Protein AF-A0A1F3XXP1-F1 (afdb_monomer_lite)

Structure (mmCIF, N/CA/C/O backbone):
data_AF-A0A1F3XXP1-F1
#
_entry.id   AF-A0A1F3XXP1-F1
#
loop_
_atom_site.group_PDB
_atom_site.id
_atom_site.type_symbol
_atom_site.label_atom_id
_atom_site.label_alt_id
_atom_site.label_comp_id
_atom_site.label_asym_id
_atom_site.label_entity_id
_atom_site.label_seq_id
_atom_site.pdbx_PDB_ins_code
_atom_site.Cartn_x
_atom_site.Cartn_y
_atom_site.Cartn_z
_atom_site.occupancy
_atom_site.B_iso_or_equiv
_atom_site.auth_seq_id
_atom_site.auth_comp_id
_atom_site.auth_asym_id
_atom_site.auth_atom_id
_atom_site.pdbx_PDB_model_num
ATOM 1 N N . MET A 1 1 ? 18.385 -39.181 -67.232 1.00 35.09 1 MET A N 1
ATOM 2 C CA . MET A 1 1 ? 17.523 -40.097 -66.440 1.00 35.09 1 MET A CA 1
ATOM 3 C C . MET A 1 1 ? 16.363 -39.274 -65.878 1.00 35.09 1 MET A C 1
ATOM 5 O O . MET A 1 1 ? 16.613 -38.124 -65.565 1.00 35.09 1 MET A O 1
ATOM 9 N N . GLY A 1 2 ? 15.115 -39.733 -65.750 1.00 31.19 2 GLY A N 1
ATOM 10 C CA . GLY A 1 2 ? 14.494 -40.976 -66.221 1.00 31.19 2 GLY A CA 1
ATOM 11 C C . GLY A 1 2 ? 13.004 -41.051 -65.815 1.00 31.19 2 GLY A C 1
ATOM 12 O O . GLY A 1 2 ? 12.702 -40.872 -64.649 1.00 31.19 2 GLY A O 1
ATOM 13 N N . LYS A 1 3 ? 12.120 -41.300 -66.797 1.00 29.27 3 LYS A N 1
ATOM 14 C CA . LYS A 1 3 ? 10.749 -41.878 -66.746 1.00 29.27 3 LYS A CA 1
ATOM 15 C C . LYS A 1 3 ? 9.833 -41.679 -65.507 1.00 29.27 3 LYS A C 1
ATOM 17 O O . LYS A 1 3 ? 10.119 -42.232 -64.463 1.00 29.27 3 LYS A O 1
ATOM 22 N N . HIS A 1 4 ? 8.627 -41.144 -65.781 1.00 29.64 4 HIS A N 1
ATOM 23 C CA . HIS A 1 4 ? 7.275 -41.598 -65.341 1.00 29.64 4 HIS A CA 1
ATOM 24 C C . HIS A 1 4 ? 6.961 -41.806 -63.827 1.00 29.64 4 HIS A C 1
ATOM 26 O O . HIS A 1 4 ? 7.795 -42.205 -63.038 1.00 29.64 4 HIS A O 1
ATOM 32 N N . SER A 1 5 ? 5.726 -41.598 -63.348 1.00 26.11 5 SER A N 1
ATOM 33 C CA . SER A 1 5 ? 4.434 -41.893 -63.998 1.00 26.11 5 SER A CA 1
ATOM 34 C C . SER A 1 5 ? 3.277 -40.938 -63.624 1.00 26.11 5 SER A C 1
ATOM 36 O O . SER A 1 5 ? 3.468 -39.942 -62.933 1.00 26.11 5 SER A O 1
ATOM 38 N N . LYS A 1 6 ? 2.073 -41.220 -64.152 1.00 31.83 6 LYS A N 1
ATOM 39 C CA . LYS A 1 6 ? 0.798 -40.531 -63.877 1.00 31.83 6 LYS A CA 1
ATOM 40 C C . LYS A 1 6 ? -0.270 -41.561 -63.486 1.00 31.83 6 LYS A C 1
ATOM 42 O O . LYS A 1 6 ? -0.377 -42.554 -64.192 1.00 31.83 6 LYS A O 1
ATOM 47 N N . SER A 1 7 ? -1.104 -41.222 -62.500 1.00 26.34 7 SER A N 1
ATOM 48 C CA . SER A 1 7 ? -2.517 -41.624 -62.282 1.00 26.34 7 SER A CA 1
ATOM 49 C C . SER A 1 7 ? -3.061 -40.664 -61.207 1.00 26.34 7 SER A C 1
ATOM 51 O O . SER A 1 7 ? -2.373 -40.474 -60.214 1.00 26.34 7 SER A O 1
ATOM 53 N N . LYS A 1 8 ? -4.173 -39.915 -61.301 1.00 28.44 8 LYS A N 1
ATOM 54 C CA . LYS A 1 8 ? -5.410 -39.946 -62.115 1.00 28.44 8 LYS A CA 1
ATOM 55 C C . LYS A 1 8 ? -6.367 -41.123 -61.851 1.00 28.44 8 LYS A C 1
ATOM 57 O O . LYS A 1 8 ? -6.400 -42.056 -62.640 1.00 28.44 8 LYS A O 1
ATOM 62 N N . ALA A 1 9 ? -7.222 -40.975 -60.830 1.00 26.53 9 ALA A N 1
ATOM 63 C CA . ALA A 1 9 ? -8.674 -41.242 -60.871 1.00 26.53 9 ALA A CA 1
ATOM 64 C C . ALA A 1 9 ? -9.368 -40.701 -59.583 1.00 26.53 9 ALA A C 1
ATOM 66 O O . ALA A 1 9 ? -8.682 -40.534 -58.581 1.00 26.53 9 ALA A O 1
ATOM 67 N N . VAL A 1 10 ? -10.699 -40.525 -59.502 1.00 26.23 10 VAL A N 1
ATOM 68 C CA . VAL A 1 10 ? -11.586 -39.532 -60.174 1.00 26.23 10 VAL A CA 1
ATOM 69 C C . VAL A 1 10 ? -13.038 -39.730 -59.674 1.00 26.23 10 VAL A C 1
ATOM 71 O O . VAL A 1 10 ? -13.478 -40.872 -59.651 1.00 26.23 10 VAL A O 1
ATOM 74 N N . ILE A 1 11 ? -13.780 -38.638 -59.375 1.00 26.97 11 ILE A N 1
ATOM 75 C CA . ILE A 1 11 ? -15.208 -38.610 -58.919 1.00 26.97 11 ILE A CA 1
ATOM 76 C C . ILE A 1 11 ? -15.363 -39.237 -57.498 1.00 26.97 11 ILE A C 1
ATOM 78 O O . ILE A 1 11 ? -14.665 -40.180 -57.156 1.00 26.97 11 ILE A O 1
ATOM 82 N N . SER A 1 12 ? -16.098 -38.699 -56.511 1.00 25.81 12 SER A N 1
ATOM 83 C CA . SER A 1 12 ? -17.451 -38.089 -56.422 1.00 25.81 12 SER A CA 1
ATOM 84 C C . SER A 1 12 ? -17.512 -37.144 -55.175 1.00 25.81 12 SER A C 1
ATOM 86 O O . SER A 1 12 ? -16.564 -37.174 -54.398 1.00 25.81 12 SER A O 1
ATOM 88 N N . THR A 1 13 ? -18.536 -36.341 -54.817 1.00 27.98 13 THR A N 1
ATOM 89 C CA . THR A 1 13 ? -19.777 -35.835 -55.463 1.00 27.98 13 THR A CA 1
ATOM 90 C C . THR A 1 13 ? -20.399 -34.691 -54.606 1.00 27.98 13 THR A C 1
ATOM 92 O O . THR A 1 13 ? -20.208 -34.698 -53.399 1.00 27.98 13 THR A O 1
ATOM 95 N N . LEU A 1 14 ? -21.102 -33.733 -55.246 1.00 26.69 14 LEU A N 1
ATOM 96 C CA . LEU A 1 14 ? -22.182 -32.795 -54.796 1.00 26.69 14 LEU A CA 1
ATOM 97 C C . LEU A 1 14 ? -22.269 -32.313 -53.305 1.00 26.69 14 LEU A C 1
ATOM 99 O O . LEU A 1 14 ? -22.370 -33.133 -52.406 1.00 26.69 14 LEU A O 1
ATOM 103 N N . PHE A 1 15 ? -22.226 -31.001 -52.967 1.00 26.86 15 PHE A N 1
ATOM 104 C CA . PHE A 1 15 ? -23.256 -29.906 -53.072 1.00 26.86 15 PHE A CA 1
ATOM 105 C C . PHE A 1 15 ? -23.861 -29.544 -51.679 1.00 26.86 15 PHE A C 1
ATOM 107 O O . PHE A 1 15 ? -23.853 -30.402 -50.808 1.00 26.86 15 PHE A O 1
ATOM 114 N N . VAL A 1 16 ? -24.421 -28.356 -51.359 1.00 26.47 16 VAL A N 1
ATOM 115 C CA . VAL A 1 16 ? -24.519 -27.004 -51.990 1.00 26.47 16 VAL A CA 1
ATOM 116 C C . VAL A 1 16 ? -24.895 -25.958 -50.900 1.00 26.47 16 VAL A C 1
ATOM 118 O O . VAL A 1 16 ? -25.624 -26.324 -49.992 1.00 26.47 16 VAL A O 1
ATOM 121 N N . PHE A 1 17 ? -24.404 -24.706 -51.026 1.00 26.38 17 PHE A N 1
ATOM 122 C CA . PHE A 1 17 ? -24.871 -23.369 -50.535 1.00 26.38 17 PHE A CA 1
ATOM 123 C C . PHE A 1 17 ? -25.554 -23.236 -49.137 1.00 26.38 17 PHE A C 1
ATOM 125 O O . PHE A 1 17 ? -26.415 -24.020 -48.777 1.00 26.38 17 PHE A O 1
ATOM 132 N N . SER A 1 18 ? -25.233 -22.284 -48.241 1.00 26.70 18 SER A N 1
ATOM 133 C CA . SER A 1 18 ? -25.024 -20.811 -48.326 1.00 26.70 18 SER A CA 1
ATOM 134 C C . SER A 1 18 ? -26.309 -19.948 -48.323 1.00 26.70 18 SER A C 1
ATOM 136 O O . SER A 1 18 ? -27.295 -20.333 -48.932 1.00 26.70 18 SER A O 1
ATOM 138 N N . ILE A 1 19 ? -26.190 -18.726 -47.752 1.00 27.00 19 ILE A N 1
ATOM 139 C CA . ILE A 1 19 ? -27.038 -17.501 -47.896 1.00 27.00 19 ILE A CA 1
ATOM 140 C C . ILE A 1 19 ? -27.980 -17.095 -46.719 1.00 27.00 19 ILE A C 1
ATOM 142 O O . ILE A 1 19 ? -29.074 -17.611 -46.559 1.00 27.00 19 ILE A O 1
ATOM 146 N N . LEU A 1 20 ? -27.506 -16.068 -45.983 1.00 26.89 20 LEU A N 1
ATOM 147 C CA . LEU A 1 20 ? -28.140 -14.820 -45.476 1.00 26.89 20 LEU A CA 1
ATOM 148 C C . LEU A 1 20 ? -29.459 -14.734 -44.651 1.00 26.89 20 LEU A C 1
ATOM 150 O O . LEU A 1 20 ? -30.473 -15.347 -44.944 1.00 26.89 20 LEU A O 1
ATOM 154 N N . ALA A 1 21 ? -29.421 -13.694 -43.793 1.00 25.70 21 ALA A N 1
ATOM 155 C CA . ALA A 1 21 ? -30.456 -12.681 -43.488 1.00 25.70 21 ALA A CA 1
ATOM 156 C C . ALA A 1 21 ? -31.378 -12.811 -42.248 1.00 25.70 21 ALA A C 1
ATOM 158 O O . ALA A 1 21 ? -32.320 -13.586 -42.201 1.00 25.70 21 ALA A O 1
ATOM 159 N N . VAL A 1 22 ? -31.132 -11.885 -41.307 1.00 28.05 22 VAL A N 1
ATOM 160 C CA . VAL A 1 22 ? -32.082 -10.913 -40.715 1.00 28.05 22 VAL A CA 1
ATOM 161 C C . VAL A 1 22 ? -33.530 -11.361 -40.449 1.00 28.05 22 VAL A C 1
ATOM 163 O O . VAL A 1 22 ? -34.368 -11.363 -41.346 1.00 28.05 22 VAL A O 1
ATOM 166 N N . ALA A 1 23 ? -33.861 -11.468 -39.161 1.00 25.75 23 ALA A N 1
ATOM 167 C CA . ALA A 1 23 ? -35.128 -10.997 -38.598 1.00 25.75 23 ALA A CA 1
ATOM 168 C C . ALA A 1 23 ? -34.890 -10.507 -37.156 1.00 25.75 23 ALA A C 1
ATOM 170 O O . ALA A 1 23 ? -33.914 -10.907 -36.519 1.00 25.75 23 ALA A O 1
ATOM 171 N N . ALA A 1 24 ? -35.764 -9.632 -36.661 1.00 28.55 24 ALA A N 1
ATOM 172 C CA . ALA A 1 24 ? -35.775 -9.158 -35.279 1.00 28.55 24 ALA A CA 1
ATOM 173 C C . ALA A 1 24 ? -37.082 -9.576 -34.575 1.00 28.55 24 ALA A C 1
ATOM 175 O O . ALA A 1 24 ? -37.932 -10.231 -35.171 1.00 28.55 24 ALA A O 1
ATOM 176 N N . ASP A 1 25 ? -37.215 -9.118 -33.331 1.00 26.17 25 ASP A N 1
ATOM 177 C CA . ASP A 1 25 ? -38.428 -9.046 -32.513 1.00 26.17 25 ASP A CA 1
ATOM 178 C C . ASP A 1 25 ? -39.003 -10.303 -31.829 1.00 26.17 25 ASP A C 1
ATOM 180 O O . ASP A 1 25 ? -39.251 -11.364 -32.391 1.00 26.17 25 ASP A O 1
ATOM 184 N N . THR A 1 26 ? -39.294 -10.070 -30.544 1.00 29.27 26 THR A N 1
ATOM 185 C CA . THR A 1 26 ? -40.303 -10.719 -29.695 1.00 29.27 26 THR A CA 1
ATOM 186 C C . THR A 1 26 ? -40.344 -12.249 -29.622 1.00 29.27 26 THR A C 1
ATOM 188 O O . THR A 1 26 ? -41.100 -12.902 -30.333 1.00 29.27 26 THR A O 1
ATOM 191 N N . PHE A 1 27 ? -39.761 -12.785 -28.546 1.00 26.98 27 PHE A N 1
ATOM 192 C CA . PHE A 1 27 ? -40.494 -13.748 -27.719 1.00 26.98 27 PHE A CA 1
ATOM 193 C C . PHE A 1 27 ? -40.409 -13.366 -26.241 1.00 26.98 27 PHE A C 1
ATOM 195 O O . PHE A 1 27 ? -39.331 -13.317 -25.653 1.00 26.98 27 PHE A O 1
ATOM 202 N N . SER A 1 28 ? -41.568 -13.091 -25.642 1.00 28.17 28 SER A N 1
ATOM 203 C CA . SER A 1 28 ? -41.711 -12.968 -24.193 1.00 28.17 28 SER A CA 1
ATOM 204 C C . SER A 1 28 ? -42.057 -14.338 -23.625 1.00 28.17 28 SER A C 1
ATOM 206 O O . SER A 1 28 ? -43.033 -14.946 -24.058 1.00 28.17 28 SER A O 1
ATOM 208 N N . PHE A 1 29 ? -41.288 -14.807 -22.644 1.00 28.97 29 PHE A N 1
ATOM 209 C CA . PHE A 1 29 ? -41.690 -15.926 -21.797 1.00 28.97 29 PHE A CA 1
ATOM 210 C C . PHE A 1 29 ? -41.404 -15.598 -20.336 1.00 28.97 29 PHE A C 1
ATOM 212 O O . PHE A 1 29 ? -40.269 -15.655 -19.867 1.00 28.97 29 PHE A O 1
ATOM 219 N N . ALA A 1 30 ? -42.468 -15.265 -19.608 1.00 31.55 30 ALA A N 1
ATOM 220 C CA . ALA A 1 30 ? -42.437 -15.238 -18.159 1.00 31.55 30 ALA A CA 1
ATOM 221 C C . ALA A 1 30 ? -42.501 -16.681 -17.637 1.00 31.55 30 ALA A C 1
ATOM 223 O O . ALA A 1 30 ? -43.529 -17.346 -17.746 1.00 31.55 30 ALA A O 1
ATOM 224 N N . ALA A 1 31 ? -41.405 -17.148 -17.048 1.00 30.00 31 ALA A N 1
ATOM 225 C CA . ALA A 1 31 ? -41.366 -18.338 -16.209 1.00 30.00 31 ALA A CA 1
ATOM 226 C C . ALA A 1 31 ? -40.565 -17.993 -14.942 1.00 30.00 31 ALA A C 1
ATOM 228 O O . ALA A 1 31 ? -39.546 -17.303 -15.046 1.00 30.00 31 ALA A O 1
ATOM 229 N N . PRO A 1 32 ? -41.005 -18.410 -13.742 1.00 30.67 32 PRO A N 1
ATOM 230 C CA . PRO A 1 32 ? -40.307 -18.066 -12.514 1.00 30.67 32 PRO A CA 1
ATOM 231 C C . PRO A 1 32 ? -38.971 -18.811 -12.448 1.00 30.67 32 PRO A C 1
ATOM 233 O O . PRO A 1 32 ? -38.935 -20.036 -12.333 1.00 30.67 32 PRO A O 1
ATOM 236 N N . LEU A 1 33 ? -37.865 -18.064 -12.468 1.00 31.64 33 LEU A N 1
ATOM 237 C CA . LEU A 1 33 ? -36.577 -18.598 -12.039 1.00 31.64 33 LEU A CA 1
ATOM 238 C C . LEU A 1 33 ? -36.684 -18.939 -10.549 1.00 31.64 33 LEU A C 1
ATOM 240 O O . LEU A 1 33 ? -36.723 -18.051 -9.697 1.00 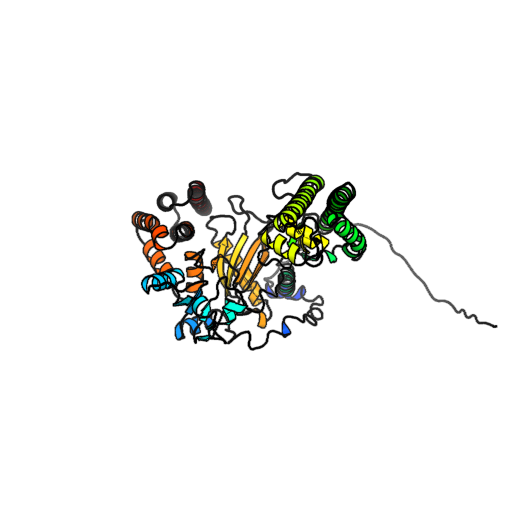31.64 33 LEU A O 1
ATOM 244 N N . GLY A 1 34 ? -36.749 -20.237 -10.247 1.00 36.09 34 GLY A N 1
ATOM 245 C CA . GLY A 1 34 ? -36.565 -20.737 -8.889 1.00 36.09 34 GLY A CA 1
ATOM 246 C C . GLY A 1 34 ? -35.176 -20.365 -8.345 1.00 36.09 34 GLY A C 1
ATOM 247 O O . GLY A 1 34 ? -34.310 -19.926 -9.106 1.00 36.09 34 GLY A O 1
ATOM 248 N N . PRO A 1 35 ? -34.936 -20.527 -7.033 1.00 31.45 35 PRO A N 1
ATOM 249 C CA . PRO A 1 35 ? -33.688 -20.116 -6.395 1.00 31.45 35 PRO A CA 1
ATOM 250 C C . PRO A 1 35 ? -32.510 -21.025 -6.791 1.00 31.45 35 PRO A C 1
ATOM 252 O O . PRO A 1 35 ? -32.083 -21.887 -6.024 1.00 31.45 35 PRO A O 1
ATOM 255 N N . CYS A 1 36 ? -31.955 -20.811 -7.987 1.00 30.67 36 CYS A N 1
ATOM 256 C CA . CYS A 1 36 ? -30.683 -21.390 -8.407 1.00 30.67 36 CYS A CA 1
ATOM 257 C C . CYS A 1 36 ? -29.597 -20.984 -7.407 1.00 30.67 36 CYS A C 1
ATOM 259 O O . CYS A 1 36 ? -29.325 -19.794 -7.224 1.00 30.67 36 CYS A O 1
ATOM 261 N N . SER A 1 37 ? -28.968 -21.962 -6.755 1.00 31.11 37 SER A N 1
ATOM 262 C CA . SER A 1 37 ? -27.914 -21.657 -5.789 1.00 31.11 37 SER A CA 1
ATOM 263 C C . SER A 1 37 ? -26.702 -21.024 -6.501 1.00 31.11 37 SER A C 1
ATOM 265 O O . SER A 1 37 ? -26.349 -21.457 -7.606 1.00 31.11 37 SER A O 1
ATOM 267 N N . PRO A 1 38 ? -26.002 -20.047 -5.887 1.00 36.94 38 PRO A N 1
ATOM 268 C CA . PRO A 1 38 ? -24.822 -19.426 -6.499 1.00 36.94 38 PRO A CA 1
ATOM 269 C C . PRO A 1 38 ? -23.718 -20.419 -6.906 1.00 36.94 38 PRO A C 1
ATOM 271 O O . PRO A 1 38 ? -22.919 -20.124 -7.791 1.00 36.94 38 PRO A O 1
ATOM 274 N N . GLY A 1 39 ? -23.685 -21.610 -6.293 1.00 32.59 39 GLY A N 1
ATOM 275 C CA . GLY A 1 39 ? -22.697 -22.652 -6.573 1.00 32.59 39 GLY A CA 1
ATOM 276 C C . GLY A 1 39 ? -22.891 -23.419 -7.887 1.00 32.59 39 GLY A C 1
ATOM 277 O O . GLY A 1 39 ? -21.960 -24.103 -8.308 1.00 32.59 39 GLY A O 1
ATOM 278 N N . GLU A 1 40 ? -24.050 -23.335 -8.550 1.00 33.62 40 GLU A N 1
ATOM 279 C CA . GLU A 1 40 ? -24.298 -24.088 -9.795 1.00 33.62 40 GLU A CA 1
ATOM 280 C C . GLU A 1 40 ? -23.998 -23.275 -11.055 1.00 33.62 40 GLU A C 1
ATOM 282 O O . GLU A 1 40 ? -23.356 -23.790 -11.971 1.00 33.62 40 GLU A O 1
ATOM 287 N N . VAL A 1 41 ? -24.322 -21.976 -11.061 1.00 36.78 41 VAL A N 1
ATOM 288 C CA . VAL A 1 41 ? -23.890 -21.044 -12.123 1.00 36.78 41 VAL A CA 1
ATOM 289 C C . VAL A 1 41 ? -22.358 -20.975 -12.199 1.00 36.78 41 VAL A C 1
ATOM 291 O O . VAL A 1 41 ? -21.784 -20.891 -13.281 1.00 36.78 41 VAL A O 1
ATOM 294 N N . PHE A 1 42 ? -21.672 -21.091 -11.058 1.00 38.47 42 PHE A N 1
ATOM 295 C CA . PHE A 1 42 ? -20.207 -21.108 -11.004 1.00 38.47 42 PHE A CA 1
ATOM 296 C C . PHE A 1 42 ? -19.587 -22.384 -11.611 1.00 38.47 42 PHE A C 1
ATOM 298 O O . PHE A 1 42 ? -18.472 -22.348 -12.127 1.00 38.47 42 PHE A O 1
ATOM 305 N N . LYS A 1 43 ? -20.304 -23.518 -11.583 1.00 37.12 43 LYS A N 1
ATOM 306 C CA . LYS A 1 43 ? -19.821 -24.810 -12.108 1.00 37.12 43 LYS A CA 1
ATOM 307 C C . LYS A 1 43 ? -19.964 -24.957 -13.623 1.00 37.12 43 LYS A C 1
ATOM 309 O O . LYS A 1 43 ? -19.233 -25.754 -14.206 1.00 37.12 43 LYS A O 1
ATOM 314 N N . SER A 1 44 ? -20.878 -24.231 -14.269 1.00 34.91 44 SER A N 1
ATOM 315 C CA . SER A 1 44 ? -21.055 -24.312 -15.728 1.00 34.91 44 SER A CA 1
ATOM 316 C C . SER A 1 44 ? -19.960 -23.565 -16.497 1.00 34.91 44 SER A C 1
ATOM 318 O O . SER A 1 44 ? -19.513 -24.047 -17.535 1.00 34.91 44 SER A O 1
ATOM 320 N N . LEU A 1 45 ? -19.475 -22.439 -15.962 1.00 33.34 45 LEU A N 1
ATOM 321 C CA . LEU A 1 45 ? -18.430 -21.610 -16.581 1.00 33.34 45 LEU A CA 1
ATOM 322 C C . LEU A 1 45 ? -17.017 -22.219 -16.496 1.00 33.34 45 LEU A C 1
ATOM 324 O O . LEU A 1 45 ? -16.171 -21.918 -17.330 1.00 33.34 45 LEU A O 1
ATOM 328 N N . LEU A 1 46 ? -16.762 -23.106 -15.529 1.00 36.00 46 LEU A N 1
ATOM 329 C CA . LEU A 1 46 ? -15.443 -23.713 -15.282 1.00 36.00 46 LEU A CA 1
ATOM 330 C C . LEU A 1 46 ? -15.098 -24.920 -16.180 1.00 36.00 46 LEU A C 1
ATOM 332 O O . LEU A 1 46 ? -14.097 -25.592 -15.946 1.00 36.00 46 LEU A O 1
ATOM 336 N N . LYS A 1 47 ? -15.902 -25.216 -17.211 1.00 29.84 47 LYS A N 1
ATOM 337 C CA . LYS A 1 47 ? -15.704 -26.376 -18.105 1.00 29.84 47 LYS A CA 1
ATOM 338 C C . LYS A 1 47 ? -14.768 -26.146 -19.303 1.00 29.84 47 LYS A C 1
ATOM 340 O O . LYS A 1 47 ? -14.687 -27.017 -20.165 1.00 29.84 47 LYS A O 1
ATOM 345 N N . ILE A 1 48 ? -14.046 -25.026 -19.355 1.00 31.91 48 ILE A N 1
ATOM 346 C CA . ILE A 1 48 ? -13.060 -24.736 -20.409 1.00 31.91 48 ILE A CA 1
ATOM 347 C C . ILE A 1 48 ? -11.637 -24.972 -19.873 1.00 31.91 48 ILE A C 1
ATOM 349 O O . ILE A 1 48 ? -11.061 -24.112 -19.219 1.00 31.91 48 ILE A O 1
ATOM 353 N N . GLU A 1 49 ? -11.110 -26.169 -20.145 1.00 33.56 49 GLU A N 1
ATOM 354 C CA . GLU A 1 49 ? -9.682 -26.491 -20.378 1.00 33.56 49 GLU A CA 1
ATOM 355 C C . GLU A 1 49 ? -8.611 -26.010 -19.365 1.00 33.56 49 GLU A C 1
ATOM 357 O O . GLU A 1 49 ? -7.425 -25.941 -19.681 1.00 33.56 49 GLU A O 1
ATOM 362 N N . THR A 1 50 ? -8.962 -25.785 -18.096 1.00 35.59 50 THR A N 1
ATOM 363 C CA . THR A 1 50 ? -8.000 -25.375 -17.048 1.00 35.59 50 THR A CA 1
ATOM 364 C C . THR A 1 50 ? -6.992 -26.453 -16.612 1.00 35.59 50 THR A C 1
ATOM 366 O O . THR A 1 50 ? -6.067 -26.144 -15.862 1.00 35.59 50 THR A O 1
ATOM 369 N N . GLN A 1 51 ? -7.123 -27.713 -17.051 1.00 28.78 51 GLN A N 1
ATOM 370 C CA . GLN A 1 51 ? -6.296 -28.816 -16.534 1.00 28.78 51 GLN A CA 1
ATOM 371 C C . GLN A 1 51 ? -4.857 -28.867 -17.074 1.00 28.78 51 GLN A C 1
ATOM 373 O O . GLN A 1 51 ? -3.970 -29.277 -16.325 1.00 28.78 51 GLN A O 1
ATOM 378 N N . GLU A 1 52 ? -4.577 -28.429 -18.307 1.00 29.62 52 GLU A N 1
ATOM 379 C CA . GLU A 1 52 ? -3.197 -28.469 -18.834 1.00 29.62 52 GLU A CA 1
ATOM 380 C C . GLU A 1 52 ? -2.320 -27.325 -18.296 1.00 29.62 52 GLU A C 1
ATOM 382 O O . GLU A 1 52 ? -1.123 -27.510 -18.062 1.00 29.62 52 GLU A O 1
ATOM 387 N N . PHE A 1 53 ? -2.908 -26.159 -18.001 1.00 31.03 53 PHE A N 1
ATOM 388 C CA . PHE A 1 53 ? -2.159 -24.965 -17.581 1.00 31.03 53 PHE A CA 1
ATOM 389 C C . PHE A 1 53 ? -1.495 -25.097 -16.194 1.00 31.03 53 PHE A C 1
ATOM 391 O O . PHE A 1 53 ? -0.537 -24.394 -15.882 1.00 31.03 53 PHE A O 1
ATOM 398 N N . ILE A 1 54 ? -1.949 -26.043 -15.365 1.00 37.12 54 ILE A N 1
ATOM 399 C CA . ILE A 1 54 ? -1.416 -26.312 -14.015 1.00 37.12 54 ILE A CA 1
ATOM 400 C C . ILE A 1 54 ? -0.075 -27.093 -14.068 1.00 37.12 54 ILE A C 1
ATOM 402 O O . ILE A 1 54 ? 0.660 -27.180 -13.075 1.00 37.12 54 ILE A O 1
ATOM 406 N N . GLY A 1 55 ? 0.286 -27.664 -15.224 1.00 29.97 55 GLY A N 1
ATOM 407 C CA . GLY A 1 55 ? 1.380 -28.634 -15.347 1.00 29.97 55 GLY A CA 1
ATOM 408 C C . GLY A 1 55 ? 2.779 -28.105 -14.995 1.00 29.97 55 GLY A C 1
ATOM 409 O O . GLY A 1 55 ? 3.499 -28.726 -14.203 1.00 29.97 55 GLY A O 1
ATOM 410 N N . THR A 1 56 ? 3.179 -26.963 -15.561 1.00 37.84 56 THR A N 1
ATOM 411 C CA . THR A 1 56 ? 4.601 -26.646 -15.827 1.00 37.84 56 THR A CA 1
ATOM 412 C C . THR A 1 56 ? 5.215 -25.492 -15.023 1.00 37.84 56 THR A C 1
ATOM 414 O O . THR A 1 56 ? 6.409 -25.231 -15.171 1.00 37.84 56 THR A O 1
ATOM 417 N N . PHE A 1 57 ? 4.474 -24.830 -14.126 1.00 41.69 57 PHE A N 1
ATOM 418 C CA . PHE A 1 57 ? 4.997 -23.711 -13.320 1.00 41.69 57 PHE A CA 1
ATOM 419 C C . PHE A 1 57 ? 6.064 -24.160 -12.296 1.00 41.69 57 PHE A C 1
ATOM 421 O O . PHE A 1 57 ? 5.773 -24.608 -11.184 1.00 41.69 57 PHE A O 1
ATOM 428 N N . ALA A 1 58 ? 7.331 -24.057 -12.708 1.00 47.44 58 ALA A N 1
ATOM 429 C CA . ALA A 1 58 ? 8.486 -24.683 -12.063 1.00 47.44 58 ALA A CA 1
ATOM 430 C C . ALA A 1 58 ? 9.103 -23.994 -10.815 1.00 47.44 58 ALA A C 1
ATOM 432 O O . ALA A 1 58 ? 9.698 -24.722 -10.018 1.00 47.44 58 ALA A O 1
ATOM 433 N N . PRO A 1 59 ? 8.997 -22.667 -10.563 1.00 45.84 59 PRO A N 1
ATOM 434 C CA . PRO A 1 59 ? 9.682 -22.053 -9.414 1.00 45.84 59 PRO A CA 1
ATOM 435 C C . PRO A 1 59 ? 9.132 -22.471 -8.040 1.00 45.84 59 PRO A C 1
ATOM 437 O O . PRO A 1 59 ? 9.888 -22.594 -7.076 1.00 45.84 59 PRO A O 1
ATOM 440 N N . TRP A 1 60 ? 7.817 -22.683 -7.927 1.00 40.22 60 TRP A N 1
ATOM 441 C CA . TRP A 1 60 ? 7.130 -22.775 -6.629 1.00 40.22 60 TRP A CA 1
ATOM 442 C C . TRP A 1 60 ? 7.199 -24.164 -5.990 1.00 40.22 60 TRP A C 1
ATOM 444 O O . TRP A 1 60 ? 7.318 -24.279 -4.771 1.00 40.22 60 TRP A O 1
ATOM 454 N N . LYS A 1 61 ? 7.232 -25.228 -6.804 1.00 39.16 61 LYS A N 1
ATOM 455 C CA . LYS A 1 61 ? 7.347 -26.626 -6.338 1.00 39.16 61 LYS A CA 1
ATOM 456 C C . LYS A 1 61 ? 8.693 -26.916 -5.636 1.00 39.16 61 LYS A C 1
ATOM 458 O O . LYS A 1 61 ? 8.821 -27.932 -4.954 1.00 39.16 61 LYS A O 1
ATOM 463 N N . LEU A 1 62 ? 9.665 -26.002 -5.750 1.00 41.91 62 LEU A N 1
ATOM 464 C CA . LEU A 1 62 ? 10.969 -26.029 -5.074 1.00 41.91 62 LEU A CA 1
ATOM 465 C C . LEU A 1 62 ? 10.941 -25.460 -3.636 1.00 41.91 62 LEU A C 1
ATOM 467 O O . LEU A 1 62 ? 11.936 -25.563 -2.922 1.00 41.91 62 LEU A O 1
ATOM 471 N N . LEU A 1 63 ? 9.826 -24.874 -3.178 1.00 42.84 63 LEU A N 1
ATOM 472 C CA . LEU A 1 63 ? 9.696 -24.227 -1.858 1.00 42.84 63 LEU A CA 1
ATOM 473 C C . LEU A 1 63 ? 9.380 -25.221 -0.722 1.00 42.84 63 LEU A C 1
ATOM 475 O O . LEU A 1 63 ? 8.397 -25.079 0.013 1.00 42.84 63 LEU A O 1
ATOM 479 N N . LYS A 1 64 ? 10.225 -26.246 -0.587 1.00 43.34 64 LYS A N 1
ATOM 480 C CA . LYS A 1 64 ? 10.217 -27.179 0.551 1.00 43.34 64 LYS A CA 1
ATOM 481 C C . LYS A 1 64 ? 11.179 -26.705 1.655 1.00 43.34 64 LYS A C 1
ATOM 483 O O . LYS A 1 64 ? 11.739 -25.612 1.587 1.00 43.34 64 LYS A O 1
ATOM 488 N N . GLU A 1 65 ? 11.298 -27.484 2.726 1.00 40.34 65 GLU A N 1
ATOM 489 C CA . GLU A 1 65 ? 12.180 -27.192 3.866 1.00 40.34 65 GLU A CA 1
ATOM 490 C C . GLU A 1 65 ? 13.657 -27.007 3.451 1.00 40.34 65 GLU A C 1
ATOM 492 O O . GLU A 1 65 ? 14.062 -27.564 2.429 1.00 40.34 65 GLU A O 1
ATOM 497 N N . PRO A 1 66 ? 14.477 -26.228 4.197 1.00 42.25 66 PRO A N 1
ATOM 498 C CA . PRO A 1 66 ? 14.290 -25.719 5.571 1.00 42.25 66 PRO A CA 1
ATOM 499 C C . PRO A 1 66 ? 13.725 -24.283 5.674 1.00 42.25 66 PRO A C 1
ATOM 501 O O . PRO A 1 66 ? 13.965 -23.573 6.659 1.00 42.25 66 PRO A O 1
ATOM 504 N N . PHE A 1 67 ? 13.006 -23.814 4.652 1.00 46.53 67 PHE A N 1
ATOM 505 C CA . PHE A 1 67 ? 12.666 -22.394 4.506 1.00 46.53 67 PHE A CA 1
ATOM 506 C C . PHE A 1 67 ? 11.355 -21.924 5.162 1.00 46.53 67 PHE A C 1
ATOM 508 O O . PHE A 1 67 ? 11.163 -20.717 5.253 1.00 46.53 67 PHE A O 1
ATOM 515 N N . THR A 1 68 ? 10.462 -22.812 5.623 1.00 47.28 68 THR A N 1
ATOM 516 C CA . THR A 1 68 ? 9.091 -22.416 6.034 1.00 47.28 68 THR A CA 1
ATOM 517 C C . THR A 1 68 ? 8.776 -22.486 7.530 1.00 47.28 68 THR A C 1
ATOM 519 O O . THR A 1 68 ? 7.780 -21.907 7.948 1.00 47.28 68 THR A O 1
ATOM 522 N N . GLY A 1 69 ? 9.577 -23.187 8.341 1.00 49.03 69 GLY A N 1
ATOM 523 C CA . GLY A 1 69 ? 9.190 -23.507 9.725 1.00 49.03 69 GLY A CA 1
ATOM 524 C C . GLY A 1 69 ? 7.922 -24.371 9.789 1.00 49.03 69 GLY A C 1
ATOM 525 O O . GLY A 1 69 ? 7.539 -24.987 8.789 1.00 49.03 69 GLY A O 1
ATOM 526 N N . ILE A 1 70 ? 7.255 -24.400 10.950 1.00 53.53 70 ILE A N 1
ATOM 527 C CA . ILE A 1 70 ? 5.932 -25.029 11.061 1.00 53.53 70 ILE A CA 1
ATOM 528 C C . ILE A 1 70 ? 4.937 -24.125 10.332 1.00 53.53 70 ILE A C 1
ATOM 530 O O . ILE A 1 70 ? 4.667 -23.011 10.782 1.00 53.53 70 ILE A O 1
ATOM 534 N N . ARG A 1 71 ? 4.379 -24.606 9.214 1.00 59.53 71 ARG A N 1
ATOM 535 C CA . ARG A 1 71 ? 3.262 -23.928 8.542 1.00 59.53 71 ARG A CA 1
ATOM 536 C C . ARG A 1 71 ? 2.053 -23.938 9.490 1.00 59.53 71 ARG A C 1
ATOM 538 O O . ARG A 1 71 ? 1.612 -25.034 9.854 1.00 59.53 71 ARG A O 1
ATOM 545 N N . PRO A 1 72 ? 1.522 -22.779 9.917 1.00 59.59 72 PRO A N 1
ATOM 546 C CA . PRO A 1 72 ? 0.294 -22.750 10.693 1.00 59.59 72 PRO A CA 1
ATOM 547 C C . PRO A 1 72 ? -0.886 -23.140 9.796 1.00 59.59 72 PRO A C 1
ATOM 549 O O . PRO A 1 72 ? -0.758 -23.306 8.584 1.00 59.59 72 PRO A O 1
ATOM 552 N N . ARG A 1 73 ? -2.055 -23.331 10.408 1.00 67.56 73 ARG A N 1
ATOM 553 C CA . ARG A 1 73 ? -3.313 -23.561 9.690 1.00 67.56 73 ARG A CA 1
ATOM 554 C C . ARG A 1 73 ? -4.266 -22.404 9.962 1.00 67.56 73 ARG A C 1
ATOM 556 O O . ARG A 1 73 ? -5.287 -22.589 10.621 1.00 67.56 73 ARG A O 1
ATOM 563 N N . GLY A 1 74 ? -3.887 -21.215 9.499 1.00 78.25 74 GLY A N 1
ATOM 564 C CA . GLY A 1 74 ? -4.655 -19.992 9.710 1.00 78.25 74 GLY A CA 1
ATOM 565 C C . GLY A 1 74 ? -4.322 -19.276 11.018 1.00 78.25 74 GLY A C 1
ATOM 566 O O . GLY A 1 74 ? -3.638 -19.787 11.917 1.00 78.25 74 GLY A O 1
ATOM 567 N N . LEU A 1 75 ? -4.880 -18.080 11.149 1.00 86.94 75 LEU A N 1
ATOM 568 C CA . LEU A 1 75 ? -4.669 -17.128 12.235 1.00 86.94 75 LEU A CA 1
ATOM 569 C C . LEU A 1 75 ? -5.088 -17.693 13.601 1.00 86.94 75 LEU A C 1
ATOM 571 O O . LEU A 1 75 ? -4.535 -17.302 14.627 1.00 86.94 75 LEU A O 1
ATOM 575 N N . ALA A 1 76 ? -6.013 -18.657 13.637 1.00 88.88 76 ALA A N 1
ATOM 576 C CA . ALA A 1 76 ? -6.363 -19.405 14.848 1.00 88.88 76 ALA A CA 1
ATOM 577 C C . ALA A 1 76 ? -5.178 -20.210 15.423 1.00 88.88 76 ALA A C 1
ATOM 579 O O . ALA A 1 76 ? -4.951 -20.180 16.635 1.00 88.88 76 ALA A O 1
ATOM 580 N N . ALA A 1 77 ? -4.389 -20.874 14.570 1.00 86.06 77 ALA A N 1
ATOM 581 C CA . ALA A 1 77 ? -3.205 -21.626 14.991 1.00 86.06 77 ALA A CA 1
ATOM 582 C C . ALA A 1 77 ? -2.075 -20.689 15.449 1.00 86.06 77 ALA A C 1
ATOM 584 O O . ALA A 1 77 ? -1.418 -20.950 16.458 1.00 86.06 77 ALA A O 1
ATOM 585 N N . ILE A 1 78 ? -1.898 -19.555 14.760 1.00 88.50 78 ILE A N 1
ATOM 586 C CA . ILE A 1 78 ? -0.918 -18.529 15.147 1.00 88.50 78 ILE A CA 1
ATOM 587 C C . ILE A 1 78 ? -1.289 -17.917 16.504 1.00 88.50 78 ILE A C 1
ATOM 589 O O . ILE A 1 78 ? -0.427 -17.817 17.373 1.00 88.50 78 ILE A O 1
ATOM 593 N N . ARG A 1 79 ? -2.571 -17.590 16.734 1.00 91.94 79 ARG A N 1
ATOM 594 C CA . ARG A 1 79 ? -3.089 -17.113 18.033 1.00 91.94 79 ARG A CA 1
ATOM 595 C C . ARG A 1 79 ? -2.816 -18.087 19.171 1.00 91.94 79 ARG A C 1
ATOM 597 O O . ARG A 1 79 ? -2.570 -17.649 20.290 1.00 91.94 79 ARG A O 1
ATOM 604 N N . GLU A 1 80 ? -2.912 -19.390 18.922 1.00 90.94 80 GLU A N 1
ATOM 605 C CA . GLU A 1 80 ? -2.625 -20.416 19.930 1.00 90.94 80 GLU A CA 1
ATOM 606 C C . GLU A 1 80 ? -1.135 -20.438 20.283 1.00 90.94 80 GLU A C 1
ATOM 608 O O . GLU A 1 80 ? -0.770 -20.266 21.444 1.00 90.94 80 GLU A O 1
ATOM 613 N N . HIS A 1 81 ? -0.265 -20.514 19.276 1.00 90.12 81 HIS A N 1
ATOM 614 C CA . HIS A 1 81 ? 1.187 -20.479 19.459 1.00 90.12 81 HIS A CA 1
ATOM 615 C C . HIS A 1 81 ? 1.663 -19.172 20.129 1.00 90.12 81 HIS A C 1
ATOM 617 O O . HIS A 1 81 ? 2.467 -19.203 21.060 1.00 90.12 81 HIS A O 1
ATOM 623 N N . ALA A 1 82 ? 1.094 -18.028 19.735 1.00 91.88 82 ALA A N 1
ATOM 624 C CA . ALA A 1 82 ? 1.337 -16.718 20.342 1.00 91.88 82 ALA A CA 1
ATOM 625 C C . ALA A 1 82 ? 0.919 -16.652 21.820 1.00 91.88 82 ALA A C 1
ATOM 627 O O . ALA A 1 82 ? 1.597 -16.013 22.624 1.00 91.88 82 ALA A O 1
ATOM 628 N N . ARG A 1 83 ? -0.181 -17.315 22.204 1.00 91.88 83 ARG A N 1
ATOM 629 C CA . ARG A 1 83 ? -0.625 -17.397 23.607 1.00 91.88 83 ARG A CA 1
ATOM 630 C C . ARG A 1 83 ? 0.233 -18.350 24.440 1.00 91.88 83 ARG A C 1
ATOM 632 O O . ARG A 1 83 ? 0.442 -18.074 25.616 1.00 91.88 83 ARG A O 1
ATOM 639 N N . GLN A 1 84 ? 0.753 -19.424 23.848 1.00 91.88 84 GLN A N 1
ATOM 640 C CA . GLN A 1 84 ? 1.599 -20.403 24.540 1.00 91.88 84 GLN A CA 1
ATOM 641 C C . GLN A 1 84 ? 3.061 -19.958 24.691 1.00 91.88 84 GLN A C 1
ATOM 643 O O . GLN A 1 84 ? 3.720 -20.336 25.662 1.00 91.88 84 GLN A O 1
ATOM 648 N N . HIS A 1 85 ? 3.600 -19.211 23.722 1.00 93.56 85 HIS A N 1
ATOM 649 C CA . HIS A 1 85 ? 5.043 -18.951 23.603 1.00 93.56 85 HIS A CA 1
ATOM 650 C C . HIS A 1 85 ? 5.408 -17.479 23.331 1.00 93.56 85 HIS A C 1
ATOM 652 O O . HIS A 1 85 ? 6.591 -17.156 23.242 1.00 93.56 85 HIS A O 1
ATOM 658 N N . GLY A 1 86 ? 4.420 -16.585 23.235 1.00 92.94 86 GLY A N 1
ATOM 659 C CA . GLY A 1 86 ? 4.619 -15.155 22.999 1.00 92.94 86 GLY A CA 1
ATOM 660 C C . GLY A 1 86 ? 4.774 -14.765 21.525 1.00 92.94 86 GLY A C 1
ATOM 661 O O . GLY A 1 86 ? 4.782 -15.604 20.619 1.00 92.94 86 GLY A O 1
ATOM 662 N N . ILE A 1 87 ? 4.893 -13.452 21.312 1.00 94.06 87 ILE A N 1
ATOM 663 C CA . ILE A 1 87 ? 5.276 -12.843 20.035 1.00 94.06 87 ILE A CA 1
ATOM 664 C C . ILE A 1 87 ? 6.484 -11.935 20.272 1.00 94.06 87 ILE A C 1
ATOM 666 O O . ILE A 1 87 ? 6.473 -11.134 21.212 1.00 94.06 87 ILE A O 1
ATOM 670 N N . THR A 1 88 ? 7.468 -12.027 19.382 1.00 94.56 88 THR A N 1
ATOM 671 C CA . THR A 1 88 ? 8.612 -11.114 19.288 1.00 94.56 88 THR A CA 1
ATOM 672 C C . THR A 1 88 ? 8.605 -10.436 17.922 1.00 94.56 88 THR A C 1
ATOM 674 O O . THR A 1 88 ? 8.347 -11.088 16.913 1.00 94.56 88 THR A O 1
ATOM 677 N N . THR A 1 89 ? 8.929 -9.148 17.867 1.00 92.75 89 THR A N 1
ATOM 678 C CA . THR A 1 89 ? 9.198 -8.442 16.607 1.00 92.75 89 THR A CA 1
ATOM 679 C C . THR A 1 89 ? 10.694 -8.184 16.475 1.00 92.75 89 THR A C 1
ATOM 681 O O . THR A 1 89 ? 11.331 -7.724 17.425 1.00 92.75 89 THR A O 1
ATOM 684 N N . VAL A 1 90 ? 11.261 -8.490 15.309 1.00 90.12 90 VAL A N 1
ATOM 685 C CA . VAL A 1 90 ? 12.621 -8.069 14.953 1.00 90.12 90 VAL A CA 1
ATOM 686 C C . VAL A 1 90 ? 12.567 -6.628 14.452 1.00 90.12 90 VAL A C 1
ATOM 688 O O . VAL A 1 90 ? 11.684 -6.283 13.668 1.00 90.12 90 VAL A O 1
ATOM 691 N N . VAL A 1 91 ? 13.480 -5.793 14.947 1.00 89.81 91 VAL A N 1
ATOM 692 C CA . VAL A 1 91 ? 13.545 -4.354 14.665 1.00 89.81 91 VAL A CA 1
ATOM 693 C C . VAL A 1 91 ? 14.926 -4.003 14.112 1.00 89.81 91 VAL A C 1
ATOM 695 O O . VAL A 1 91 ? 15.948 -4.361 14.705 1.00 89.81 91 VAL A O 1
ATOM 698 N N . PHE A 1 92 ? 14.958 -3.277 12.998 1.00 84.81 92 PHE A N 1
ATOM 699 C CA . PHE A 1 92 ? 16.196 -2.877 12.342 1.00 84.81 92 PHE A CA 1
ATOM 700 C C . PHE A 1 92 ? 17.033 -1.911 13.198 1.00 84.81 92 PHE A C 1
ATOM 702 O O . PHE A 1 92 ? 16.504 -1.052 13.906 1.00 84.81 92 PHE A O 1
ATOM 709 N N . GLY A 1 93 ? 18.359 -2.009 13.073 1.00 87.88 93 GLY A N 1
ATOM 710 C CA . GLY A 1 93 ? 19.312 -1.117 13.733 1.00 87.88 93 GLY A CA 1
ATOM 711 C C . GLY A 1 93 ? 19.713 -1.540 15.148 1.00 87.88 93 GLY A C 1
ATOM 712 O O . GLY A 1 93 ? 19.536 -2.690 15.556 1.00 87.88 93 GLY A O 1
ATOM 713 N N . ALA A 1 94 ? 20.337 -0.601 15.864 1.00 91.56 94 ALA A N 1
ATOM 714 C CA . ALA A 1 94 ? 21.031 -0.832 17.128 1.00 91.56 94 ALA A CA 1
ATOM 715 C C . ALA A 1 94 ? 20.086 -1.004 18.323 1.00 91.56 94 ALA A C 1
ATOM 717 O O . ALA A 1 94 ? 19.133 -0.243 18.491 1.00 91.56 94 ALA A O 1
ATOM 718 N N . ARG A 1 95 ? 20.426 -1.936 19.224 1.00 95.06 95 ARG A N 1
ATOM 719 C CA . ARG A 1 95 ? 19.803 -2.028 20.548 1.00 95.06 95 ARG A CA 1
ATOM 720 C C . ARG A 1 95 ? 20.016 -0.712 21.326 1.00 95.06 95 ARG A C 1
ATOM 722 O O . ARG A 1 95 ? 21.165 -0.279 21.454 1.00 95.06 95 ARG A O 1
ATOM 729 N N . PRO A 1 96 ? 18.954 -0.094 21.880 1.00 95.44 96 PRO A N 1
ATOM 730 C CA . PRO A 1 96 ? 19.069 1.070 22.755 1.00 95.44 96 PRO A CA 1
ATOM 731 C C . PRO A 1 96 ? 19.932 0.819 23.999 1.00 95.44 96 PRO A C 1
ATOM 733 O O . PRO A 1 96 ? 20.137 -0.320 24.422 1.00 95.44 96 PRO A O 1
ATOM 736 N N . LYS A 1 97 ? 20.438 1.895 24.611 1.00 95.56 97 LYS A N 1
ATOM 737 C CA . LYS A 1 97 ? 21.424 1.802 25.704 1.00 95.56 97 LYS A CA 1
ATOM 738 C C . LYS A 1 97 ? 20.794 1.489 27.061 1.00 95.56 97 LYS A C 1
ATOM 740 O O . LYS A 1 97 ? 21.497 1.038 27.964 1.00 95.56 97 LYS A O 1
ATOM 745 N N . THR A 1 98 ? 19.498 1.735 27.222 1.00 96.31 98 THR A N 1
ATOM 746 C CA . THR A 1 98 ? 18.769 1.603 28.486 1.00 96.31 98 THR A CA 1
ATOM 747 C C . THR A 1 98 ? 17.562 0.674 28.357 1.00 96.31 98 THR A C 1
ATOM 749 O O . THR A 1 98 ? 16.919 0.576 27.312 1.00 96.31 98 THR A O 1
ATOM 752 N N . ALA A 1 99 ? 17.193 0.029 29.467 1.00 94.81 99 ALA A N 1
ATOM 753 C CA . ALA A 1 99 ? 15.981 -0.788 29.534 1.00 94.81 99 ALA A CA 1
ATOM 754 C C . ALA A 1 99 ? 14.690 0.035 29.329 1.00 94.81 99 ALA A C 1
ATOM 756 O O . ALA A 1 99 ? 13.696 -0.508 28.857 1.00 94.81 99 ALA A O 1
ATOM 757 N N . ALA A 1 100 ? 14.707 1.336 29.644 1.00 93.12 100 ALA A N 1
ATOM 758 C CA . ALA A 1 100 ? 13.568 2.231 29.442 1.00 93.12 100 ALA A CA 1
ATOM 759 C C . ALA A 1 100 ? 13.293 2.487 27.950 1.00 93.12 100 ALA A C 1
ATOM 761 O O . ALA A 1 100 ? 12.143 2.424 27.521 1.00 93.12 100 ALA A O 1
ATOM 762 N N . GLU A 1 101 ? 14.340 2.704 27.147 1.00 92.62 101 GLU A N 1
ATOM 763 C CA . GLU A 1 101 ? 14.208 2.806 25.689 1.00 92.62 101 GLU A CA 1
ATOM 764 C C . GLU A 1 101 ? 13.716 1.479 25.088 1.00 92.62 101 GLU A C 1
ATOM 766 O O . GLU A 1 101 ? 12.791 1.486 24.281 1.00 92.62 101 GLU A O 1
ATOM 771 N N . VAL A 1 102 ? 14.260 0.329 25.515 1.00 94.56 102 VAL A N 1
ATOM 772 C CA . VAL A 1 102 ? 13.785 -0.988 25.043 1.00 94.56 102 VAL A CA 1
ATOM 773 C C . VAL A 1 102 ? 12.304 -1.196 25.382 1.00 94.56 102 VAL A C 1
ATOM 775 O O . VAL A 1 102 ? 11.537 -1.580 24.504 1.00 94.56 102 VAL A O 1
ATOM 778 N N . ALA A 1 103 ? 11.866 -0.863 26.600 1.00 93.31 103 ALA A N 1
ATOM 779 C CA . ALA A 1 103 ? 10.455 -0.936 26.984 1.00 93.31 103 ALA A CA 1
ATOM 780 C C . ALA A 1 103 ? 9.556 0.019 26.169 1.00 93.31 103 ALA A C 1
ATOM 782 O O . ALA A 1 103 ? 8.401 -0.308 25.893 1.00 93.31 103 ALA A O 1
ATOM 783 N N . ALA A 1 104 ? 10.073 1.174 25.732 1.00 90.38 104 ALA A N 1
ATOM 784 C CA . ALA A 1 104 ? 9.362 2.067 24.816 1.00 90.38 104 ALA A CA 1
ATOM 785 C C . ALA A 1 104 ? 9.211 1.452 23.411 1.00 90.38 104 ALA A C 1
ATOM 787 O O . ALA A 1 104 ? 8.137 1.563 22.817 1.00 90.38 104 ALA A O 1
ATOM 788 N N . PHE A 1 105 ? 10.224 0.734 22.907 1.00 92.06 105 PHE A N 1
ATOM 789 C CA . PHE A 1 105 ? 10.091 -0.081 21.692 1.00 92.06 105 PHE A CA 1
ATOM 790 C C . PHE A 1 105 ? 9.069 -1.216 21.879 1.00 92.06 105 PHE A C 1
ATOM 792 O O . PHE A 1 105 ? 8.192 -1.373 21.033 1.00 92.06 105 PHE A O 1
ATOM 799 N N . GLU A 1 106 ? 9.103 -1.962 22.988 1.00 94.88 106 GLU A N 1
ATOM 800 C CA . GLU A 1 106 ? 8.119 -3.028 23.259 1.00 94.88 106 GLU A CA 1
ATOM 801 C C . GLU A 1 106 ? 6.682 -2.493 23.344 1.00 94.88 106 GLU A C 1
ATOM 803 O O . GLU A 1 106 ? 5.754 -3.106 22.813 1.00 94.88 106 GLU A O 1
ATOM 808 N N . PHE A 1 107 ? 6.483 -1.301 23.919 1.00 92.25 107 PHE A N 1
ATOM 809 C CA . PHE A 1 107 ? 5.186 -0.625 23.877 1.00 92.25 107 PHE A CA 1
ATOM 810 C C . PHE A 1 107 ? 4.808 -0.208 22.446 1.00 92.25 107 PHE A C 1
ATOM 812 O O . PHE A 1 107 ? 3.683 -0.469 22.016 1.00 92.25 107 PHE A O 1
ATOM 819 N N . ARG A 1 108 ? 5.726 0.426 21.698 1.00 90.62 108 ARG A N 1
ATOM 820 C CA . ARG A 1 108 ? 5.479 0.928 20.332 1.00 90.62 108 ARG A CA 1
ATOM 821 C C . ARG A 1 108 ? 5.152 -0.194 19.348 1.00 90.62 108 ARG A C 1
ATOM 823 O O . ARG A 1 108 ? 4.290 0.002 18.500 1.00 90.62 108 ARG A O 1
ATOM 830 N N . TYR A 1 109 ? 5.778 -1.362 19.477 1.00 91.81 109 TYR A N 1
ATOM 831 C CA . TYR A 1 109 ? 5.516 -2.539 18.637 1.00 91.81 109 TYR A CA 1
ATOM 832 C C . TYR A 1 109 ? 4.414 -3.461 19.193 1.00 91.81 109 TYR A C 1
ATOM 834 O O . TYR A 1 109 ? 3.858 -4.270 18.452 1.00 91.81 109 TYR A O 1
ATOM 842 N N . GLY A 1 110 ? 4.064 -3.344 20.477 1.00 93.69 110 GLY A N 1
ATOM 843 C CA . GLY A 1 110 ? 3.032 -4.160 21.127 1.00 93.69 110 GLY A CA 1
ATOM 844 C C . GLY A 1 110 ? 3.447 -5.611 21.412 1.00 93.69 110 GLY A C 1
ATOM 845 O O . GLY A 1 110 ? 2.598 -6.436 21.759 1.00 93.69 110 GLY A O 1
ATOM 846 N N . THR A 1 111 ? 4.734 -5.925 21.267 1.00 95.62 111 THR A N 1
ATOM 847 C CA . THR A 1 111 ? 5.350 -7.251 21.428 1.00 95.62 111 THR A CA 1
ATOM 848 C C . THR A 1 111 ? 6.656 -7.127 22.210 1.00 95.62 111 THR A C 1
ATOM 850 O O . THR A 1 111 ? 7.179 -6.027 22.373 1.00 95.62 111 THR A O 1
ATOM 853 N N . LYS A 1 112 ? 7.262 -8.259 22.585 1.00 96.06 112 LYS A N 1
ATOM 854 C CA . LYS A 1 112 ? 8.705 -8.279 22.861 1.00 96.06 112 LYS A CA 1
ATOM 855 C C . LYS A 1 112 ? 9.471 -7.791 21.620 1.00 96.06 112 LYS A C 1
ATOM 857 O O . LYS A 1 112 ? 9.002 -8.026 20.501 1.00 96.06 112 LYS A O 1
ATOM 862 N N . VAL A 1 113 ? 10.636 -7.164 21.780 1.00 94.88 113 VAL A N 1
ATOM 863 C CA . VAL A 1 113 ? 11.509 -6.800 20.643 1.00 94.88 113 VAL A CA 1
ATOM 864 C C . VAL A 1 113 ? 12.888 -7.452 20.722 1.00 94.88 113 VAL A C 1
ATOM 866 O O . VAL A 1 113 ? 13.403 -7.738 21.804 1.00 94.88 113 VAL A O 1
ATOM 869 N N . VAL A 1 114 ? 13.502 -7.669 19.560 1.00 94.25 114 VAL A N 1
ATOM 870 C CA . VAL A 1 114 ? 14.940 -7.944 19.418 1.00 94.25 114 VAL A CA 1
ATOM 871 C C . VAL A 1 114 ? 15.505 -7.090 18.287 1.00 94.25 114 VAL A C 1
ATOM 873 O O . VAL A 1 114 ? 14.808 -6.824 17.309 1.00 94.25 114 VAL A O 1
ATOM 876 N N . PHE A 1 115 ? 16.756 -6.652 18.412 1.00 92.88 115 PHE A N 1
ATOM 877 C CA . PHE A 1 115 ? 17.352 -5.699 17.479 1.00 92.88 115 PHE A CA 1
ATOM 878 C C . PHE A 1 115 ? 18.267 -6.427 16.499 1.00 92.88 115 PHE A C 1
ATOM 880 O O . PHE A 1 115 ? 19.078 -7.258 16.908 1.00 92.88 115 PHE A O 1
ATOM 887 N N . MET A 1 116 ? 18.152 -6.136 15.202 1.00 86.88 116 MET A N 1
ATOM 888 C CA . MET A 1 116 ? 18.901 -6.843 14.153 1.00 86.88 116 MET A CA 1
ATOM 889 C C . MET A 1 116 ? 20.425 -6.748 14.361 1.00 86.88 116 MET A C 1
ATOM 891 O O . MET A 1 116 ? 21.168 -7.695 14.092 1.00 86.88 116 MET A O 1
ATOM 895 N N . ASP A 1 117 ? 20.891 -5.634 14.929 1.00 90.25 117 ASP A N 1
ATOM 896 C CA . ASP A 1 117 ? 22.295 -5.414 15.284 1.00 90.25 117 ASP A CA 1
ATOM 897 C C . ASP A 1 117 ? 22.849 -6.367 16.350 1.00 90.25 117 ASP A C 1
ATOM 899 O O . ASP A 1 117 ? 24.069 -6.529 16.417 1.00 90.25 117 ASP A O 1
ATOM 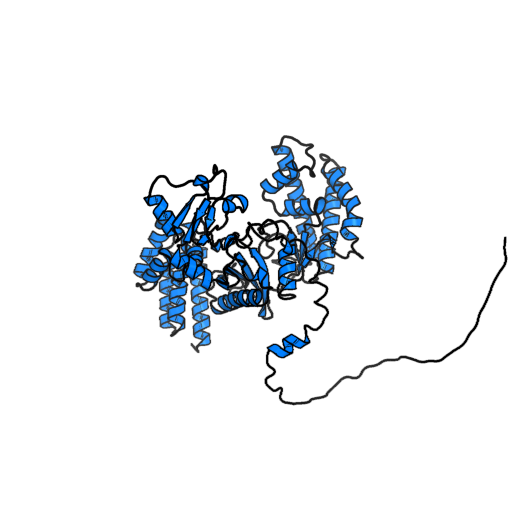903 N N . ASP A 1 118 ? 22.000 -7.024 17.145 1.00 90.81 118 ASP A N 1
ATOM 904 C CA . ASP A 1 118 ? 22.433 -8.063 18.088 1.00 90.81 118 ASP A CA 1
ATOM 905 C C . ASP A 1 118 ? 22.939 -9.325 17.349 1.00 90.81 118 ASP A C 1
ATOM 907 O O . ASP A 1 118 ? 23.667 -10.135 17.924 1.00 90.81 118 ASP A O 1
ATOM 911 N N . PHE A 1 119 ? 22.572 -9.498 16.069 1.00 87.06 119 PHE A N 1
ATOM 912 C CA . PHE A 1 119 ? 22.774 -10.733 15.299 1.00 87.06 119 PHE A CA 1
ATOM 913 C C . PHE A 1 119 ? 23.682 -10.590 14.071 1.00 87.06 119 PHE A C 1
ATOM 915 O O . PHE A 1 119 ? 24.004 -11.595 13.442 1.00 87.06 119 PHE A O 1
ATOM 922 N N . LYS A 1 120 ? 24.157 -9.387 13.722 1.00 82.31 120 LYS A N 1
ATOM 923 C CA . LYS A 1 120 ? 24.956 -9.165 12.494 1.00 82.31 120 LYS A CA 1
ATOM 924 C C . LYS A 1 120 ? 26.326 -9.866 12.445 1.00 82.31 120 LYS A C 1
ATOM 926 O O . LYS A 1 120 ? 26.913 -9.960 11.374 1.00 82.31 120 LYS A O 1
ATOM 931 N N . ASN A 1 121 ? 26.790 -10.418 13.571 1.00 83.06 121 ASN A N 1
ATOM 932 C CA . ASN A 1 121 ? 27.975 -11.286 13.663 1.00 83.06 121 ASN A CA 1
ATOM 933 C C . ASN A 1 121 ? 27.628 -12.770 13.942 1.00 83.06 121 ASN A C 1
ATOM 935 O O . ASN A 1 121 ? 28.517 -13.564 14.250 1.00 83.06 121 ASN A O 1
ATOM 939 N N . ALA A 1 122 ? 26.350 -13.164 13.895 1.00 80.50 122 ALA A N 1
ATOM 940 C CA . ALA A 1 122 ? 25.924 -14.526 14.204 1.00 80.50 122 ALA A CA 1
ATOM 941 C C . ALA A 1 122 ? 26.253 -15.492 13.054 1.00 80.50 122 ALA A C 1
ATOM 943 O O . ALA A 1 122 ? 25.713 -15.389 11.956 1.00 80.50 122 ALA A O 1
ATOM 944 N N . ALA A 1 123 ? 27.084 -16.498 13.331 1.00 77.25 123 ALA A N 1
ATOM 945 C CA . ALA A 1 123 ? 27.478 -17.529 12.365 1.00 77.25 123 ALA A CA 1
ATOM 946 C C . ALA A 1 123 ? 26.372 -18.570 12.049 1.00 77.25 123 ALA A C 1
ATOM 948 O O . ALA A 1 123 ? 26.653 -19.622 11.476 1.00 77.25 123 ALA A O 1
ATOM 949 N N . GLY A 1 124 ? 25.121 -18.326 12.450 1.00 81.50 124 GLY A N 1
ATOM 950 C CA . GLY A 1 124 ? 24.020 -19.276 12.312 1.00 81.50 124 GLY A CA 1
ATOM 951 C C . GLY A 1 124 ? 22.678 -18.736 12.811 1.00 81.50 124 GLY A C 1
ATOM 952 O O . GLY A 1 124 ? 22.580 -17.626 13.327 1.00 81.50 124 GLY A O 1
ATOM 953 N N . ILE A 1 125 ? 21.630 -19.547 12.646 1.00 83.56 125 ILE A N 1
ATOM 954 C CA . ILE A 1 125 ? 20.239 -19.153 12.907 1.00 83.56 125 ILE A CA 1
ATOM 955 C C . ILE A 1 125 ? 19.910 -19.271 14.402 1.00 83.56 125 ILE A C 1
ATOM 957 O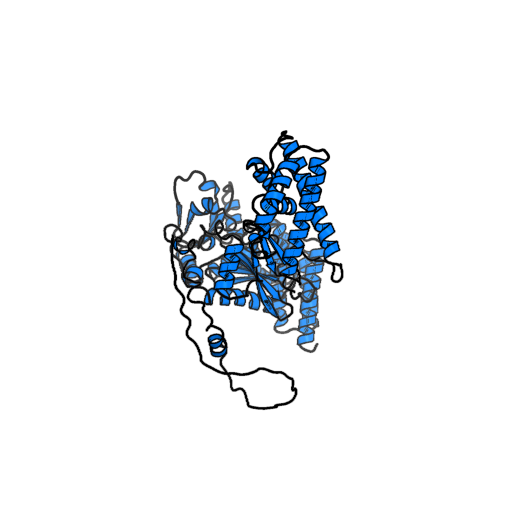 O . ILE A 1 125 ? 19.847 -20.378 14.943 1.00 83.56 125 ILE A O 1
ATOM 961 N N . THR A 1 126 ? 19.613 -18.146 15.050 1.00 87.25 126 THR A N 1
ATOM 962 C CA . THR A 1 126 ? 18.997 -18.114 16.385 1.00 87.25 126 THR A CA 1
ATOM 963 C C . THR A 1 126 ? 17.524 -18.510 16.297 1.00 87.25 126 THR A C 1
ATOM 965 O O . THR A 1 126 ? 16.824 -18.125 15.359 1.00 87.25 126 THR A O 1
ATOM 968 N N . ARG A 1 127 ? 17.041 -19.293 17.269 1.00 87.88 127 ARG A N 1
ATOM 969 C CA . ARG A 1 127 ? 15.660 -19.794 17.297 1.00 87.88 127 ARG A CA 1
ATOM 970 C C . ARG A 1 127 ? 14.945 -19.458 18.599 1.00 87.88 127 ARG A C 1
ATOM 972 O O . ARG A 1 127 ? 15.464 -19.723 19.680 1.00 87.88 127 ARG A O 1
ATOM 979 N N . GLU A 1 128 ? 13.724 -18.960 18.478 1.00 88.56 128 GLU A N 1
ATOM 980 C CA . GLU A 1 128 ? 12.774 -18.746 19.567 1.00 88.56 128 GLU A CA 1
ATOM 981 C C . GLU A 1 128 ? 11.557 -19.673 19.410 1.00 88.56 128 GLU A C 1
ATOM 983 O O . GLU A 1 128 ? 11.231 -20.118 18.310 1.00 88.56 128 GLU A O 1
ATOM 988 N N . LYS A 1 129 ? 10.881 -19.999 20.519 1.00 87.06 129 LYS A N 1
ATOM 989 C CA . LYS A 1 129 ? 9.732 -20.921 20.518 1.00 87.06 129 LYS A CA 1
ATOM 990 C C . LYS A 1 129 ? 8.412 -20.294 20.055 1.00 87.06 129 LYS A C 1
ATOM 992 O O . LYS A 1 129 ? 7.482 -21.048 19.816 1.00 87.06 129 LYS A O 1
ATOM 997 N N . GLY A 1 130 ? 8.312 -18.965 19.992 1.00 91.06 130 GLY A N 1
ATOM 998 C CA . GLY A 1 130 ? 7.067 -18.241 19.717 1.00 91.06 130 GLY A CA 1
ATOM 999 C C . GLY A 1 130 ? 6.864 -17.837 18.260 1.00 91.06 130 GLY A C 1
ATOM 1000 O O . GLY A 1 130 ? 7.537 -18.328 17.351 1.00 91.06 130 GLY A O 1
ATOM 1001 N N . VAL A 1 131 ? 5.924 -16.915 18.051 1.00 90.38 131 VAL A N 1
ATOM 1002 C CA . VAL A 1 131 ? 5.719 -16.245 16.760 1.00 90.38 131 VAL A CA 1
ATOM 1003 C C . VAL A 1 131 ? 6.746 -15.120 16.626 1.00 90.38 131 VAL A C 1
ATOM 1005 O O . VAL A 1 131 ? 6.847 -14.285 17.523 1.00 90.38 131 VAL A O 1
ATOM 1008 N N . VAL A 1 132 ? 7.475 -15.059 15.512 1.00 89.56 132 VAL A N 1
ATOM 1009 C CA . VAL A 1 132 ? 8.382 -13.936 15.220 1.00 89.56 132 VAL A CA 1
ATOM 1010 C C . VAL A 1 132 ? 7.881 -13.135 14.018 1.00 89.56 132 VAL A C 1
ATOM 1012 O O . VAL A 1 132 ? 7.548 -13.691 12.969 1.00 89.56 132 VAL A O 1
ATOM 1015 N N . LEU A 1 133 ? 7.805 -11.817 14.193 1.00 88.75 133 LEU A N 1
ATOM 1016 C CA . LEU A 1 133 ? 7.392 -10.849 13.182 1.00 88.75 133 LEU A CA 1
ATOM 1017 C C . LEU A 1 133 ? 8.617 -10.121 12.614 1.00 88.75 133 LEU A C 1
ATOM 1019 O O . LEU A 1 133 ? 9.520 -9.736 13.353 1.00 88.75 133 LEU A O 1
ATOM 1023 N N . HIS A 1 134 ? 8.610 -9.904 11.300 1.00 84.38 134 HIS A N 1
ATOM 1024 C CA . HIS A 1 134 ? 9.689 -9.262 10.541 1.00 84.38 134 HIS A CA 1
ATOM 1025 C C . HIS A 1 134 ? 9.113 -8.171 9.614 1.00 84.38 134 HIS A C 1
ATOM 1027 O O . HIS A 1 134 ? 8.986 -8.398 8.411 1.00 84.38 134 HIS A O 1
ATOM 1033 N N . PRO A 1 135 ? 8.578 -7.056 10.140 1.00 81.44 135 PRO A N 1
ATOM 1034 C CA . PRO A 1 135 ? 7.985 -6.000 9.317 1.00 81.44 135 PRO A CA 1
ATOM 1035 C C . PRO A 1 135 ? 9.085 -5.174 8.626 1.00 81.44 135 PRO A C 1
ATOM 1037 O O . PRO A 1 135 ? 9.978 -4.670 9.297 1.00 81.44 135 PRO A O 1
ATOM 1040 N N . GLY A 1 136 ? 9.038 -5.046 7.296 1.00 73.75 136 GLY A N 1
ATOM 1041 C CA . GLY A 1 136 ? 10.040 -4.312 6.501 1.00 73.75 136 GLY A CA 1
ATOM 1042 C C . GLY A 1 136 ? 11.474 -4.876 6.492 1.00 73.75 136 GLY A C 1
ATOM 1043 O O . GLY A 1 136 ? 12.376 -4.223 5.975 1.00 73.75 136 GLY A O 1
ATOM 1044 N N . GLU A 1 137 ? 11.720 -6.060 7.064 1.00 69.12 137 GLU A N 1
ATOM 1045 C CA . GLU A 1 137 ? 13.075 -6.615 7.208 1.00 69.12 137 GLU A CA 1
ATOM 1046 C C . GLU A 1 137 ? 13.557 -7.373 5.954 1.00 69.12 137 GLU A C 1
ATOM 1048 O O . GLU A 1 137 ? 12.875 -8.298 5.498 1.00 69.12 137 GLU A O 1
ATOM 1053 N N . PRO A 1 138 ? 14.772 -7.097 5.435 1.00 64.00 138 PRO A N 1
ATOM 1054 C CA . PRO A 1 138 ? 15.341 -7.843 4.320 1.00 64.00 138 PRO A CA 1
ATOM 1055 C C . PRO A 1 138 ? 15.468 -9.340 4.614 1.00 64.00 138 PRO A C 1
ATOM 1057 O O . PRO A 1 138 ? 16.075 -9.757 5.603 1.00 64.00 138 PRO A O 1
ATOM 1060 N N . VAL A 1 139 ? 14.976 -10.160 3.684 1.00 61.28 139 VAL A N 1
ATOM 1061 C CA . VAL A 1 139 ? 14.912 -11.628 3.788 1.00 61.28 139 VAL A CA 1
ATOM 1062 C C . VAL A 1 139 ? 16.193 -12.285 4.336 1.00 61.28 139 VAL A C 1
ATOM 1064 O O . VAL A 1 139 ? 16.063 -13.133 5.221 1.00 61.28 139 VAL A O 1
ATOM 1067 N N . PRO A 1 140 ? 17.427 -11.956 3.892 1.00 63.34 140 PRO A N 1
ATOM 1068 C CA . PRO A 1 140 ? 18.632 -12.606 4.417 1.00 63.34 140 PRO A CA 1
ATOM 1069 C C . PRO A 1 140 ? 18.893 -12.305 5.899 1.00 63.34 140 PRO A C 1
ATOM 1071 O O . PRO A 1 140 ? 19.382 -13.179 6.608 1.00 63.34 140 PRO A O 1
ATOM 1074 N N . LEU A 1 141 ? 18.534 -11.103 6.364 1.00 63.47 141 LEU A N 1
ATOM 1075 C CA . LEU A 1 141 ? 18.702 -10.657 7.749 1.00 63.47 141 LEU A CA 1
ATOM 1076 C C . LEU A 1 141 ? 17.601 -11.242 8.641 1.00 63.47 141 LEU A C 1
ATOM 1078 O O . LEU A 1 141 ? 17.893 -11.872 9.656 1.00 63.47 141 LEU A O 1
ATOM 1082 N N . ALA A 1 142 ? 16.343 -11.157 8.194 1.00 64.69 142 ALA A N 1
ATOM 1083 C CA . ALA A 1 142 ? 15.202 -11.802 8.843 1.00 64.69 142 ALA A CA 1
ATOM 1084 C C . ALA A 1 142 ? 15.448 -13.305 9.089 1.00 64.69 142 ALA A C 1
ATOM 1086 O O . ALA A 1 142 ? 15.118 -13.839 10.143 1.00 64.69 142 ALA A O 1
ATOM 1087 N N . ASN A 1 143 ? 16.126 -13.989 8.161 1.00 69.12 143 ASN A N 1
ATOM 1088 C CA . ASN A 1 143 ? 16.446 -15.410 8.285 1.00 69.12 143 ASN A CA 1
ATOM 1089 C C . ASN A 1 143 ? 17.372 -15.787 9.461 1.00 69.12 143 ASN A C 1
ATOM 1091 O O . ASN A 1 143 ? 17.411 -16.978 9.793 1.00 69.12 143 ASN A O 1
ATOM 1095 N N . VAL A 1 144 ? 18.093 -14.833 10.069 1.00 79.31 144 VAL A N 1
ATOM 1096 C CA . VAL A 1 144 ? 19.057 -15.065 11.165 1.00 79.31 144 VAL A CA 1
ATOM 1097 C C . VAL A 1 144 ? 18.365 -15.287 12.517 1.00 79.31 144 VAL A C 1
ATOM 1099 O O . VAL A 1 144 ? 18.887 -16.032 13.347 1.00 79.31 144 VAL A O 1
ATOM 1102 N N . TYR A 1 145 ? 17.175 -14.721 12.735 1.00 85.12 145 TYR A N 1
ATOM 1103 C CA . TYR A 1 145 ? 16.390 -14.894 13.963 1.00 85.12 145 TYR A CA 1
ATOM 1104 C C . TYR A 1 145 ? 15.013 -15.467 13.624 1.00 85.12 145 TYR A C 1
ATOM 1106 O O . TYR A 1 145 ? 14.268 -14.840 12.887 1.00 85.12 145 TYR A O 1
ATOM 1114 N N . ARG A 1 146 ? 14.657 -16.658 14.120 1.00 84.25 146 ARG A N 1
ATOM 1115 C CA . ARG A 1 146 ? 13.411 -17.340 13.716 1.00 84.25 146 ARG A CA 1
ATOM 1116 C C . ARG A 1 146 ? 12.570 -17.832 14.886 1.00 84.25 146 ARG A C 1
ATOM 1118 O O . ARG A 1 146 ? 13.080 -18.514 15.769 1.00 84.25 146 ARG A O 1
ATOM 1125 N N . GLY A 1 147 ? 11.266 -17.601 14.825 1.00 84.94 147 GLY A N 1
ATOM 1126 C CA . GLY A 1 147 ? 10.269 -18.251 15.674 1.00 84.94 147 GLY A CA 1
ATOM 1127 C C . GLY A 1 147 ? 9.974 -19.695 15.260 1.00 84.94 147 GLY A C 1
ATOM 1128 O O . GLY A 1 147 ? 10.465 -20.181 14.232 1.00 84.94 147 GLY A O 1
ATOM 1129 N N . GLY A 1 148 ? 9.096 -20.359 16.014 1.00 83.19 148 GLY A N 1
ATOM 1130 C CA . GLY A 1 148 ? 8.433 -21.593 15.578 1.00 83.19 148 GLY A CA 1
ATOM 1131 C C . GLY A 1 148 ? 7.480 -21.330 14.406 1.00 83.19 148 GLY A C 1
ATOM 1132 O O . GLY A 1 148 ? 7.433 -22.111 13.452 1.00 83.19 148 GLY A O 1
ATOM 1133 N N . ILE A 1 149 ? 6.819 -20.168 14.442 1.00 83.25 149 ILE A N 1
ATOM 1134 C CA . ILE A 1 149 ? 6.025 -19.570 13.362 1.00 83.25 149 ILE A CA 1
ATOM 1135 C C . ILE A 1 149 ? 6.630 -18.205 13.008 1.00 83.25 149 ILE A C 1
ATOM 1137 O O . ILE A 1 149 ? 7.054 -17.462 13.892 1.00 83.25 149 ILE A O 1
ATOM 1141 N N . ASN A 1 150 ? 6.658 -17.858 11.720 1.00 81.31 150 ASN A N 1
ATOM 1142 C CA . ASN A 1 150 ? 7.225 -16.598 11.228 1.00 81.31 150 ASN A CA 1
ATOM 1143 C C . ASN A 1 150 ? 6.317 -16.030 10.119 1.00 81.31 150 ASN A C 1
ATOM 1145 O O . ASN A 1 150 ? 6.625 -16.261 8.955 1.00 81.31 150 ASN A O 1
ATOM 1149 N N . PRO A 1 151 ? 5.192 -15.347 10.404 1.00 79.69 151 PRO A N 1
ATOM 1150 C CA . PRO A 1 151 ? 4.150 -15.090 9.401 1.00 79.69 151 PRO A CA 1
ATOM 1151 C C . PRO A 1 151 ? 4.650 -14.305 8.180 1.00 79.69 151 PRO A C 1
ATOM 1153 O O . PRO A 1 151 ? 4.336 -14.663 7.050 1.00 79.69 151 PRO A O 1
ATOM 1156 N N . HIS A 1 152 ? 5.518 -13.308 8.389 1.00 76.00 152 HIS A N 1
ATOM 1157 C CA . HIS A 1 152 ? 6.093 -12.496 7.303 1.00 76.00 152 HIS A CA 1
ATOM 1158 C C . HIS A 1 152 ? 7.225 -13.228 6.547 1.00 76.00 152 HIS A C 1
ATOM 1160 O O . HIS A 1 152 ? 7.595 -12.824 5.450 1.00 76.00 152 HIS A O 1
ATOM 1166 N N . MET A 1 153 ? 7.772 -14.314 7.119 1.00 60.41 153 MET A N 1
ATOM 1167 C CA . MET A 1 153 ? 8.698 -15.237 6.442 1.00 60.41 153 MET A CA 1
ATOM 1168 C C . MET A 1 153 ? 8.031 -16.550 5.997 1.00 60.41 153 MET A C 1
ATOM 1170 O O . MET A 1 153 ? 8.694 -17.415 5.415 1.00 60.41 153 MET A O 1
ATOM 1174 N N . GLY A 1 154 ? 6.725 -16.710 6.220 1.00 51.44 154 GLY A N 1
ATOM 1175 C CA . GLY A 1 154 ? 5.902 -17.669 5.504 1.00 51.44 154 GLY A CA 1
ATOM 1176 C C . GLY A 1 154 ? 5.884 -17.204 4.059 1.00 51.44 154 GLY A C 1
ATOM 1177 O O . GLY A 1 154 ? 5.197 -16.242 3.742 1.00 51.44 154 GLY A O 1
ATOM 1178 N N . TYR A 1 155 ? 6.722 -17.829 3.222 1.00 46.47 155 TYR A N 1
ATOM 1179 C CA . TYR A 1 155 ? 7.177 -17.265 1.942 1.00 46.47 155 TYR A CA 1
ATOM 1180 C C . TYR A 1 155 ? 8.168 -16.081 2.100 1.00 46.47 155 TYR A C 1
ATOM 1182 O O . TYR A 1 155 ? 8.078 -15.056 1.434 1.00 46.47 155 TYR A O 1
ATOM 1190 N N . GLY A 1 156 ? 9.201 -16.249 2.937 1.00 39.69 156 GLY A N 1
ATOM 1191 C CA . GLY A 1 156 ? 10.315 -15.295 3.050 1.00 39.69 156 GLY A CA 1
ATOM 1192 C C . GLY A 1 156 ? 11.268 -15.330 1.849 1.00 39.69 156 GLY A C 1
ATOM 1193 O O . GLY A 1 156 ? 11.655 -14.293 1.336 1.00 39.69 156 GLY A O 1
ATOM 1194 N N . VAL A 1 157 ? 11.576 -16.516 1.304 1.00 47.25 157 VAL A N 1
ATOM 1195 C CA . VAL A 1 157 ? 12.473 -16.762 0.134 1.00 47.25 157 VAL A CA 1
ATOM 1196 C C . VAL A 1 157 ? 11.988 -16.114 -1.185 1.00 47.25 157 VAL A C 1
ATOM 1198 O O . VAL A 1 157 ? 12.525 -16.367 -2.263 1.00 47.25 157 VAL A O 1
ATOM 1201 N N . LEU A 1 158 ? 10.907 -15.345 -1.113 1.00 51.53 158 LEU A N 1
ATOM 1202 C CA . LEU A 1 158 ? 9.831 -15.383 -2.089 1.00 51.53 158 LEU A CA 1
ATOM 1203 C C . LEU A 1 158 ? 9.334 -13.954 -2.416 1.00 51.53 158 LEU A C 1
ATOM 1205 O O . LEU A 1 158 ? 8.963 -13.742 -3.564 1.00 51.53 158 LEU A O 1
ATOM 1209 N N . HIS A 1 159 ? 9.550 -12.933 -1.559 1.00 47.91 159 HIS A N 1
ATOM 1210 C CA . HIS A 1 159 ? 9.573 -11.514 -1.999 1.00 47.91 159 HIS A CA 1
ATOM 1211 C C . HIS A 1 159 ? 10.609 -11.318 -3.126 1.00 47.91 159 HIS A C 1
ATOM 1213 O O . HIS A 1 159 ? 10.253 -10.915 -4.227 1.00 47.91 159 HIS A O 1
ATOM 1219 N N . GLY A 1 160 ? 11.857 -11.763 -2.936 1.00 50.72 160 GLY A N 1
ATOM 1220 C CA . GLY A 1 160 ? 12.896 -11.756 -3.982 1.00 50.72 160 GLY A CA 1
ATOM 1221 C C . GLY A 1 160 ? 12.670 -12.726 -5.159 1.00 50.72 160 GLY A C 1
ATOM 1222 O O . GLY A 1 160 ? 13.629 -13.069 -5.851 1.00 50.72 160 GLY A O 1
ATOM 1223 N N . LYS A 1 161 ? 11.443 -13.234 -5.355 1.00 53.00 161 LYS A N 1
ATOM 1224 C CA . LYS A 1 161 ? 11.046 -14.121 -6.465 1.00 53.00 161 LYS A CA 1
ATOM 1225 C C . LYS A 1 161 ? 9.665 -13.795 -7.044 1.00 53.00 161 LYS A C 1
ATOM 1227 O O . LYS A 1 161 ? 9.451 -14.093 -8.220 1.00 53.00 161 LYS A O 1
ATOM 1232 N N . LEU A 1 162 ? 8.747 -13.173 -6.298 1.00 62.28 162 LEU A N 1
ATOM 1233 C CA . LEU A 1 162 ? 7.576 -12.514 -6.881 1.00 62.28 162 LEU A CA 1
ATOM 1234 C C . LEU A 1 162 ? 7.993 -11.201 -7.517 1.00 62.28 162 LEU A C 1
ATOM 1236 O O . LEU A 1 162 ? 7.986 -10.135 -6.916 1.00 62.28 162 LEU A O 1
ATOM 1240 N N . SER A 1 163 ? 8.302 -11.316 -8.798 1.00 75.62 163 SER A N 1
ATOM 1241 C CA . SER A 1 163 ? 8.117 -10.209 -9.709 1.00 75.62 163 SER A CA 1
ATOM 1242 C C . SER A 1 163 ? 6.618 -9.879 -9.817 1.00 75.62 163 SER A C 1
ATOM 1244 O O . SER A 1 163 ? 5.768 -10.761 -9.650 1.00 75.62 163 SER A O 1
ATOM 1246 N N . LYS A 1 164 ? 6.264 -8.641 -10.176 1.00 80.19 164 LYS A N 1
ATOM 1247 C CA . LYS A 1 164 ? 4.858 -8.236 -10.380 1.00 80.19 164 LYS A CA 1
ATOM 1248 C C . LYS A 1 164 ? 4.153 -9.023 -11.494 1.00 80.19 164 LYS A C 1
ATOM 1250 O O . LYS A 1 164 ? 2.927 -9.079 -11.525 1.00 80.19 164 LYS A O 1
ATOM 1255 N N . TRP A 1 165 ? 4.915 -9.677 -12.374 1.00 85.00 165 TRP A N 1
ATOM 1256 C CA . TRP A 1 165 ? 4.374 -10.642 -13.332 1.00 85.00 165 TRP A CA 1
ATOM 1257 C C . TRP A 1 165 ? 3.908 -11.936 -12.654 1.00 85.00 165 TRP A C 1
ATOM 1259 O O . TRP A 1 165 ? 2.821 -12.423 -12.944 1.00 85.00 165 TRP A O 1
ATOM 1269 N N . HIS A 1 166 ? 4.698 -12.475 -11.722 1.00 81.94 166 HIS A N 1
ATOM 1270 C CA . HIS A 1 166 ? 4.315 -13.666 -10.968 1.00 81.94 166 HIS A CA 1
ATOM 1271 C C . HIS A 1 166 ? 3.139 -13.393 -10.007 1.00 81.94 166 HIS A C 1
ATOM 1273 O O . HIS A 1 166 ? 2.328 -14.289 -9.786 1.00 81.94 166 HIS A O 1
ATOM 1279 N N . GLU A 1 167 ? 3.005 -12.169 -9.469 1.00 83.62 167 GLU A N 1
ATOM 1280 C CA . GLU A 1 167 ? 1.798 -11.755 -8.725 1.00 83.62 167 GLU A CA 1
ATOM 1281 C C . GLU A 1 167 ? 0.548 -11.841 -9.611 1.00 83.62 167 GLU A C 1
ATOM 1283 O O . GLU A 1 167 ? -0.463 -12.409 -9.200 1.00 83.62 167 GLU A O 1
ATOM 1288 N N . TYR A 1 168 ? 0.640 -11.321 -10.840 1.00 87.62 168 TYR A N 1
ATOM 1289 C CA . TYR A 1 168 ? -0.439 -11.372 -11.825 1.00 87.62 168 TYR A CA 1
ATOM 1290 C C . TYR A 1 168 ? -0.791 -12.810 -12.234 1.00 87.62 168 TYR A C 1
ATOM 1292 O O . TYR A 1 168 ? -1.962 -13.178 -12.179 1.00 87.62 168 TYR A O 1
ATOM 1300 N N . GLU A 1 169 ? 0.199 -13.644 -12.573 1.00 85.94 169 GLU A N 1
ATOM 1301 C CA . GLU A 1 169 ? -0.021 -15.062 -12.904 1.00 85.94 169 GLU A CA 1
ATOM 1302 C C . GLU A 1 169 ? -0.684 -15.825 -11.751 1.00 85.94 169 GLU A C 1
ATOM 1304 O O . GLU A 1 169 ? -1.625 -16.585 -11.978 1.00 85.94 169 GLU A O 1
ATOM 1309 N N . PHE A 1 170 ? -0.235 -15.612 -10.510 1.00 83.56 170 PHE A N 1
ATOM 1310 C CA . PHE A 1 170 ? -0.845 -16.225 -9.330 1.00 83.56 170 PHE A CA 1
ATOM 1311 C C . PHE A 1 170 ? -2.298 -15.771 -9.149 1.00 83.56 170 PHE A C 1
ATOM 1313 O O . PHE A 1 170 ? -3.182 -16.604 -8.940 1.00 83.56 170 PHE A O 1
ATOM 1320 N N . ALA A 1 171 ? -2.565 -14.470 -9.279 1.00 88.56 171 ALA A N 1
ATOM 1321 C CA . ALA A 1 171 ? -3.904 -13.930 -9.103 1.00 88.56 171 ALA A CA 1
ATOM 1322 C C . ALA A 1 171 ? -4.891 -14.431 -10.167 1.00 88.56 171 ALA A C 1
ATOM 1324 O O . ALA A 1 171 ? -5.999 -14.845 -9.823 1.00 88.56 171 ALA A O 1
ATOM 1325 N N . ASP A 1 172 ? -4.479 -14.431 -11.437 1.00 87.75 172 ASP A N 1
ATOM 1326 C CA . ASP A 1 172 ? -5.298 -14.873 -12.571 1.00 87.75 172 ASP A CA 1
ATOM 1327 C C . ASP A 1 172 ? -5.505 -16.400 -12.565 1.00 87.75 172 ASP A C 1
ATOM 1329 O O . ASP A 1 172 ? -6.580 -16.877 -12.917 1.00 87.75 172 ASP A O 1
ATOM 1333 N N . THR A 1 173 ? -4.535 -17.174 -12.057 1.00 85.88 173 THR A N 1
ATOM 1334 C CA . THR A 1 173 ? -4.686 -18.628 -11.837 1.00 85.88 173 THR A CA 1
ATOM 1335 C C . THR A 1 173 ? -5.710 -18.949 -10.742 1.00 85.88 173 THR A C 1
ATOM 1337 O O . THR A 1 173 ? -6.448 -19.926 -10.854 1.00 85.88 173 THR A O 1
ATOM 1340 N N . VAL A 1 174 ? -5.754 -18.157 -9.664 1.00 85.38 174 VAL A N 1
ATOM 1341 C CA . VAL A 1 174 ? -6.622 -18.417 -8.500 1.00 85.38 174 VAL A CA 1
ATOM 1342 C C . VAL A 1 174 ? -8.041 -17.878 -8.694 1.00 85.38 174 VAL A C 1
ATOM 1344 O O . VAL A 1 174 ? -9.006 -18.570 -8.366 1.00 85.38 174 VAL A O 1
ATOM 1347 N N . LEU A 1 175 ? -8.188 -16.660 -9.221 1.00 89.44 175 LEU A N 1
ATOM 1348 C CA . LEU A 1 175 ? -9.473 -16.045 -9.566 1.00 89.44 175 LEU A CA 1
ATOM 1349 C C . LEU A 1 175 ? -9.320 -15.220 -10.864 1.00 89.44 175 LEU A C 1
ATOM 1351 O O . LEU A 1 175 ? -9.000 -14.029 -10.793 1.00 89.44 175 LEU A O 1
ATOM 1355 N N . PRO A 1 176 ? -9.579 -15.824 -12.043 1.00 90.62 176 PRO A N 1
ATOM 1356 C CA . PRO A 1 176 ? -9.393 -15.187 -13.345 1.00 90.62 176 PRO A CA 1
ATOM 1357 C C . PRO A 1 176 ? -10.017 -13.791 -13.464 1.00 90.62 176 PRO A C 1
ATOM 1359 O O . PRO A 1 176 ? -11.192 -13.561 -13.151 1.00 90.62 176 PRO A O 1
ATOM 1362 N N . GLY A 1 177 ? -9.216 -12.834 -13.923 1.00 88.50 177 GLY A N 1
ATOM 1363 C CA . GLY A 1 177 ? -9.592 -11.433 -14.071 1.00 88.50 177 GLY A CA 1
ATOM 1364 C C . GLY A 1 177 ? -9.905 -10.708 -12.757 1.00 88.50 177 GLY A C 1
ATOM 1365 O O . GLY A 1 177 ? -10.605 -9.691 -12.798 1.00 88.50 177 GLY A O 1
ATOM 1366 N N . LEU A 1 178 ? -9.466 -11.206 -11.593 1.00 91.88 178 LEU A N 1
ATOM 1367 C CA . LEU A 1 178 ? -9.485 -10.434 -10.343 1.00 91.88 178 LEU A CA 1
ATOM 1368 C C . LEU A 1 178 ? -8.437 -9.310 -10.373 1.00 91.88 178 LEU A C 1
ATOM 1370 O O . LEU A 1 178 ? -8.732 -8.201 -9.934 1.00 91.88 178 LEU A O 1
ATOM 1374 N N . MET A 1 179 ? -7.255 -9.553 -10.942 1.00 92.69 179 MET A N 1
ATOM 1375 C CA . MET A 1 179 ? -6.343 -8.476 -11.346 1.00 92.69 179 MET A CA 1
ATOM 1376 C C . MET A 1 179 ? -6.710 -7.941 -12.743 1.00 92.69 179 MET A C 1
ATOM 1378 O O . MET A 1 179 ? -7.292 -8.670 -13.553 1.00 92.69 179 MET A O 1
ATOM 1382 N N . PRO A 1 180 ? -6.374 -6.679 -13.073 1.00 91.62 180 PRO A N 1
ATOM 1383 C CA . PRO A 1 180 ? -6.476 -6.181 -14.436 1.00 91.62 180 PRO A CA 1
ATOM 1384 C C . PRO A 1 180 ? -5.566 -6.980 -15.375 1.00 91.62 180 PRO A C 1
ATOM 1386 O O . PRO A 1 180 ? -4.403 -7.235 -15.051 1.00 91.62 180 PRO A O 1
ATOM 1389 N N . GLN A 1 181 ? -6.089 -7.317 -16.558 1.00 92.88 181 GLN A N 1
ATOM 1390 C CA . GLN A 1 181 ? -5.351 -8.003 -17.622 1.00 92.88 181 GLN A CA 1
ATOM 1391 C C . GLN A 1 181 ? -3.982 -7.350 -17.844 1.00 92.88 181 GLN A C 1
ATOM 1393 O O . GLN A 1 181 ? -3.899 -6.138 -18.056 1.00 92.88 181 GLN A O 1
ATOM 1398 N N . SER A 1 182 ? -2.921 -8.152 -17.802 1.00 91.50 182 SER A N 1
ATOM 1399 C CA . SER A 1 182 ? -1.541 -7.675 -17.890 1.00 91.50 182 SER A CA 1
ATOM 1400 C C . SER A 1 182 ? -0.765 -8.436 -18.964 1.00 91.50 182 SER A C 1
ATOM 1402 O O . SER A 1 182 ? -0.951 -9.635 -19.155 1.00 91.50 182 SER A O 1
ATOM 1404 N N . LEU A 1 183 ? 0.109 -7.727 -19.678 1.00 89.56 183 LEU A N 1
ATOM 1405 C CA . LEU A 1 183 ? 0.989 -8.259 -20.720 1.00 89.56 183 LEU A CA 1
ATOM 1406 C C . LEU A 1 183 ? 2.439 -7.901 -20.395 1.00 89.56 183 LEU A C 1
ATOM 1408 O O . LEU A 1 183 ? 2.706 -6.804 -19.903 1.00 89.56 183 LEU A O 1
ATOM 1412 N N . ARG A 1 184 ? 3.393 -8.778 -20.716 1.00 87.69 184 ARG A N 1
ATOM 1413 C CA . ARG A 1 184 ? 4.801 -8.369 -20.816 1.00 87.69 184 ARG A CA 1
ATOM 1414 C C . ARG A 1 184 ? 4.997 -7.547 -22.085 1.00 87.69 184 ARG A C 1
ATOM 1416 O O . ARG A 1 184 ? 4.303 -7.764 -23.079 1.00 87.69 184 ARG A O 1
ATOM 1423 N N . SER A 1 185 ? 5.956 -6.628 -22.097 1.00 85.31 185 SER A N 1
ATOM 1424 C CA . SER A 1 185 ? 6.195 -5.789 -23.277 1.00 85.31 185 SER A CA 1
ATOM 1425 C C . SER A 1 185 ? 6.665 -6.582 -24.504 1.00 85.31 185 SER A C 1
ATOM 1427 O O . SER A 1 185 ? 6.370 -6.189 -25.628 1.00 85.31 185 SER A O 1
ATOM 1429 N N . ASP A 1 186 ? 7.359 -7.708 -24.311 1.00 79.50 186 ASP A N 1
ATOM 1430 C CA . ASP A 1 186 ? 7.743 -8.634 -25.387 1.00 79.50 186 ASP A CA 1
ATOM 1431 C C . ASP A 1 186 ? 6.566 -9.455 -25.936 1.00 79.50 186 ASP A C 1
ATOM 1433 O O . ASP A 1 186 ? 6.688 -10.077 -26.986 1.00 79.50 186 ASP A O 1
ATOM 1437 N N . SER A 1 187 ? 5.404 -9.382 -25.282 1.00 79.25 187 SER A N 1
ATOM 1438 C CA . SER A 1 187 ? 4.134 -9.935 -25.756 1.00 79.25 187 SER A CA 1
ATOM 1439 C C . SER A 1 187 ? 3.278 -8.917 -26.530 1.00 79.25 187 SER A C 1
ATOM 1441 O O . SER A 1 187 ? 2.176 -9.265 -26.952 1.00 79.25 187 SER A O 1
ATOM 1443 N N . LEU A 1 188 ? 3.744 -7.672 -26.738 1.00 75.75 188 LEU A N 1
ATOM 1444 C CA . LEU A 1 188 ? 3.022 -6.682 -27.551 1.00 75.75 188 LEU A CA 1
ATOM 1445 C C . LEU A 1 188 ? 2.962 -7.113 -29.029 1.00 75.75 188 LEU A C 1
ATOM 1447 O O . LEU A 1 188 ? 4.007 -7.233 -29.678 1.00 75.75 188 LEU A O 1
ATOM 1451 N N . PRO A 1 189 ? 1.766 -7.289 -29.618 1.00 63.03 189 PRO A N 1
ATOM 1452 C CA . PRO A 1 189 ? 1.636 -7.767 -30.982 1.00 63.03 189 PRO A CA 1
ATOM 1453 C C . PRO A 1 189 ? 1.693 -6.614 -31.993 1.00 63.03 189 PRO A C 1
ATOM 1455 O O . PRO A 1 189 ? 0.709 -6.331 -32.673 1.00 63.03 189 PRO A O 1
ATOM 1458 N N . SER A 1 190 ? 2.876 -6.036 -32.221 1.00 54.56 190 SER A N 1
ATOM 1459 C CA . SER A 1 190 ? 3.147 -5.267 -33.453 1.00 54.56 190 SER A CA 1
ATOM 1460 C C . SER A 1 190 ? 3.305 -6.212 -34.662 1.00 54.56 190 SER A C 1
ATOM 1462 O O . SER A 1 190 ? 4.324 -6.217 -35.350 1.00 54.56 190 SER A O 1
ATOM 1464 N N . GLY A 1 191 ? 2.322 -7.096 -34.849 1.00 46.75 191 GLY A N 1
ATOM 1465 C CA . GLY A 1 191 ? 2.424 -8.309 -35.653 1.00 46.75 191 GLY A CA 1
ATOM 1466 C C . GLY A 1 191 ? 3.294 -9.388 -34.992 1.00 46.75 191 GLY A C 1
ATOM 1467 O O . GLY A 1 191 ? 4.512 -9.357 -35.094 1.00 46.75 191 GLY A O 1
ATOM 1468 N N . LYS A 1 192 ? 2.663 -10.396 -34.371 1.00 40.78 192 LYS A N 1
ATOM 1469 C CA . LYS A 1 192 ? 3.274 -11.711 -34.060 1.00 40.78 192 LYS A CA 1
ATOM 1470 C C . LYS A 1 192 ? 4.657 -11.664 -33.361 1.00 40.78 192 LYS A C 1
ATOM 1472 O O . LYS A 1 192 ? 5.624 -12.206 -33.879 1.00 40.78 192 LYS A O 1
ATOM 1477 N N . GLY A 1 193 ? 4.744 -11.030 -32.185 1.00 43.44 193 GLY A N 1
ATOM 1478 C CA . GLY A 1 193 ? 5.939 -11.047 -31.311 1.00 43.44 193 GLY A CA 1
ATOM 1479 C C . GLY A 1 193 ? 7.098 -10.124 -31.721 1.00 43.44 193 GLY A C 1
ATOM 1480 O O . GLY A 1 193 ? 8.019 -9.893 -30.942 1.00 43.44 193 GLY A O 1
ATOM 1481 N N . LEU A 1 194 ? 7.035 -9.525 -32.911 1.00 48.56 194 LEU A N 1
ATOM 1482 C CA . LEU A 1 194 ? 8.173 -8.853 -33.537 1.00 48.56 194 LEU A CA 1
ATOM 1483 C C . LEU A 1 194 ? 8.549 -7.475 -32.961 1.00 48.56 194 LEU A C 1
ATOM 1485 O O . LEU A 1 194 ? 9.526 -6.906 -33.450 1.00 48.56 194 LEU A O 1
ATOM 1489 N N . PHE A 1 195 ? 7.853 -6.918 -31.953 1.00 61.69 195 PHE A N 1
ATOM 1490 C CA . PHE A 1 195 ? 8.130 -5.544 -31.491 1.00 61.69 195 PHE A CA 1
ATOM 1491 C C . PHE A 1 195 ? 9.565 -5.388 -30.989 1.00 61.69 195 PHE A C 1
ATOM 1493 O O . PHE A 1 195 ? 10.312 -4.566 -31.513 1.00 61.69 195 PHE A O 1
ATOM 1500 N N . PHE A 1 196 ? 9.972 -6.175 -29.988 1.00 65.56 196 PHE A N 1
ATOM 1501 C CA . PHE A 1 196 ? 11.322 -6.068 -29.428 1.00 65.56 196 PHE A CA 1
ATOM 1502 C C . PHE A 1 196 ? 12.377 -6.795 -30.259 1.00 65.56 196 PHE A C 1
ATOM 1504 O O . PHE A 1 196 ? 13.532 -6.394 -30.199 1.00 65.56 196 PHE A O 1
ATOM 1511 N N . GLU A 1 197 ? 12.006 -7.784 -31.075 1.00 63.84 197 GLU A N 1
ATOM 1512 C CA . GLU A 1 197 ? 12.946 -8.454 -31.984 1.00 63.84 197 GLU A CA 1
ATOM 1513 C C . GLU A 1 197 ? 13.343 -7.527 -33.146 1.00 63.84 197 GLU A C 1
ATOM 1515 O O . GLU A 1 197 ? 14.525 -7.239 -33.326 1.00 63.84 197 GLU A O 1
ATOM 1520 N N . THR A 1 198 ? 12.370 -6.934 -33.848 1.00 62.59 198 THR A N 1
ATOM 1521 C CA . THR A 1 198 ? 12.618 -5.960 -34.934 1.00 62.59 198 THR A CA 1
ATOM 1522 C C . THR A 1 198 ? 13.201 -4.648 -34.409 1.00 62.59 198 THR A C 1
ATOM 1524 O O . THR A 1 198 ? 13.982 -3.981 -35.092 1.00 62.59 198 THR A O 1
ATOM 1527 N N . ASN A 1 199 ? 12.847 -4.246 -33.184 1.00 68.50 199 ASN A N 1
ATOM 1528 C CA . ASN A 1 199 ? 13.460 -3.076 -32.566 1.00 68.50 199 ASN A CA 1
ATOM 1529 C C . ASN A 1 199 ? 14.808 -3.361 -31.901 1.00 68.50 199 ASN A C 1
ATOM 1531 O O . ASN A 1 199 ? 15.489 -2.381 -31.622 1.00 68.50 199 ASN A O 1
ATOM 1535 N N . ARG A 1 200 ? 15.265 -4.609 -31.696 1.00 76.62 200 ARG A N 1
ATOM 1536 C CA . ARG A 1 200 ? 16.546 -4.864 -31.004 1.00 76.62 200 ARG A CA 1
ATOM 1537 C C . ARG A 1 200 ? 17.707 -4.174 -31.713 1.00 76.62 200 ARG A C 1
ATOM 1539 O O . ARG A 1 200 ? 18.366 -3.353 -31.090 1.00 76.62 200 ARG A O 1
ATOM 1546 N N . THR A 1 201 ? 17.850 -4.363 -33.025 1.00 76.44 201 THR A N 1
ATOM 1547 C CA . THR A 1 201 ? 18.882 -3.695 -33.840 1.00 76.44 201 THR A CA 1
ATOM 1548 C C . THR A 1 201 ? 18.785 -2.163 -33.788 1.00 76.44 201 THR A C 1
ATOM 1550 O O . THR A 1 201 ? 19.803 -1.473 -33.748 1.00 76.44 201 THR A O 1
ATOM 1553 N N . HIS A 1 202 ? 17.568 -1.608 -33.734 1.00 78.12 202 HIS A N 1
ATOM 1554 C CA . HIS A 1 202 ? 17.359 -0.166 -33.572 1.00 78.12 202 HIS A CA 1
ATOM 1555 C C . HIS A 1 202 ? 17.745 0.322 -32.165 1.00 78.12 202 HIS A C 1
ATOM 1557 O O . HIS A 1 202 ? 18.336 1.392 -32.030 1.00 78.12 202 HIS A O 1
ATOM 1563 N N . LEU A 1 203 ? 17.436 -0.454 -31.123 1.00 83.81 203 LEU A N 1
ATOM 1564 C CA . LEU A 1 203 ? 17.788 -0.162 -29.734 1.00 83.81 203 LEU A CA 1
ATOM 1565 C C . LEU A 1 203 ? 19.299 -0.296 -29.512 1.00 83.81 203 LEU A C 1
ATOM 1567 O O . LEU A 1 203 ? 19.870 0.568 -28.863 1.00 83.81 203 LEU A O 1
ATOM 1571 N N . ASP A 1 204 ? 19.966 -1.285 -30.113 1.00 85.00 204 ASP A N 1
ATOM 1572 C CA . ASP A 1 204 ? 21.431 -1.416 -30.114 1.00 85.00 204 ASP A CA 1
ATOM 1573 C C . ASP A 1 204 ? 22.100 -0.203 -30.782 1.00 85.00 204 ASP A C 1
ATOM 1575 O O . ASP A 1 204 ? 23.066 0.346 -30.249 1.00 85.00 204 ASP A O 1
ATOM 1579 N N . GLY A 1 205 ? 21.538 0.286 -31.895 1.00 83.56 205 GLY A N 1
ATOM 1580 C CA . GLY A 1 205 ? 21.951 1.544 -32.524 1.00 83.56 205 GLY A CA 1
ATOM 1581 C C . GLY A 1 205 ? 21.788 2.756 -31.597 1.00 83.56 205 GLY A C 1
ATOM 1582 O O . GLY A 1 205 ? 22.730 3.533 -31.429 1.00 83.56 205 GLY A O 1
ATOM 1583 N N . VAL A 1 206 ? 20.634 2.875 -30.927 1.00 85.12 206 VAL A N 1
ATOM 1584 C CA . VAL A 1 206 ? 20.373 3.921 -29.920 1.00 85.12 206 VAL A CA 1
ATOM 1585 C C . VAL A 1 206 ? 21.359 3.835 -28.755 1.00 85.12 206 VAL A C 1
ATOM 1587 O O . VAL A 1 206 ? 21.924 4.854 -28.370 1.00 85.12 206 VAL A O 1
ATOM 1590 N N . ILE A 1 207 ? 21.615 2.641 -28.219 1.00 87.75 207 ILE A N 1
ATOM 1591 C CA . ILE A 1 207 ? 22.572 2.389 -27.133 1.00 87.75 207 ILE A CA 1
ATOM 1592 C C . ILE A 1 207 ? 23.976 2.828 -27.558 1.00 87.75 207 ILE A C 1
ATOM 1594 O O . ILE A 1 207 ? 24.597 3.645 -26.879 1.00 87.75 207 ILE A O 1
ATOM 1598 N N . ALA A 1 208 ? 24.452 2.369 -28.718 1.00 85.75 208 ALA A N 1
ATOM 1599 C CA . ALA A 1 208 ? 25.760 2.736 -29.256 1.00 85.75 208 ALA A CA 1
ATOM 1600 C C . ALA A 1 208 ? 25.884 4.244 -29.553 1.00 85.75 208 ALA A C 1
ATOM 1602 O O . ALA A 1 208 ? 26.973 4.810 -29.429 1.00 85.75 208 ALA A O 1
ATOM 1603 N N . GLY A 1 209 ? 24.785 4.906 -29.924 1.00 84.50 209 GLY A N 1
ATOM 1604 C CA . GLY A 1 209 ? 24.722 6.349 -30.160 1.00 84.50 209 GLY A CA 1
ATOM 1605 C C . GLY A 1 209 ? 24.655 7.200 -28.888 1.00 84.50 209 GLY A C 1
ATOM 1606 O O . GLY A 1 209 ? 25.268 8.264 -28.843 1.00 84.50 209 GLY A O 1
ATOM 1607 N N . LEU A 1 210 ? 23.962 6.737 -27.844 1.00 85.69 210 LEU A N 1
ATOM 1608 C CA . LEU A 1 210 ? 23.875 7.410 -26.540 1.00 85.69 210 LEU A CA 1
ATOM 1609 C C . LEU A 1 210 ? 25.119 7.169 -25.670 1.00 85.69 210 LEU A C 1
ATOM 1611 O O . LEU A 1 210 ? 25.497 8.043 -24.886 1.00 85.69 210 LEU A O 1
ATOM 1615 N N . ASN A 1 211 ? 25.799 6.032 -25.857 1.00 84.75 211 ASN A N 1
ATOM 1616 C CA . ASN A 1 211 ? 27.123 5.784 -25.286 1.00 84.75 211 ASN A CA 1
ATOM 1617 C C . ASN A 1 211 ? 28.141 6.838 -25.765 1.00 84.75 211 ASN A C 1
ATOM 1619 O O . ASN A 1 211 ? 28.988 7.249 -24.973 1.00 84.75 211 ASN A O 1
ATOM 1623 N N . ARG A 1 212 ? 28.023 7.350 -27.000 1.00 81.44 212 ARG A N 1
ATOM 1624 C CA . ARG A 1 212 ? 28.874 8.434 -27.527 1.00 81.44 212 ARG A CA 1
ATOM 1625 C C . ARG A 1 212 ? 28.523 9.793 -26.904 1.00 81.44 212 ARG A C 1
ATOM 1627 O O . ARG A 1 212 ? 27.357 10.150 -26.717 1.00 81.44 212 ARG A O 1
ATOM 1634 N N . SER A 1 213 ? 29.556 10.570 -26.599 1.00 64.75 213 SER A N 1
ATOM 1635 C CA . SER A 1 213 ? 29.478 11.850 -25.895 1.00 64.75 213 SER A CA 1
ATOM 1636 C C . SER A 1 213 ? 29.229 13.034 -26.844 1.00 64.75 213 SER A C 1
ATOM 1638 O O . SER A 1 213 ? 30.151 13.694 -27.314 1.00 64.75 213 SER A O 1
ATOM 1640 N N . GLY A 1 214 ? 27.950 13.353 -27.065 1.00 64.94 214 GLY A N 1
ATOM 1641 C CA . GLY A 1 214 ? 27.511 14.589 -27.728 1.00 64.94 214 GLY A CA 1
ATOM 1642 C C . GLY A 1 214 ? 27.476 14.550 -29.263 1.00 64.94 214 GLY A C 1
ATOM 1643 O O . GLY A 1 214 ? 27.545 13.495 -29.892 1.00 64.94 214 GLY A O 1
ATOM 1644 N N . GLY A 1 215 ? 27.311 15.733 -29.864 1.00 76.06 215 GLY A N 1
ATOM 1645 C CA . GLY A 1 215 ? 27.208 15.912 -31.316 1.00 76.06 215 GLY A CA 1
ATOM 1646 C C . GLY A 1 215 ? 25.887 15.435 -31.937 1.00 76.06 215 GLY A C 1
ATOM 1647 O O . GLY A 1 215 ? 24.938 15.041 -31.255 1.00 76.06 215 GLY A O 1
ATOM 1648 N N . GLU A 1 216 ? 25.828 15.478 -33.269 1.00 74.31 216 GLU A N 1
ATOM 1649 C CA . GLU A 1 216 ? 24.631 15.141 -34.053 1.00 74.31 216 GLU A CA 1
ATOM 1650 C C . GLU A 1 216 ? 24.179 13.692 -33.849 1.00 74.31 216 GLU A C 1
ATOM 1652 O O . GLU A 1 216 ? 22.985 13.436 -33.717 1.00 74.31 216 GLU A O 1
ATOM 1657 N N . ILE A 1 217 ? 25.125 12.752 -33.731 1.00 75.94 217 ILE A N 1
ATOM 1658 C CA . ILE A 1 217 ? 24.845 11.325 -33.503 1.00 75.94 217 ILE A CA 1
ATOM 1659 C C . ILE A 1 217 ? 24.074 11.120 -32.192 1.00 75.94 217 ILE A C 1
ATOM 1661 O O . ILE A 1 217 ? 23.115 10.346 -32.159 1.00 75.94 217 ILE A O 1
ATOM 1665 N N . HIS A 1 218 ? 24.441 11.832 -31.124 1.00 80.12 218 HIS A N 1
ATOM 1666 C CA . HIS A 1 218 ? 23.732 11.762 -29.847 1.00 80.12 218 HIS A CA 1
ATOM 1667 C C . HIS A 1 218 ? 22.299 12.307 -29.975 1.00 80.12 218 HIS A C 1
ATOM 1669 O O . HIS A 1 218 ? 21.344 11.664 -29.539 1.00 80.12 218 HIS A O 1
ATOM 1675 N N . ASN A 1 219 ? 22.127 13.450 -30.648 1.00 82.56 219 ASN A N 1
ATOM 1676 C CA . ASN A 1 219 ? 20.815 14.064 -30.877 1.00 82.56 219 ASN A CA 1
ATOM 1677 C C . ASN A 1 219 ? 19.905 13.201 -31.771 1.00 82.56 219 ASN A C 1
ATOM 1679 O O . ASN A 1 219 ? 18.718 13.048 -31.476 1.00 82.56 219 ASN A O 1
ATOM 1683 N N . ALA A 1 220 ? 20.454 12.588 -32.823 1.00 84.81 220 ALA A N 1
ATOM 1684 C CA . ALA A 1 220 ? 19.736 11.675 -33.708 1.00 84.81 220 ALA A CA 1
ATOM 1685 C C . ALA A 1 220 ? 19.266 10.414 -32.964 1.00 84.81 220 ALA A C 1
ATOM 1687 O O . ALA A 1 220 ? 18.112 10.010 -33.101 1.00 84.81 220 ALA A O 1
ATOM 1688 N N . ASN A 1 221 ? 20.108 9.833 -32.105 1.00 85.88 221 ASN A N 1
ATOM 1689 C CA . ASN A 1 221 ? 19.726 8.663 -31.309 1.00 85.88 221 ASN A CA 1
ATOM 1690 C C . ASN A 1 221 ? 18.756 9.009 -30.168 1.00 85.88 221 ASN A C 1
ATOM 1692 O O . ASN A 1 221 ? 17.860 8.222 -29.872 1.00 85.88 221 ASN A O 1
ATOM 1696 N N . ALA A 1 222 ? 18.826 10.218 -29.602 1.00 88.31 222 ALA A N 1
ATOM 1697 C CA . ALA A 1 222 ? 17.786 10.735 -28.713 1.00 88.31 222 ALA A CA 1
ATOM 1698 C C . ALA A 1 222 ? 16.437 10.939 -29.438 1.00 88.31 222 ALA A C 1
ATOM 1700 O O . ALA A 1 222 ? 15.380 10.709 -28.845 1.00 88.31 222 ALA A O 1
ATOM 1701 N N . ALA A 1 223 ? 16.442 11.334 -30.716 1.00 88.94 223 ALA A N 1
ATOM 1702 C CA . ALA A 1 223 ? 15.231 11.415 -31.536 1.00 88.94 223 ALA A CA 1
ATOM 1703 C C . ALA A 1 223 ? 14.669 10.022 -31.879 1.00 88.94 223 ALA A C 1
ATOM 1705 O O . ALA A 1 223 ? 13.466 9.801 -31.726 1.00 88.94 223 ALA A O 1
ATOM 1706 N N . LEU A 1 224 ? 15.527 9.063 -32.242 1.00 88.75 224 LEU A N 1
ATOM 1707 C CA . LEU A 1 224 ? 15.144 7.670 -32.491 1.00 88.75 224 LEU A CA 1
ATOM 1708 C C . LEU A 1 224 ? 14.592 6.992 -31.225 1.00 88.75 224 LEU A C 1
ATOM 1710 O O . LEU A 1 224 ? 13.568 6.318 -31.294 1.00 88.75 224 LEU A O 1
ATOM 1714 N N . LEU A 1 225 ? 15.167 7.249 -30.046 1.00 90.31 225 LEU A N 1
ATOM 1715 C CA . LEU A 1 225 ? 14.610 6.793 -28.766 1.00 90.31 225 LEU A CA 1
ATOM 1716 C C . LEU A 1 225 ? 13.204 7.362 -28.515 1.00 90.31 225 LEU A C 1
ATOM 1718 O O . LEU A 1 225 ? 12.298 6.626 -28.125 1.00 90.31 225 LEU A O 1
ATOM 1722 N N . LYS A 1 226 ? 12.978 8.655 -28.796 1.00 91.56 226 LYS A N 1
ATOM 1723 C CA . LYS A 1 226 ? 11.633 9.258 -28.727 1.00 91.56 226 LYS A CA 1
ATOM 1724 C C . LYS A 1 226 ? 10.663 8.618 -29.722 1.00 91.56 226 LYS A C 1
ATOM 1726 O O . LYS A 1 226 ? 9.482 8.504 -29.407 1.00 91.56 226 LYS A O 1
ATOM 1731 N N . GLN A 1 227 ? 11.126 8.198 -30.899 1.00 89.06 227 GLN A N 1
ATOM 1732 C CA . GLN A 1 227 ? 10.303 7.446 -31.846 1.00 89.06 227 GLN A CA 1
ATOM 1733 C C . GLN A 1 227 ? 9.955 6.056 -31.293 1.00 89.06 227 GLN A C 1
ATOM 1735 O O . GLN A 1 227 ? 8.774 5.737 -31.194 1.00 89.06 227 GLN A O 1
ATOM 1740 N N . LYS A 1 228 ? 10.941 5.260 -30.859 1.00 87.56 228 LYS A N 1
ATOM 1741 C CA . LYS A 1 228 ? 10.712 3.893 -30.356 1.00 87.56 228 LYS A CA 1
ATOM 1742 C C . LYS A 1 228 ? 9.865 3.844 -29.086 1.00 87.56 228 LYS A C 1
ATOM 1744 O O . LYS A 1 228 ? 9.045 2.942 -28.943 1.00 87.56 228 LYS A O 1
ATOM 1749 N N . LEU A 1 229 ? 9.959 4.856 -28.225 1.00 89.00 229 LEU A N 1
ATOM 1750 C CA . LEU A 1 229 ? 9.024 5.016 -27.112 1.00 89.00 229 LEU A CA 1
ATOM 1751 C C . LEU A 1 229 ? 7.596 5.341 -27.587 1.00 89.00 229 LEU A C 1
ATOM 1753 O O . LEU A 1 229 ? 6.657 4.772 -27.047 1.00 89.00 229 LEU A O 1
ATOM 1757 N N . ARG A 1 230 ? 7.388 6.189 -28.607 1.00 88.06 230 ARG A N 1
ATOM 1758 C CA . ARG A 1 230 ? 6.034 6.420 -29.167 1.00 88.06 230 ARG A CA 1
ATOM 1759 C C . ARG A 1 230 ? 5.453 5.162 -29.807 1.00 88.06 230 ARG A C 1
ATOM 1761 O O . ARG A 1 230 ? 4.296 4.859 -29.558 1.00 88.06 230 ARG A O 1
ATOM 1768 N N . GLU A 1 231 ? 6.252 4.421 -30.574 1.00 86.50 231 GLU A N 1
ATOM 1769 C CA . GLU A 1 231 ? 5.846 3.129 -31.149 1.00 86.50 231 GLU A CA 1
ATOM 1770 C C . GLU A 1 231 ? 5.409 2.143 -30.048 1.00 86.50 231 GLU A C 1
ATOM 1772 O O . GLU A 1 231 ? 4.378 1.492 -30.186 1.00 86.50 231 GLU A O 1
ATOM 1777 N N . PHE A 1 232 ? 6.133 2.095 -28.923 1.00 87.81 232 PHE A N 1
ATOM 1778 C CA . PHE A 1 232 ? 5.763 1.302 -27.745 1.00 87.81 232 PHE A CA 1
ATOM 1779 C C . PHE A 1 232 ? 4.455 1.774 -27.087 1.00 87.81 232 PHE A C 1
ATOM 1781 O O . PHE A 1 232 ? 3.585 0.955 -26.800 1.00 87.81 232 PHE A O 1
ATOM 1788 N N . PHE A 1 233 ? 4.295 3.084 -26.863 1.00 87.06 233 PHE A N 1
ATOM 1789 C CA . PHE A 1 233 ? 3.079 3.646 -26.265 1.00 87.06 233 PHE A CA 1
ATOM 1790 C C . PHE A 1 233 ? 1.841 3.431 -27.152 1.00 87.06 233 PHE A C 1
ATOM 1792 O O . PHE A 1 233 ? 0.778 3.123 -26.623 1.00 87.06 233 PHE A O 1
ATOM 1799 N N . HIS A 1 234 ? 1.976 3.513 -28.480 1.00 85.19 234 HIS A N 1
ATOM 1800 C CA . HIS A 1 234 ? 0.886 3.200 -29.409 1.00 85.19 234 HIS A CA 1
ATOM 1801 C C . HIS A 1 234 ? 0.546 1.704 -29.423 1.00 85.19 234 HIS A C 1
ATOM 1803 O O . HIS A 1 234 ? -0.620 1.365 -29.267 1.00 85.19 234 HIS A O 1
ATOM 1809 N N . ALA A 1 235 ? 1.537 0.806 -29.480 1.00 85.62 235 ALA A N 1
ATOM 1810 C CA . ALA A 1 235 ? 1.281 -0.636 -29.402 1.00 85.62 235 ALA A CA 1
ATOM 1811 C C . ALA A 1 235 ? 0.622 -1.061 -28.069 1.00 85.62 235 ALA A C 1
ATOM 1813 O O . ALA A 1 235 ? -0.125 -2.040 -28.029 1.00 85.62 235 ALA A O 1
ATOM 1814 N N . ALA A 1 236 ? 0.880 -0.332 -26.976 1.00 86.62 236 ALA A N 1
ATOM 1815 C CA . ALA A 1 236 ? 0.211 -0.535 -25.692 1.00 86.62 236 ALA A CA 1
ATOM 1816 C C . ALA A 1 236 ? -1.260 -0.070 -25.701 1.00 86.62 236 ALA A C 1
ATOM 1818 O O . ALA A 1 236 ? -2.103 -0.756 -25.124 1.00 86.62 236 ALA A O 1
ATOM 1819 N N . ASP A 1 237 ? -1.582 1.039 -26.376 1.00 85.50 237 ASP A N 1
ATOM 1820 C CA . ASP A 1 237 ? -2.966 1.501 -26.572 1.00 85.50 237 ASP A CA 1
ATOM 1821 C C . ASP A 1 237 ? -3.752 0.617 -27.547 1.00 85.50 237 ASP A C 1
ATOM 1823 O O . ASP A 1 237 ? -4.919 0.333 -27.292 1.00 85.50 237 ASP A O 1
ATOM 1827 N N . ASP A 1 238 ? -3.128 0.127 -28.624 1.00 84.88 238 ASP A N 1
ATOM 1828 C CA . ASP A 1 238 ? -3.768 -0.792 -29.579 1.00 84.88 238 ASP A CA 1
ATOM 1829 C C . ASP A 1 238 ? -4.263 -2.075 -28.873 1.00 84.88 238 ASP A C 1
ATOM 1831 O O . ASP A 1 238 ? -5.295 -2.640 -29.238 1.00 84.88 238 ASP A O 1
ATOM 1835 N N . MET A 1 239 ? -3.563 -2.505 -27.814 1.00 85.94 239 MET A N 1
ATOM 1836 C CA . MET A 1 239 ? -3.984 -3.601 -26.929 1.00 85.94 239 MET A CA 1
ATOM 1837 C C . MET A 1 239 ? -4.959 -3.170 -25.828 1.00 85.94 239 MET A C 1
ATOM 1839 O O . MET A 1 239 ? -5.803 -3.965 -25.402 1.00 85.94 239 MET A O 1
ATOM 1843 N N . PHE A 1 240 ? -4.860 -1.929 -25.354 1.00 89.38 240 PHE A N 1
ATOM 1844 C CA . PHE A 1 240 ? -5.678 -1.390 -24.272 1.00 89.38 240 PHE A CA 1
ATOM 1845 C C . PHE A 1 240 ? -6.224 0.011 -24.612 1.00 89.38 240 PHE A C 1
ATOM 1847 O O . PHE A 1 240 ? -5.734 0.994 -24.060 1.00 89.38 240 PHE A O 1
ATOM 1854 N N . PRO A 1 241 ? -7.291 0.133 -25.435 1.00 85.44 241 PRO A N 1
ATOM 1855 C CA . PRO A 1 241 ? -7.786 1.437 -25.912 1.00 85.44 241 PRO A CA 1
ATOM 1856 C C . PRO A 1 241 ? -8.434 2.348 -24.851 1.00 85.44 241 PRO A C 1
ATOM 1858 O O . PRO A 1 241 ? -8.772 3.488 -25.136 1.00 85.44 241 PRO A O 1
ATOM 1861 N N . ASP A 1 242 ? -8.627 1.860 -23.620 1.00 83.31 242 ASP A N 1
ATOM 1862 C CA . ASP A 1 242 ? -8.963 2.679 -22.439 1.00 83.31 242 ASP A CA 1
ATOM 1863 C C . ASP A 1 242 ? -7.718 3.324 -21.785 1.00 83.31 242 ASP A C 1
ATOM 1865 O O . ASP A 1 242 ? -7.831 4.096 -20.823 1.00 83.31 242 ASP A O 1
ATOM 1869 N N . GLY A 1 243 ? -6.532 2.965 -22.276 1.00 87.06 243 GLY A N 1
ATOM 1870 C CA . GLY A 1 243 ? -5.216 3.217 -21.715 1.00 87.06 243 GLY A CA 1
ATOM 1871 C C . GLY A 1 243 ? -4.677 2.065 -20.853 1.00 87.06 243 GLY A C 1
ATOM 1872 O O . GLY A 1 243 ? -5.407 1.171 -20.409 1.00 87.06 243 GLY A O 1
ATOM 1873 N N . ALA A 1 244 ? -3.378 2.119 -20.555 1.00 87.81 244 ALA A N 1
ATOM 1874 C CA . ALA A 1 244 ? -2.683 1.176 -19.679 1.00 87.81 244 ALA A CA 1
ATOM 1875 C C . ALA A 1 244 ? -1.757 1.859 -18.659 1.00 87.81 244 ALA A C 1
ATOM 1877 O O . ALA A 1 244 ? -1.263 2.973 -18.865 1.00 87.81 244 ALA A O 1
ATOM 1878 N N . PHE A 1 245 ? -1.508 1.154 -17.558 1.00 87.00 245 PHE A N 1
ATOM 1879 C CA . PHE A 1 245 ? -0.428 1.403 -16.609 1.00 87.00 245 PHE A CA 1
ATOM 1880 C C . PHE A 1 245 ? 0.836 0.677 -17.073 1.00 87.00 245 PHE A C 1
ATOM 1882 O O . PHE A 1 245 ? 0.760 -0.481 -17.489 1.00 87.00 245 PHE A O 1
ATOM 1889 N N . ILE A 1 246 ? 1.998 1.319 -16.961 1.00 87.25 246 ILE A N 1
ATOM 1890 C CA . ILE A 1 246 ? 3.289 0.688 -17.261 1.00 87.25 246 ILE A CA 1
ATOM 1891 C C . ILE A 1 246 ? 4.031 0.464 -15.940 1.00 87.25 246 ILE A C 1
ATOM 1893 O O . ILE A 1 246 ? 4.382 1.423 -15.254 1.00 87.25 246 ILE A O 1
ATOM 1897 N N . LYS A 1 247 ? 4.250 -0.800 -15.573 1.00 86.38 247 LYS A N 1
ATOM 1898 C CA . LYS A 1 247 ? 4.962 -1.222 -14.356 1.00 86.38 247 LYS A CA 1
ATOM 1899 C C . LYS A 1 247 ? 6.294 -1.875 -14.734 1.00 86.38 247 LYS A C 1
ATOM 1901 O O . LYS A 1 247 ? 6.390 -2.514 -15.782 1.00 86.38 247 LYS A O 1
ATOM 1906 N N . GLN A 1 248 ? 7.312 -1.763 -13.886 1.00 83.94 248 GLN A N 1
ATOM 1907 C CA . GLN A 1 248 ? 8.512 -2.596 -14.002 1.00 83.94 248 GLN A CA 1
ATOM 1908 C C . GLN A 1 248 ? 8.281 -3.880 -13.192 1.00 83.94 248 GLN A C 1
ATOM 1910 O O . GLN A 1 248 ? 7.695 -3.851 -12.114 1.00 83.94 248 GLN A O 1
ATOM 1915 N N . ILE A 1 249 ? 8.668 -5.022 -13.750 1.00 83.62 249 ILE A N 1
ATOM 1916 C CA . ILE A 1 249 ? 8.333 -6.361 -13.242 1.00 83.62 249 ILE A CA 1
ATOM 1917 C C . ILE A 1 249 ? 9.127 -6.695 -11.972 1.00 83.62 249 ILE A C 1
ATOM 1919 O O . ILE A 1 249 ? 8.640 -7.420 -11.112 1.00 83.62 249 ILE A O 1
ATOM 1923 N N . ASP A 1 250 ? 10.325 -6.138 -11.856 1.00 76.06 250 ASP A N 1
ATOM 1924 C CA . ASP A 1 250 ? 11.334 -6.343 -10.816 1.00 76.06 250 ASP A CA 1
ATOM 1925 C C . ASP A 1 250 ? 11.425 -5.186 -9.795 1.00 76.06 250 ASP A C 1
ATOM 1927 O O . ASP A 1 250 ? 12.321 -5.181 -8.955 1.00 76.06 250 ASP A O 1
ATOM 1931 N N . GLU A 1 251 ? 10.513 -4.207 -9.838 1.00 69.94 251 GLU A N 1
ATOM 1932 C CA . GLU A 1 251 ? 10.369 -3.208 -8.767 1.00 69.94 251 GLU A CA 1
ATOM 1933 C C . GLU A 1 251 ? 9.482 -3.757 -7.638 1.00 69.94 251 GLU A C 1
ATOM 1935 O O . GLU A 1 251 ? 8.330 -4.125 -7.874 1.00 69.94 251 GLU A O 1
ATOM 1940 N N . ALA A 1 252 ? 10.003 -3.777 -6.405 1.00 55.38 252 ALA A N 1
ATOM 1941 C CA . ALA A 1 252 ? 9.248 -4.189 -5.217 1.00 55.38 252 ALA A CA 1
ATOM 1942 C C . ALA A 1 252 ? 8.041 -3.263 -4.978 1.00 55.38 252 ALA A C 1
ATOM 1944 O O . ALA A 1 252 ? 6.888 -3.699 -5.014 1.00 55.38 252 ALA A O 1
ATOM 1945 N N . ALA A 1 253 ? 8.316 -1.962 -4.844 1.00 53.59 253 ALA A N 1
ATOM 1946 C CA . ALA A 1 253 ? 7.320 -0.899 -4.828 1.00 53.59 253 ALA A CA 1
ATOM 1947 C C . ALA A 1 253 ? 7.116 -0.347 -6.249 1.00 53.59 253 ALA A C 1
ATOM 1949 O O . ALA A 1 253 ? 7.723 0.649 -6.643 1.00 53.59 253 ALA A O 1
ATOM 1950 N N . THR A 1 254 ? 6.261 -0.992 -7.048 1.00 47.38 254 THR A N 1
ATOM 1951 C CA . THR A 1 254 ? 5.799 -0.369 -8.298 1.00 47.38 254 THR A CA 1
ATOM 1952 C C . THR A 1 254 ? 4.938 0.847 -8.008 1.00 47.38 254 THR A C 1
ATOM 1954 O O . THR A 1 254 ? 4.075 0.782 -7.147 1.00 47.38 254 THR A O 1
ATOM 1957 N N . ALA A 1 255 ? 5.104 1.910 -8.796 1.00 43.31 255 ALA A N 1
ATOM 1958 C CA . ALA A 1 255 ? 4.351 3.161 -8.701 1.00 43.31 255 ALA A CA 1
ATOM 1959 C C . ALA A 1 255 ? 2.833 2.994 -8.443 1.00 43.31 255 ALA A C 1
ATOM 1961 O O . ALA A 1 255 ? 2.055 2.822 -9.392 1.00 43.31 255 ALA A O 1
ATOM 1962 N N . ASP A 1 256 ? 2.427 3.128 -7.172 1.00 47.47 256 ASP A N 1
ATOM 1963 C CA . ASP A 1 256 ? 1.047 2.998 -6.685 1.00 47.47 256 ASP A CA 1
ATOM 1964 C C . ASP A 1 256 ? 0.033 3.637 -7.632 1.00 47.47 256 ASP A C 1
ATOM 1966 O O . ASP A 1 256 ? 0.191 4.803 -8.026 1.00 47.47 256 ASP A O 1
ATOM 1970 N N . SER A 1 257 ? -1.062 2.939 -7.941 1.00 42.34 257 SER A N 1
ATOM 1971 C CA . SER A 1 257 ? -2.187 3.464 -8.743 1.00 42.34 257 SER A CA 1
ATOM 1972 C C . SER A 1 257 ? -1.801 4.089 -10.107 1.00 42.34 257 SER A C 1
ATOM 1974 O O . SER A 1 257 ? -2.612 4.774 -10.729 1.00 42.34 257 SER A O 1
ATOM 1976 N N . GLY A 1 258 ? -0.569 3.874 -10.594 1.00 44.47 258 GLY A N 1
ATOM 1977 C CA . GLY A 1 258 ? -0.074 4.425 -11.857 1.00 44.47 258 GLY A CA 1
ATOM 1978 C C . GLY A 1 258 ? 0.453 5.861 -11.810 1.00 44.47 258 GLY A C 1
ATOM 1979 O O . GLY A 1 258 ? 0.544 6.493 -12.861 1.00 44.47 258 GLY A O 1
ATOM 1980 N N . LYS A 1 259 ? 0.826 6.399 -10.639 1.00 49.81 259 LYS A N 1
ATOM 1981 C CA . LYS A 1 259 ? 1.255 7.810 -10.475 1.00 49.81 259 LYS A CA 1
ATOM 1982 C C . LYS A 1 259 ? 2.426 8.253 -11.378 1.00 49.81 259 LYS A C 1
ATOM 1984 O O . LYS A 1 259 ? 2.592 9.453 -11.593 1.00 49.81 259 LYS A O 1
ATOM 1989 N N . ILE A 1 260 ? 3.231 7.323 -11.910 1.00 62.25 260 ILE A N 1
ATOM 1990 C CA . ILE A 1 260 ? 4.457 7.634 -12.670 1.00 62.25 260 ILE A CA 1
ATOM 1991 C C . ILE A 1 260 ? 4.327 7.376 -14.183 1.00 62.25 260 ILE A C 1
ATOM 1993 O O . ILE A 1 260 ? 4.735 8.242 -14.964 1.00 62.25 260 ILE A O 1
ATOM 1997 N N . LEU A 1 261 ? 3.788 6.232 -14.630 1.00 76.06 261 LEU A N 1
ATOM 1998 C CA . LEU A 1 261 ? 3.769 5.839 -16.051 1.00 76.06 261 LEU A CA 1
ATOM 1999 C C . LEU A 1 261 ? 2.403 5.299 -16.504 1.00 76.06 261 LEU A C 1
ATOM 2001 O O . LEU A 1 261 ? 1.977 4.207 -16.126 1.00 76.06 261 LEU A O 1
ATOM 2005 N N . THR A 1 262 ? 1.762 6.051 -17.395 1.00 83.19 262 THR A N 1
ATOM 2006 C CA . THR A 1 262 ? 0.471 5.739 -18.018 1.00 83.19 262 THR A CA 1
ATOM 2007 C C . THR A 1 262 ? 0.512 6.066 -19.507 1.00 83.19 262 THR A C 1
ATOM 2009 O O . THR A 1 262 ? 1.149 7.042 -19.917 1.00 83.19 262 THR A O 1
ATOM 2012 N N . THR A 1 263 ? -0.197 5.292 -20.330 1.00 81.56 263 THR A N 1
ATOM 2013 C CA . THR A 1 263 ? -0.400 5.639 -21.750 1.00 81.56 263 THR A CA 1
ATOM 2014 C C . THR A 1 263 ? -1.415 6.779 -21.925 1.00 81.56 263 THR A C 1
ATOM 2016 O O . THR A 1 263 ? -1.338 7.532 -22.894 1.00 81.56 263 THR A O 1
ATOM 2019 N N . PHE A 1 264 ? -2.286 6.964 -20.927 1.00 75.12 264 PHE A N 1
ATOM 2020 C CA . PHE A 1 264 ? -3.363 7.953 -20.832 1.00 75.12 264 PHE A CA 1
ATOM 2021 C C . PHE A 1 264 ? -3.042 9.094 -19.844 1.00 75.12 264 PHE A C 1
ATOM 2023 O O . PHE A 1 264 ? -2.212 8.934 -18.947 1.00 75.12 264 PHE A O 1
ATOM 2030 N N . ASP A 1 265 ? -3.736 10.230 -19.955 1.00 72.75 265 ASP A N 1
ATOM 2031 C CA . ASP A 1 265 ? -3.637 11.344 -18.997 1.00 72.75 265 ASP A CA 1
ATOM 2032 C C . ASP A 1 265 ? -4.532 11.088 -17.761 1.00 72.75 265 ASP A C 1
ATOM 2034 O O . ASP A 1 265 ? -5.710 10.743 -17.883 1.00 72.75 265 ASP A O 1
ATOM 2038 N N . LEU A 1 266 ? -3.977 11.248 -16.555 1.00 64.12 266 LEU A N 1
ATOM 2039 C CA . LEU A 1 266 ? -4.702 11.105 -15.282 1.00 64.12 266 LEU A CA 1
ATOM 2040 C C . LEU A 1 266 ? -5.616 12.303 -14.965 1.00 64.12 266 LEU A C 1
ATOM 2042 O O . LEU A 1 266 ? -6.567 12.154 -14.200 1.00 64.12 266 LEU A O 1
ATOM 2046 N N . LYS A 1 267 ? -5.325 13.487 -15.517 1.00 60.00 267 LYS A N 1
ATOM 2047 C CA . LYS A 1 267 ? -6.033 14.749 -15.243 1.00 60.00 267 LYS A CA 1
ATOM 2048 C C . LYS A 1 267 ? -7.030 15.118 -16.337 1.00 60.00 267 LYS A C 1
ATOM 2050 O O . LYS A 1 267 ? -8.038 15.758 -16.048 1.00 60.00 267 LYS A O 1
ATOM 2055 N N . ALA A 1 268 ? -6.751 14.758 -17.588 1.00 53.50 268 ALA A N 1
ATOM 2056 C CA . ALA A 1 268 ? -7.584 15.152 -18.716 1.00 53.50 268 ALA A CA 1
ATOM 2057 C C . ALA A 1 268 ? -8.619 14.079 -19.082 1.00 53.50 268 ALA A C 1
ATOM 2059 O O . ALA A 1 268 ? -8.280 13.017 -19.592 1.00 53.50 268 ALA A O 1
ATOM 2060 N N . GLY A 1 269 ? -9.904 14.412 -18.934 1.00 47.66 269 GLY A N 1
ATOM 2061 C CA . GLY A 1 269 ? -10.987 13.651 -19.569 1.00 47.66 269 GLY A CA 1
ATOM 2062 C C . GLY A 1 269 ? -11.102 13.878 -21.085 1.00 47.66 269 GLY A C 1
ATOM 2063 O O . GLY A 1 269 ? -11.864 13.171 -21.734 1.00 47.66 269 GLY A O 1
ATOM 2064 N N . VAL A 1 270 ? -10.396 14.879 -21.639 1.00 41.38 270 VAL A N 1
ATOM 2065 C CA . VAL A 1 270 ? -10.536 15.339 -23.040 1.00 41.38 270 VAL A CA 1
ATOM 2066 C C . VAL A 1 270 ? -9.210 15.867 -23.636 1.00 41.38 270 VAL A C 1
ATOM 2068 O O . VAL A 1 270 ? -9.189 16.855 -24.366 1.00 41.38 270 VAL A O 1
ATOM 2071 N N . ALA A 1 271 ? -8.067 15.249 -23.319 1.00 44.19 271 ALA A N 1
ATOM 2072 C CA . ALA A 1 271 ? -6.833 15.492 -24.080 1.00 44.19 271 ALA A CA 1
ATOM 2073 C C . ALA A 1 271 ? -6.728 14.465 -25.220 1.00 44.19 271 ALA A C 1
ATOM 2075 O O . ALA A 1 271 ? -6.885 13.277 -24.944 1.00 44.19 271 ALA A O 1
ATOM 2076 N N . PRO A 1 272 ? -6.406 14.857 -26.469 1.00 53.66 272 PRO A N 1
ATOM 2077 C CA . PRO A 1 272 ? -6.049 13.891 -27.503 1.00 53.66 272 PRO A CA 1
ATOM 2078 C C . PRO A 1 272 ? -4.827 13.086 -27.041 1.00 53.66 272 PRO A C 1
ATOM 2080 O O . PRO A 1 272 ? -3.760 13.657 -26.803 1.00 53.66 272 PRO A O 1
ATOM 2083 N N . GLU A 1 273 ? -4.969 11.769 -26.895 1.00 60.75 273 GLU A N 1
ATOM 2084 C CA . GLU A 1 273 ? -3.999 10.916 -26.182 1.00 60.75 273 GLU A CA 1
ATOM 2085 C C . GLU A 1 273 ? -2.596 10.979 -26.803 1.00 60.75 273 GLU A C 1
ATOM 2087 O O . GLU A 1 273 ? -1.593 11.097 -26.097 1.00 60.75 273 GLU A O 1
ATOM 2092 N N . ARG A 1 274 ? -2.526 11.091 -28.136 1.00 63.25 274 ARG A N 1
ATOM 2093 C CA . ARG A 1 274 ? -1.288 11.332 -28.900 1.00 63.25 274 ARG A CA 1
ATOM 2094 C C . ARG A 1 274 ? -0.522 12.581 -28.433 1.00 63.25 274 ARG A C 1
ATOM 2096 O O . ARG A 1 274 ? 0.710 12.582 -28.417 1.00 63.25 274 ARG A O 1
ATOM 2103 N N . THR A 1 275 ? -1.217 13.645 -28.022 1.00 67.69 275 THR A N 1
ATOM 2104 C CA . THR A 1 275 ? -0.606 14.878 -27.494 1.00 67.69 275 THR A CA 1
ATOM 2105 C C . THR A 1 275 ? -0.084 14.690 -26.070 1.00 67.69 275 THR A C 1
ATOM 2107 O O . THR A 1 275 ? 0.992 15.204 -25.753 1.00 67.69 275 THR A O 1
ATOM 2110 N N . TRP A 1 276 ? -0.789 13.933 -25.222 1.00 75.25 276 TRP A N 1
ATOM 2111 C CA . TRP A 1 276 ? -0.285 13.530 -23.902 1.00 75.25 276 TRP A CA 1
ATOM 2112 C C . TRP A 1 276 ? 0.991 12.687 -24.042 1.00 75.25 276 TRP A C 1
ATOM 2114 O O . TRP A 1 276 ? 2.032 13.035 -23.481 1.00 75.25 276 TRP A O 1
ATOM 2124 N N . GLN A 1 277 ? 0.957 11.650 -24.878 1.00 77.94 277 GLN A N 1
ATOM 2125 C CA . GLN A 1 277 ? 2.084 10.744 -25.111 1.00 77.94 277 GLN A CA 1
ATOM 2126 C C . GLN A 1 277 ? 3.304 11.466 -25.678 1.00 77.94 277 GLN A C 1
ATOM 2128 O O . GLN A 1 277 ? 4.418 11.270 -25.192 1.00 77.94 277 GLN A O 1
ATOM 2133 N N . ALA A 1 278 ? 3.118 12.376 -26.639 1.00 79.94 278 ALA A N 1
ATOM 2134 C CA . ALA A 1 278 ? 4.210 13.192 -27.164 1.00 79.94 278 ALA A CA 1
ATOM 2135 C C . ALA A 1 278 ? 4.890 14.045 -26.074 1.00 79.94 278 ALA A C 1
ATOM 2137 O O . ALA A 1 278 ? 6.115 14.203 -26.102 1.00 79.94 278 ALA A O 1
ATOM 2138 N N . ARG A 1 279 ? 4.135 14.564 -25.092 1.00 84.25 279 ARG A N 1
ATOM 2139 C CA . ARG A 1 279 ? 4.689 15.272 -23.921 1.00 84.25 279 ARG A CA 1
ATOM 2140 C C . ARG A 1 279 ? 5.386 14.309 -22.959 1.00 84.25 279 ARG A C 1
ATOM 2142 O O . ARG A 1 279 ? 6.530 14.569 -22.585 1.00 84.25 279 ARG A O 1
ATOM 2149 N N . LYS A 1 280 ? 4.747 13.190 -22.591 1.00 86.94 280 LYS A N 1
ATOM 2150 C CA . LYS A 1 280 ? 5.315 12.216 -21.645 1.00 86.94 280 LYS A CA 1
ATOM 2151 C C . LYS A 1 280 ? 6.607 11.611 -22.193 1.00 86.94 280 LYS A C 1
ATOM 2153 O O . LYS A 1 280 ? 7.615 11.698 -21.507 1.00 86.94 280 LYS A O 1
ATOM 2158 N N . VAL A 1 281 ? 6.642 11.140 -23.442 1.00 90.06 281 VAL A N 1
ATOM 2159 C CA . VAL A 1 281 ? 7.860 10.604 -24.088 1.00 90.06 281 VAL A CA 1
ATOM 2160 C C . VAL A 1 281 ? 8.989 11.640 -24.166 1.00 90.06 281 VAL A C 1
ATOM 2162 O O . VAL A 1 281 ? 10.147 11.301 -23.925 1.00 90.06 281 VAL A O 1
ATOM 2165 N N . ASN A 1 282 ? 8.683 12.914 -24.444 1.00 90.69 282 ASN A N 1
ATOM 2166 C CA . ASN A 1 282 ? 9.693 13.975 -24.365 1.00 90.69 282 ASN A CA 1
ATOM 2167 C C . ASN A 1 282 ? 10.252 14.123 -22.938 1.00 90.69 282 ASN A C 1
ATOM 2169 O O . ASN A 1 282 ? 11.466 14.228 -22.784 1.00 90.69 282 ASN A O 1
ATOM 2173 N N . SER A 1 283 ? 9.393 14.084 -21.913 1.00 90.56 283 SER A N 1
ATOM 2174 C CA . SER A 1 283 ? 9.799 14.126 -20.500 1.00 90.56 283 SER A CA 1
ATOM 2175 C C . SER A 1 283 ? 10.657 12.917 -20.100 1.00 90.56 283 SER A C 1
ATOM 2177 O O . SER A 1 283 ? 11.715 13.106 -19.504 1.00 90.56 283 SER A O 1
ATOM 2179 N N . LEU A 1 284 ? 10.267 11.697 -20.500 1.00 90.62 284 LEU A N 1
ATOM 2180 C CA . LEU A 1 284 ? 11.024 10.460 -20.257 1.00 90.62 284 LEU A CA 1
ATOM 2181 C C . LEU A 1 284 ? 12.464 10.572 -20.773 1.00 90.62 284 LEU A C 1
ATOM 2183 O O . LEU A 1 284 ? 13.416 10.386 -20.018 1.00 90.62 284 LEU A O 1
ATOM 2187 N N . VAL A 1 285 ? 12.631 10.930 -22.051 1.00 91.88 285 VAL A N 1
ATOM 2188 C CA . VAL A 1 285 ? 13.963 11.021 -22.668 1.00 91.88 285 VAL A CA 1
ATOM 2189 C C . VAL A 1 285 ? 14.771 12.179 -22.084 1.00 91.88 285 VAL A C 1
ATOM 2191 O O . VAL A 1 285 ? 15.959 12.006 -21.832 1.00 91.88 285 VAL A O 1
ATOM 2194 N N . SER A 1 286 ? 14.158 13.327 -21.780 1.00 92.25 286 SER A N 1
ATOM 2195 C CA . SER A 1 286 ? 14.863 14.424 -21.101 1.00 92.25 286 SER A CA 1
ATOM 2196 C C . SER A 1 286 ? 15.325 14.049 -19.686 1.00 92.25 286 SER A C 1
ATOM 2198 O O . SER A 1 286 ? 16.453 14.377 -19.321 1.00 92.25 286 SER A O 1
ATOM 2200 N N . LYS A 1 287 ? 14.509 13.324 -18.902 1.00 91.25 287 LYS A N 1
ATOM 2201 C CA . LYS A 1 287 ? 14.899 12.807 -17.577 1.00 91.25 287 LYS A CA 1
ATOM 2202 C C . LYS A 1 287 ? 16.030 11.781 -17.676 1.00 91.25 287 LYS A C 1
ATOM 2204 O O . LYS A 1 287 ? 16.987 11.871 -16.912 1.00 91.25 287 LYS A O 1
ATOM 2209 N N . TYR A 1 288 ? 15.969 10.868 -18.647 1.00 91.81 288 TYR A N 1
ATOM 2210 C CA . TYR A 1 288 ? 17.040 9.897 -18.883 1.00 91.81 288 TYR A CA 1
ATOM 2211 C C . TYR A 1 288 ? 18.357 10.576 -19.281 1.00 91.81 288 TYR A C 1
ATOM 2213 O O . TYR A 1 288 ? 19.376 10.345 -18.643 1.00 91.81 288 TYR A O 1
ATOM 2221 N N . LEU A 1 289 ? 18.348 11.485 -20.264 1.00 91.69 289 LEU A N 1
ATOM 2222 C CA . LEU A 1 289 ? 19.557 12.205 -20.689 1.00 91.69 289 LEU A CA 1
ATOM 2223 C C . LEU A 1 289 ? 20.143 13.097 -19.580 1.00 91.69 289 LEU A C 1
ATOM 2225 O O . LEU A 1 289 ? 21.364 13.237 -19.484 1.00 91.69 289 LEU A O 1
ATOM 2229 N N . TYR A 1 290 ? 19.297 13.662 -18.712 1.00 92.25 290 TYR A N 1
ATOM 2230 C CA . TYR A 1 290 ? 19.746 14.349 -17.501 1.00 92.25 290 TYR A CA 1
ATOM 2231 C C . TYR A 1 290 ? 20.459 13.389 -16.534 1.00 92.25 290 TYR A C 1
ATOM 2233 O O . TYR A 1 290 ? 21.567 13.699 -16.098 1.00 92.25 290 TYR A O 1
ATOM 2241 N N . ALA A 1 291 ? 19.880 12.215 -16.253 1.00 91.25 291 ALA A N 1
ATOM 2242 C CA . ALA A 1 291 ? 20.497 11.197 -15.400 1.00 91.25 291 ALA A CA 1
ATOM 2243 C C . ALA A 1 291 ? 21.838 10.702 -15.970 1.00 91.25 291 ALA A C 1
ATOM 2245 O O . ALA A 1 291 ? 22.842 10.715 -15.264 1.00 91.25 291 ALA A O 1
ATOM 2246 N N . VAL A 1 292 ? 21.895 10.398 -17.274 1.00 90.88 292 VAL A N 1
ATOM 2247 C CA . VAL A 1 292 ? 23.135 10.054 -17.997 1.00 90.88 292 VAL A CA 1
ATOM 2248 C C . VAL A 1 292 ? 24.217 11.116 -17.789 1.00 90.88 292 VAL A C 1
ATOM 2250 O O . VAL A 1 292 ? 25.353 10.787 -17.452 1.00 90.88 292 VAL A O 1
ATOM 2253 N N . LYS A 1 293 ? 23.872 12.400 -17.962 1.00 91.06 293 LYS A N 1
ATOM 2254 C CA . LYS A 1 293 ? 24.809 13.517 -17.777 1.00 91.06 293 LYS A CA 1
ATOM 2255 C C . LYS A 1 293 ? 25.238 13.690 -16.316 1.00 91.06 293 LYS A C 1
ATOM 2257 O O . LYS A 1 293 ? 26.390 14.046 -16.078 1.00 91.06 293 LYS A O 1
ATOM 2262 N N . LYS A 1 294 ? 24.336 13.458 -15.356 1.00 93.31 294 LYS A N 1
ATOM 2263 C CA . LYS A 1 294 ? 24.616 13.549 -13.916 1.00 93.31 294 LYS A CA 1
ATOM 2264 C C . LYS A 1 294 ? 25.582 12.441 -13.480 1.00 93.31 294 LYS A C 1
ATOM 2266 O O . LYS A 1 294 ? 26.679 12.763 -13.036 1.00 93.31 294 LYS A O 1
ATOM 2271 N N . ILE A 1 295 ? 25.238 11.175 -13.729 1.00 92.38 295 ILE A N 1
ATOM 2272 C CA . ILE A 1 295 ? 26.045 9.995 -13.365 1.00 92.38 295 ILE A CA 1
ATOM 2273 C C . ILE A 1 295 ? 27.455 10.088 -13.963 1.00 92.38 295 ILE A C 1
ATOM 2275 O O . ILE A 1 295 ? 28.439 9.984 -13.238 1.00 92.38 295 ILE A O 1
ATOM 2279 N N . ARG A 1 296 ? 27.575 10.380 -15.267 1.00 91.56 296 ARG A N 1
ATOM 2280 C CA . ARG A 1 296 ? 28.879 10.536 -15.942 1.00 91.56 296 ARG A CA 1
ATOM 2281 C C . ARG A 1 296 ? 29.738 11.664 -15.357 1.00 91.56 296 ARG A C 1
ATOM 2283 O O . ARG A 1 296 ? 30.960 11.544 -15.329 1.00 91.56 296 ARG A O 1
ATOM 2290 N N . LYS A 1 297 ? 29.120 12.753 -14.883 1.00 92.25 297 LYS A N 1
ATOM 2291 C CA . LYS A 1 297 ? 29.827 13.854 -14.209 1.00 92.25 297 LYS A CA 1
ATOM 2292 C C . LYS A 1 297 ? 30.282 13.446 -12.804 1.00 92.25 297 LYS A C 1
ATOM 2294 O O . LYS A 1 297 ? 31.412 13.738 -12.433 1.00 92.25 297 LYS A O 1
ATOM 2299 N N . GLU A 1 298 ? 29.411 12.804 -12.032 1.00 93.12 298 GLU A N 1
ATOM 2300 C CA . GLU A 1 298 ? 29.661 12.442 -10.630 1.00 93.12 298 GLU A CA 1
ATOM 2301 C C . GLU A 1 298 ? 30.661 11.286 -10.495 1.00 93.12 298 GLU A C 1
ATOM 2303 O O . GLU A 1 298 ? 31.512 11.326 -9.613 1.00 93.12 298 GLU A O 1
ATOM 2308 N N . ALA A 1 299 ? 30.661 10.338 -11.436 1.00 90.81 299 ALA A N 1
ATOM 2309 C CA . ALA A 1 299 ? 31.688 9.303 -11.559 1.00 90.81 299 ALA A CA 1
ATOM 2310 C C . ALA A 1 299 ? 33.032 9.816 -12.126 1.00 90.81 299 ALA A C 1
ATOM 2312 O O . ALA A 1 299 ? 33.985 9.047 -12.224 1.00 90.81 299 ALA A O 1
ATOM 2313 N N . GLY A 1 300 ? 33.115 11.078 -12.573 1.00 92.19 300 GLY A N 1
ATOM 2314 C CA . GLY A 1 300 ? 34.296 11.628 -13.257 1.00 92.19 300 GLY A CA 1
ATOM 2315 C C . GLY A 1 300 ? 34.596 10.999 -14.628 1.00 92.19 300 GLY A C 1
ATOM 2316 O O . GLY A 1 300 ? 35.681 11.202 -15.170 1.00 92.19 300 GLY A O 1
ATOM 2317 N N . ARG A 1 301 ? 33.652 10.235 -15.192 1.00 89.19 301 ARG A N 1
ATOM 2318 C CA . ARG A 1 301 ? 33.825 9.368 -16.368 1.00 89.19 301 ARG A CA 1
ATOM 2319 C C . ARG A 1 301 ? 32.833 9.748 -17.476 1.00 89.19 301 ARG A C 1
ATOM 2321 O O . ARG A 1 301 ? 31.727 9.202 -17.528 1.00 89.19 301 ARG A O 1
ATOM 2328 N N . PRO A 1 302 ? 33.186 10.695 -18.371 1.00 85.50 302 PRO A N 1
ATOM 2329 C CA . PRO A 1 302 ? 32.298 11.168 -19.442 1.00 85.50 302 PRO A CA 1
ATOM 2330 C C . PRO A 1 302 ? 31.977 10.093 -20.495 1.00 85.50 302 PRO A C 1
ATOM 2332 O O . PRO A 1 302 ? 31.042 10.254 -21.281 1.00 85.50 302 PRO A O 1
ATOM 2335 N N . ASP A 1 303 ? 32.752 9.014 -20.500 1.00 84.81 303 ASP A N 1
ATOM 2336 C CA . ASP A 1 303 ? 32.724 7.850 -21.380 1.00 84.81 303 ASP A CA 1
ATOM 2337 C C . ASP A 1 303 ? 31.980 6.637 -20.791 1.00 84.81 303 ASP A C 1
ATOM 2339 O O . ASP A 1 303 ? 31.684 5.709 -21.543 1.00 84.81 303 ASP A O 1
ATOM 2343 N N . LEU A 1 304 ? 31.638 6.637 -19.489 1.00 87.62 304 LEU A N 1
ATOM 2344 C CA . LEU A 1 304 ? 31.001 5.502 -18.799 1.00 87.62 304 LEU A CA 1
ATOM 2345 C C . LEU A 1 304 ? 29.807 4.968 -19.604 1.00 87.62 304 LEU A C 1
ATOM 2347 O O . LEU A 1 304 ? 28.847 5.702 -19.862 1.00 87.62 304 LEU A O 1
ATOM 2351 N N . ALA A 1 305 ? 29.890 3.708 -20.029 1.00 89.25 305 ALA A N 1
ATOM 2352 C CA . ALA A 1 305 ? 28.896 3.089 -20.894 1.00 89.25 305 ALA A CA 1
ATOM 2353 C C . ALA A 1 305 ? 27.622 2.725 -20.114 1.00 89.25 305 ALA A C 1
ATOM 2355 O O . ALA A 1 305 ? 27.666 2.303 -18.956 1.00 89.25 305 ALA A O 1
ATOM 2356 N N . LEU A 1 306 ? 26.478 2.942 -20.758 1.00 88.19 306 LEU A N 1
ATOM 2357 C CA . LEU A 1 306 ? 25.153 2.911 -20.142 1.00 88.19 306 LEU A CA 1
ATOM 2358 C C . LEU A 1 306 ? 24.728 1.507 -19.707 1.00 88.19 306 LEU A C 1
ATOM 2360 O O . LEU A 1 306 ? 23.971 1.376 -18.760 1.00 88.19 306 LEU A O 1
ATOM 2364 N N . ASP A 1 307 ? 25.217 0.476 -20.387 1.00 89.38 307 ASP A N 1
ATOM 2365 C CA . ASP A 1 307 ? 24.993 -0.949 -20.123 1.00 89.38 307 ASP A CA 1
ATOM 2366 C C . ASP A 1 307 ? 25.822 -1.511 -18.956 1.00 89.38 307 ASP A C 1
ATOM 2368 O O . ASP A 1 307 ? 25.63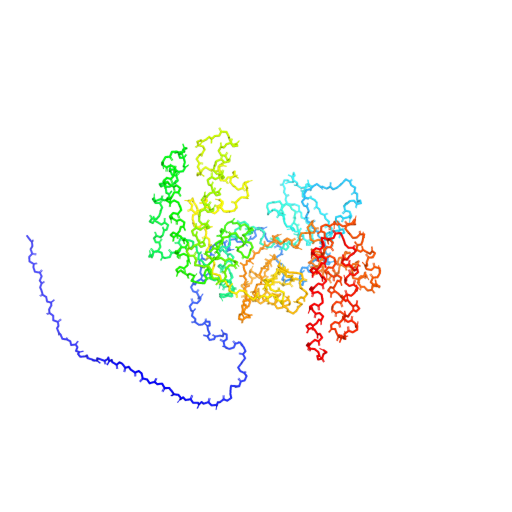6 -2.663 -18.563 1.00 89.38 307 ASP A O 1
ATOM 2372 N N . THR A 1 308 ? 26.743 -0.725 -18.391 1.00 86.75 308 THR A N 1
ATOM 2373 C CA . THR A 1 308 ? 27.561 -1.186 -17.264 1.00 86.75 308 THR A CA 1
ATOM 2374 C C . THR A 1 308 ? 26.733 -1.363 -15.995 1.00 86.75 308 THR A C 1
ATOM 2376 O O . THR A 1 308 ? 25.868 -0.550 -15.672 1.00 86.75 308 THR A O 1
ATOM 2379 N N . LYS A 1 309 ? 27.087 -2.388 -15.207 1.00 88.12 309 LYS A N 1
ATOM 2380 C CA . LYS A 1 309 ? 26.530 -2.608 -13.865 1.00 88.12 309 LYS A CA 1
ATOM 2381 C C . LYS A 1 309 ? 26.626 -1.336 -13.002 1.00 88.12 309 LYS A C 1
ATOM 2383 O O . LYS A 1 309 ? 25.647 -0.949 -12.380 1.00 88.12 309 LYS A O 1
ATOM 2388 N N . GLU A 1 310 ? 27.782 -0.676 -13.036 1.00 87.62 310 GLU A N 1
ATOM 2389 C CA . GLU A 1 310 ? 28.071 0.592 -12.354 1.00 87.62 310 GLU A CA 1
ATOM 2390 C C . GLU A 1 310 ? 27.084 1.710 -12.730 1.00 87.62 310 GLU A C 1
ATOM 2392 O O . GLU A 1 310 ? 26.546 2.378 -11.849 1.00 87.62 310 GLU A O 1
ATOM 2397 N N . PHE A 1 311 ? 26.793 1.891 -14.026 1.00 89.19 311 PHE A N 1
ATOM 2398 C CA . PHE A 1 311 ? 25.805 2.874 -14.470 1.00 89.19 311 PHE A CA 1
ATOM 2399 C C . PHE A 1 311 ? 24.390 2.504 -14.003 1.00 89.19 311 PHE A C 1
ATOM 2401 O O . PHE A 1 311 ? 23.649 3.377 -13.552 1.00 89.19 311 PHE A O 1
ATOM 2408 N N . SER A 1 312 ? 24.017 1.222 -14.070 1.00 85.50 312 SER A N 1
ATOM 2409 C CA . SER A 1 312 ? 22.715 0.739 -13.594 1.00 85.50 312 SER A CA 1
ATOM 2410 C C . SER A 1 312 ? 22.540 0.927 -12.079 1.00 85.50 312 SER A C 1
ATOM 2412 O O . SER A 1 312 ? 21.485 1.386 -11.646 1.00 85.50 312 SER A O 1
ATOM 2414 N N . GLU A 1 313 ? 23.565 0.639 -11.271 1.00 85.38 313 GLU A N 1
ATOM 2415 C CA . GLU A 1 313 ? 23.566 0.872 -9.817 1.00 85.38 313 GLU A CA 1
ATOM 2416 C C . GLU A 1 313 ? 23.476 2.371 -9.488 1.00 85.38 313 GLU A C 1
ATOM 2418 O O . GLU A 1 313 ? 22.654 2.771 -8.662 1.00 85.38 313 GLU A O 1
ATOM 2423 N N . ALA A 1 314 ? 24.233 3.221 -10.190 1.00 86.88 314 ALA A N 1
ATOM 2424 C CA . ALA A 1 314 ? 24.154 4.676 -10.042 1.00 86.88 314 ALA A CA 1
ATOM 2425 C C . ALA A 1 314 ? 22.790 5.254 -10.471 1.00 86.88 314 ALA A C 1
ATOM 2427 O O . ALA A 1 314 ? 22.319 6.230 -9.886 1.00 86.88 314 ALA A O 1
ATOM 2428 N N . LEU A 1 315 ? 22.128 4.650 -11.464 1.00 85.50 315 LEU A N 1
ATOM 2429 C CA . LEU A 1 315 ? 20.790 5.050 -11.903 1.00 85.50 315 LEU A CA 1
ATOM 2430 C C . LEU A 1 315 ? 19.697 4.650 -10.904 1.00 85.50 315 LEU A C 1
ATOM 2432 O O . LEU A 1 315 ? 18.765 5.424 -10.694 1.00 85.50 315 LEU A O 1
ATOM 2436 N N . VAL A 1 316 ? 19.816 3.482 -10.266 1.00 80.50 316 VAL A N 1
ATOM 2437 C CA . VAL A 1 316 ? 18.933 3.085 -9.155 1.00 80.50 316 VAL A CA 1
ATOM 2438 C C . VAL A 1 316 ? 19.130 4.030 -7.966 1.00 80.50 316 VAL A C 1
ATOM 2440 O O . VAL A 1 316 ? 18.156 4.565 -7.445 1.00 80.50 316 VAL A O 1
ATOM 2443 N N . ALA A 1 317 ? 20.380 4.337 -7.607 1.00 83.31 317 ALA A N 1
ATOM 2444 C CA . ALA A 1 317 ? 20.712 5.281 -6.535 1.00 83.31 317 ALA A CA 1
ATOM 2445 C C . ALA A 1 317 ? 20.291 6.742 -6.813 1.00 83.31 317 ALA A C 1
ATOM 2447 O O . ALA A 1 317 ? 20.333 7.577 -5.910 1.00 83.31 317 ALA A O 1
ATOM 2448 N N . MET A 1 318 ? 19.888 7.074 -8.045 1.00 82.12 318 MET A N 1
ATOM 2449 C CA . MET A 1 318 ? 19.375 8.400 -8.398 1.00 82.12 318 MET A CA 1
ATOM 2450 C C . MET A 1 318 ? 17.894 8.623 -8.056 1.00 82.12 318 MET A C 1
ATOM 2452 O O . MET A 1 318 ? 17.476 9.778 -8.101 1.00 82.12 318 MET A O 1
ATOM 2456 N N . ASP A 1 319 ? 17.121 7.561 -7.793 1.00 80.06 319 ASP A N 1
ATOM 2457 C CA . ASP A 1 319 ? 15.657 7.580 -7.620 1.00 80.06 319 ASP A CA 1
ATOM 2458 C C . ASP A 1 319 ? 14.918 8.470 -8.645 1.00 80.06 319 ASP A C 1
ATOM 2460 O O . ASP A 1 319 ? 14.230 9.444 -8.335 1.00 80.06 319 ASP A O 1
ATOM 2464 N N . VAL A 1 320 ? 15.095 8.148 -9.933 1.00 83.31 320 VAL A N 1
ATOM 2465 C CA . VAL A 1 320 ? 14.320 8.755 -11.029 1.00 83.31 320 VAL A CA 1
ATOM 2466 C C . VAL A 1 320 ? 13.607 7.645 -11.810 1.00 83.31 320 VAL A C 1
ATOM 2468 O O . VAL A 1 320 ? 14.123 7.196 -12.839 1.00 83.31 320 VAL A O 1
ATOM 2471 N N . PRO A 1 321 ? 12.407 7.206 -11.378 1.00 80.56 321 PRO A N 1
ATOM 2472 C CA . PRO A 1 321 ? 11.718 6.051 -11.966 1.00 80.56 321 PRO A CA 1
ATOM 2473 C C . PRO A 1 321 ? 11.447 6.151 -13.477 1.00 80.56 321 PRO A C 1
ATOM 2475 O O . PRO A 1 321 ? 11.459 5.153 -14.191 1.00 80.56 321 PRO A O 1
ATOM 2478 N N . GLU A 1 322 ? 11.277 7.357 -14.027 1.00 86.25 322 GLU A N 1
ATOM 2479 C CA . GLU A 1 322 ? 11.144 7.541 -15.482 1.00 86.25 322 GLU A CA 1
ATOM 2480 C C . GLU A 1 322 ? 12.453 7.323 -16.252 1.00 86.25 322 GLU A C 1
ATOM 2482 O O . GLU A 1 322 ? 12.414 6.932 -17.417 1.00 86.25 322 GLU A O 1
ATOM 2487 N N . ALA A 1 323 ? 13.606 7.553 -15.619 1.00 87.44 323 ALA A N 1
ATOM 2488 C CA . ALA A 1 323 ? 14.907 7.229 -16.190 1.00 87.44 323 ALA A CA 1
ATOM 2489 C C . ALA A 1 323 ? 15.209 5.727 -16.036 1.00 87.44 323 ALA A C 1
ATOM 2491 O O . ALA A 1 323 ? 15.686 5.117 -16.993 1.00 87.44 323 ALA A O 1
ATOM 2492 N N . ALA A 1 324 ? 14.841 5.114 -14.903 1.00 85.75 324 ALA A N 1
ATOM 2493 C CA . ALA A 1 324 ? 14.892 3.662 -14.703 1.00 85.75 324 ALA A CA 1
ATOM 2494 C C . ALA A 1 324 ? 14.042 2.904 -15.744 1.00 85.75 324 ALA A C 1
ATOM 2496 O O . ALA A 1 324 ? 14.523 1.962 -16.373 1.00 85.75 324 ALA A O 1
ATOM 2497 N N . PHE A 1 325 ? 12.827 3.380 -16.036 1.00 87.88 325 PHE A N 1
ATOM 2498 C CA . PHE A 1 325 ? 11.993 2.828 -17.106 1.00 87.88 325 PHE A CA 1
ATOM 2499 C C . PHE A 1 325 ? 12.640 2.934 -18.495 1.00 87.88 325 PHE A C 1
ATOM 2501 O O . PHE A 1 325 ? 12.660 1.949 -19.230 1.00 87.88 325 PHE A O 1
ATOM 2508 N N . VAL A 1 326 ? 13.196 4.095 -18.869 1.00 89.12 326 VAL A N 1
ATOM 2509 C CA . VAL A 1 326 ? 13.883 4.251 -20.169 1.00 89.12 326 VAL A CA 1
ATOM 2510 C C . VAL A 1 326 ? 15.104 3.333 -20.257 1.00 89.12 326 VAL A C 1
ATOM 2512 O O . VAL A 1 326 ? 15.371 2.760 -21.313 1.00 89.12 326 VAL A O 1
ATOM 2515 N N . HIS A 1 327 ? 15.806 3.129 -19.145 1.00 88.50 327 HIS A N 1
ATOM 2516 C CA . HIS A 1 327 ? 16.910 2.185 -19.048 1.00 88.50 327 HIS A CA 1
ATOM 2517 C C . HIS A 1 327 ? 16.442 0.736 -19.265 1.00 88.50 327 HIS A C 1
ATOM 2519 O O . HIS A 1 327 ? 16.961 0.054 -20.151 1.00 88.50 327 HIS A O 1
ATOM 2525 N N . LYS A 1 328 ? 15.395 0.271 -18.568 1.00 86.81 328 LYS A N 1
ATOM 2526 C CA . LYS A 1 328 ? 14.841 -1.075 -18.809 1.00 86.81 328 LYS A CA 1
ATOM 2527 C C . LYS A 1 328 ? 14.261 -1.226 -20.216 1.00 86.81 328 LYS A C 1
ATOM 2529 O O . LYS A 1 328 ? 14.444 -2.278 -20.813 1.00 86.81 328 LYS A O 1
ATOM 2534 N N . PHE A 1 329 ? 13.683 -0.184 -20.812 1.00 87.94 329 PHE A N 1
ATOM 2535 C CA . PHE A 1 329 ? 13.222 -0.214 -22.207 1.00 87.94 329 PHE A CA 1
ATOM 2536 C C . PHE A 1 329 ? 14.360 -0.480 -23.213 1.00 87.94 329 PHE A C 1
ATOM 2538 O O . PHE A 1 329 ? 14.158 -1.194 -24.195 1.00 87.94 329 PHE A O 1
ATOM 2545 N N . LEU A 1 330 ? 15.563 0.047 -22.957 1.00 86.88 330 LEU A N 1
ATOM 2546 C CA . LEU A 1 330 ? 16.760 -0.191 -23.775 1.00 86.88 330 LEU A CA 1
ATOM 2547 C C . LEU A 1 330 ? 17.391 -1.575 -23.516 1.00 86.88 330 LEU A C 1
ATOM 2549 O O . LEU A 1 330 ? 17.715 -2.307 -24.457 1.00 86.88 330 LEU A O 1
ATOM 2553 N N . PHE A 1 331 ? 17.588 -1.938 -22.245 1.00 86.25 331 PHE A N 1
ATOM 2554 C CA . PHE A 1 331 ? 18.473 -3.047 -21.852 1.00 86.25 331 PHE A CA 1
ATOM 2555 C C . PHE A 1 331 ? 17.753 -4.295 -21.332 1.00 86.25 331 PHE A C 1
ATOM 2557 O O . PHE A 1 331 ? 18.264 -5.400 -21.489 1.00 86.25 331 PHE A O 1
ATOM 2564 N N . GLN A 1 332 ? 16.570 -4.147 -20.737 1.00 84.62 332 GLN A N 1
ATOM 2565 C CA . GLN A 1 332 ? 15.820 -5.229 -20.087 1.00 84.62 332 GLN A CA 1
ATOM 2566 C C . GLN A 1 332 ? 14.316 -5.176 -20.425 1.00 84.62 332 GLN A C 1
ATOM 2568 O O . GLN A 1 332 ? 13.488 -5.206 -19.513 1.00 84.62 332 GLN A O 1
ATOM 2573 N N . PRO A 1 333 ? 13.904 -5.084 -21.707 1.00 83.00 333 PRO A N 1
ATOM 2574 C CA . PRO A 1 333 ? 12.510 -4.792 -22.039 1.00 83.00 333 PRO A CA 1
ATOM 2575 C C . PRO A 1 333 ? 11.541 -5.841 -21.485 1.00 83.00 333 PRO A C 1
ATOM 2577 O O . PRO A 1 333 ? 10.484 -5.486 -20.986 1.00 83.00 333 PRO A O 1
ATOM 2580 N N . LYS A 1 334 ? 11.947 -7.117 -21.437 1.00 83.12 334 LYS A N 1
ATOM 2581 C CA . LYS A 1 334 ? 11.168 -8.223 -20.849 1.00 83.12 334 LYS A CA 1
ATOM 2582 C C . LYS A 1 334 ? 10.787 -8.025 -19.369 1.00 83.12 334 LYS A C 1
ATOM 2584 O O . LYS A 1 334 ? 9.907 -8.734 -18.891 1.00 83.12 334 LYS A O 1
ATOM 2589 N N . ASN A 1 335 ? 11.406 -7.062 -18.677 1.00 85.00 335 ASN A N 1
ATOM 2590 C CA . ASN A 1 335 ? 11.079 -6.641 -17.313 1.00 85.00 335 ASN A CA 1
ATOM 2591 C C . ASN A 1 335 ? 10.064 -5.472 -17.273 1.00 85.00 335 ASN A C 1
ATOM 2593 O O . ASN A 1 335 ? 9.914 -4.819 -16.243 1.00 85.00 335 ASN A O 1
ATOM 2597 N N . ILE A 1 336 ? 9.349 -5.185 -18.365 1.00 87.50 336 ILE A N 1
ATOM 2598 C CA . ILE A 1 336 ? 8.259 -4.198 -18.418 1.00 87.50 336 ILE A CA 1
ATOM 2599 C C . ILE A 1 336 ? 6.915 -4.926 -18.543 1.00 87.50 336 ILE A C 1
ATOM 2601 O O . ILE A 1 336 ? 6.713 -5.740 -19.446 1.00 87.50 336 ILE A O 1
ATOM 2605 N N . MET A 1 337 ? 5.977 -4.586 -17.659 1.00 89.25 337 MET A N 1
ATOM 2606 C CA . MET A 1 337 ? 4.586 -5.038 -17.677 1.00 89.25 337 MET A CA 1
ATOM 2607 C C . MET A 1 337 ? 3.651 -3.891 -18.060 1.00 89.25 337 MET A C 1
ATOM 2609 O O . MET A 1 337 ? 3.816 -2.748 -17.635 1.00 89.25 337 MET A O 1
ATOM 2613 N N . ILE A 1 338 ? 2.637 -4.221 -18.849 1.00 90.06 338 ILE A N 1
ATOM 2614 C CA . ILE A 1 338 ? 1.617 -3.319 -19.368 1.00 90.06 338 ILE A CA 1
ATOM 2615 C C . ILE A 1 338 ? 0.286 -3.838 -18.838 1.00 90.06 338 ILE A C 1
ATOM 2617 O O . ILE A 1 338 ? -0.180 -4.899 -19.252 1.00 90.06 338 ILE A O 1
ATOM 2621 N N . GLN A 1 339 ? -0.292 -3.124 -17.880 1.00 90.94 339 GLN A N 1
ATOM 2622 C CA . GLN A 1 339 ? -1.491 -3.535 -17.158 1.00 90.94 339 GLN A CA 1
ATOM 2623 C C . GLN A 1 339 ? -2.677 -2.663 -17.575 1.00 90.94 339 GLN A C 1
ATOM 2625 O O . GLN A 1 339 ? -2.611 -1.435 -17.505 1.00 90.94 339 GLN A O 1
ATOM 2630 N N . LYS A 1 340 ? -3.775 -3.292 -18.000 1.00 90.81 340 LYS A N 1
ATOM 2631 C CA . LYS A 1 340 ? -4.986 -2.611 -18.470 1.00 90.81 340 LYS A CA 1
ATOM 2632 C C . LYS A 1 340 ? -5.516 -1.628 -17.425 1.00 90.81 340 LYS A C 1
ATOM 2634 O O . LYS A 1 340 ? -5.713 -1.994 -16.265 1.00 90.81 340 LYS A O 1
ATOM 2639 N N . ARG A 1 341 ? -5.817 -0.393 -17.834 1.00 88.56 341 ARG A N 1
ATOM 2640 C CA . ARG A 1 341 ? -6.469 0.589 -16.959 1.00 88.56 341 ARG A CA 1
ATOM 2641 C C . ARG A 1 341 ? -7.864 0.102 -16.576 1.00 88.56 341 ARG A C 1
ATOM 2643 O O . ARG A 1 341 ? -8.693 -0.181 -17.439 1.00 88.56 341 ARG A O 1
ATOM 2650 N N . ILE A 1 342 ? -8.161 0.094 -15.280 1.00 86.00 342 ILE A N 1
ATOM 2651 C CA . ILE A 1 342 ? -9.533 -0.037 -14.785 1.00 86.00 342 ILE A CA 1
ATOM 2652 C C . ILE A 1 342 ? -10.091 1.358 -14.508 1.00 86.00 342 ILE A C 1
ATOM 2654 O O . ILE A 1 342 ? -9.441 2.196 -13.883 1.00 86.00 342 ILE A O 1
ATOM 2658 N N . ARG A 1 343 ? -11.323 1.615 -14.956 1.00 87.00 343 ARG A N 1
ATOM 2659 C CA . ARG A 1 343 ? -12.076 2.817 -14.577 1.00 87.00 343 ARG A CA 1
ATOM 2660 C C . ARG A 1 343 ? -12.565 2.639 -13.134 1.00 87.00 343 ARG A C 1
ATOM 2662 O O . ARG A 1 343 ? -13.640 2.081 -12.911 1.00 87.00 343 ARG A O 1
ATOM 2669 N N . LEU A 1 344 ? -11.750 3.061 -12.167 1.00 89.25 344 LEU A N 1
ATOM 2670 C CA . LEU A 1 344 ? -12.046 2.943 -10.736 1.00 89.25 344 LEU A CA 1
ATOM 2671 C C . LEU A 1 344 ? -13.226 3.832 -10.312 1.00 89.25 344 LEU A C 1
ATOM 2673 O O . LEU A 1 344 ? -13.449 4.920 -10.855 1.00 89.25 344 LEU A O 1
ATOM 2677 N N . ALA A 1 345 ? -14.005 3.330 -9.357 1.00 92.06 345 ALA A N 1
ATOM 2678 C CA . ALA A 1 345 ? -14.984 4.100 -8.609 1.00 92.06 345 ALA A CA 1
ATOM 2679 C C . ALA A 1 345 ? -14.270 5.117 -7.714 1.00 92.06 345 ALA A C 1
ATOM 2681 O O . ALA A 1 345 ? -13.103 4.946 -7.354 1.00 92.06 345 ALA A O 1
ATOM 2682 N N . THR A 1 346 ? -14.990 6.166 -7.335 1.00 92.88 346 THR A N 1
ATOM 2683 C CA . THR A 1 346 ? -14.498 7.153 -6.378 1.00 92.88 346 THR A CA 1
ATOM 2684 C C . THR A 1 346 ? -15.194 7.005 -5.035 1.00 92.88 346 THR A C 1
ATOM 2686 O O . THR A 1 346 ? -16.350 6.576 -4.965 1.00 92.88 346 THR A O 1
ATOM 2689 N N . THR A 1 347 ? -14.513 7.405 -3.965 1.00 92.62 347 THR A N 1
ATOM 2690 C CA . THR A 1 347 ? -15.161 7.729 -2.695 1.00 92.62 347 THR A CA 1
ATOM 2691 C C . THR A 1 347 ? -16.133 8.907 -2.898 1.00 92.62 347 THR A C 1
ATOM 2693 O O . THR A 1 347 ? -16.054 9.606 -3.917 1.00 92.62 347 THR A O 1
ATOM 2696 N N . PRO A 1 348 ? -17.070 9.160 -1.968 1.00 90.38 348 PRO A N 1
ATOM 2697 C CA . PRO A 1 348 ? -17.963 10.319 -2.042 1.00 90.38 348 PRO A CA 1
ATOM 2698 C C . PRO A 1 348 ? -17.268 11.687 -2.166 1.00 90.38 348 PRO A C 1
ATOM 2700 O O . PRO A 1 348 ? -17.874 12.610 -2.705 1.00 90.38 348 PRO A O 1
ATOM 2703 N N . GLN A 1 349 ? -16.020 11.825 -1.710 1.00 86.38 349 GLN A N 1
ATOM 2704 C CA . GLN A 1 349 ? -15.188 13.021 -1.914 1.00 86.38 349 GLN A CA 1
ATOM 2705 C C . GLN A 1 349 ? -14.512 13.119 -3.292 1.00 86.38 349 GLN A C 1
ATOM 2707 O O . GLN A 1 349 ? -13.955 14.162 -3.624 1.00 86.38 349 GLN A O 1
ATOM 2712 N N . GLY A 1 350 ? -14.544 12.061 -4.106 1.00 88.38 350 GLY A N 1
ATOM 2713 C CA . GLY A 1 350 ? -13.871 12.014 -5.409 1.00 88.38 350 GLY A CA 1
ATOM 2714 C C . GLY A 1 350 ? -12.478 11.371 -5.396 1.00 88.38 350 GLY A C 1
ATOM 2715 O O . GLY A 1 350 ? -11.891 11.211 -6.466 1.00 88.38 350 GLY A O 1
ATOM 2716 N N . HIS A 1 351 ? -11.963 10.949 -4.235 1.00 88.94 351 HIS A N 1
ATOM 2717 C CA . HIS A 1 351 ? -10.740 10.140 -4.146 1.00 88.94 351 HIS A CA 1
ATOM 2718 C C . HIS A 1 351 ? -10.945 8.753 -4.771 1.00 88.94 351 HIS A C 1
ATOM 2720 O O . HIS A 1 351 ? -12.077 8.316 -4.959 1.00 88.94 351 HIS A O 1
ATOM 2726 N N . ILE A 1 352 ? -9.871 8.029 -5.089 1.00 90.31 352 ILE A N 1
ATOM 2727 C CA . ILE A 1 352 ? -9.970 6.668 -5.639 1.00 90.31 352 ILE A CA 1
ATOM 2728 C C . ILE A 1 352 ? -10.496 5.705 -4.558 1.00 90.31 352 ILE A C 1
ATOM 2730 O O . ILE A 1 352 ? -9.985 5.688 -3.439 1.00 90.31 352 ILE A O 1
ATOM 2734 N N . MET A 1 353 ? -11.504 4.889 -4.892 1.00 93.69 353 MET A N 1
ATOM 2735 C CA . MET A 1 353 ? -12.059 3.854 -4.006 1.00 93.69 353 MET A CA 1
ATOM 2736 C C . MET A 1 353 ? -11.137 2.623 -3.972 1.00 93.69 353 MET A C 1
ATOM 2738 O O . MET A 1 353 ? -11.407 1.604 -4.612 1.00 93.69 353 MET A O 1
ATOM 2742 N N . GLU A 1 354 ? -10.035 2.744 -3.241 1.00 93.94 354 GLU A N 1
ATOM 2743 C CA . GLU A 1 354 ? -8.967 1.748 -3.120 1.00 93.94 354 GLU A CA 1
ATOM 2744 C C . GLU A 1 354 ? -8.559 1.578 -1.657 1.00 93.94 354 GLU A C 1
ATOM 2746 O O . GLU A 1 354 ? -8.433 2.556 -0.913 1.00 93.94 354 GLU A O 1
ATOM 2751 N N . PHE A 1 355 ? -8.377 0.323 -1.252 1.00 94.06 355 PHE A N 1
ATOM 2752 C CA . PHE A 1 355 ? -8.087 -0.080 0.113 1.00 94.06 355 PHE A CA 1
ATOM 2753 C C . PHE A 1 355 ? -6.817 -0.923 0.166 1.00 94.06 355 PHE A C 1
ATOM 2755 O O . PHE A 1 355 ? -6.718 -1.924 -0.544 1.00 94.06 355 PHE A O 1
ATOM 2762 N N . ARG A 1 356 ? -5.895 -0.584 1.069 1.00 93.12 356 ARG A N 1
ATOM 2763 C CA . ARG A 1 356 ? -4.854 -1.519 1.503 1.00 93.12 356 ARG A CA 1
ATOM 2764 C C . ARG A 1 356 ? -5.487 -2.489 2.493 1.00 93.12 356 ARG A C 1
ATOM 2766 O O . ARG A 1 356 ? -6.078 -2.057 3.481 1.00 93.12 356 ARG A O 1
ATOM 2773 N N . VAL A 1 357 ? -5.370 -3.781 2.219 1.00 94.44 357 VAL A N 1
ATOM 2774 C CA . VAL A 1 357 ? -5.810 -4.871 3.092 1.00 94.44 357 VAL A CA 1
ATOM 2775 C C . VAL A 1 357 ? -4.578 -5.636 3.562 1.00 94.44 357 VAL A C 1
ATOM 2777 O O . VAL A 1 357 ? -3.867 -6.217 2.745 1.00 94.44 357 VAL A O 1
ATOM 2780 N N . ASP A 1 358 ? -4.323 -5.632 4.867 1.00 92.44 358 ASP A N 1
ATOM 2781 C CA . ASP A 1 358 ? -3.269 -6.426 5.502 1.00 92.44 358 ASP A CA 1
ATOM 2782 C C . ASP A 1 358 ? -3.833 -7.810 5.869 1.00 92.44 358 ASP A C 1
ATOM 2784 O O . ASP A 1 358 ? -4.943 -7.908 6.405 1.00 92.44 358 ASP A O 1
ATOM 2788 N N . PHE A 1 359 ? -3.086 -8.884 5.610 1.00 90.88 359 PHE A N 1
ATOM 2789 C CA . PHE A 1 359 ? -3.517 -10.271 5.822 1.00 90.88 359 PHE A CA 1
ATOM 2790 C C . PHE A 1 359 ? -2.413 -11.163 6.416 1.00 90.88 359 PHE A C 1
ATOM 2792 O O . PHE A 1 359 ? -1.216 -10.882 6.294 1.00 90.88 359 PHE A O 1
ATOM 2799 N N . VAL A 1 360 ? -2.831 -12.239 7.090 1.00 88.19 360 VAL A N 1
ATOM 2800 C CA . VAL A 1 360 ? -1.975 -13.232 7.763 1.00 88.19 360 VAL A CA 1
ATOM 2801 C C . VAL A 1 360 ? -2.554 -14.622 7.546 1.00 88.19 360 VAL A C 1
ATOM 2803 O O . VAL A 1 360 ? -3.730 -14.832 7.831 1.00 88.19 360 VAL A O 1
ATOM 2806 N N . ASP A 1 361 ? -1.736 -15.568 7.079 1.00 84.25 361 ASP A N 1
ATOM 2807 C CA . ASP A 1 361 ? -2.173 -16.915 6.675 1.00 84.25 361 ASP A CA 1
ATOM 2808 C C . ASP A 1 361 ? -3.487 -16.887 5.860 1.00 84.25 361 ASP A C 1
ATOM 2810 O O . ASP A 1 361 ? -4.463 -17.572 6.167 1.00 84.25 361 ASP A O 1
ATOM 2814 N N . GLY A 1 362 ? -3.530 -16.010 4.853 1.00 86.06 362 GLY A N 1
ATOM 2815 C CA . GLY A 1 362 ? -4.673 -15.815 3.959 1.00 86.06 362 GLY A CA 1
ATOM 2816 C C . GLY A 1 362 ? -5.923 -15.172 4.581 1.00 86.06 362 GLY A C 1
ATOM 2817 O O . GLY A 1 362 ? -6.849 -14.824 3.849 1.00 86.06 362 GLY A O 1
ATOM 2818 N N . GLU A 1 363 ? -5.969 -14.970 5.900 1.00 91.50 363 GLU A N 1
ATOM 2819 C CA . GLU A 1 363 ? -7.058 -14.276 6.591 1.00 91.50 363 GLU A CA 1
ATOM 2820 C C . GLU A 1 363 ? -6.812 -12.761 6.598 1.00 91.50 363 GLU A C 1
ATOM 2822 O O . GLU A 1 363 ? -5.762 -12.285 7.044 1.00 91.50 363 GLU A O 1
ATOM 2827 N N . ALA A 1 364 ? -7.794 -11.979 6.144 1.00 93.81 364 ALA A N 1
ATOM 2828 C CA . ALA A 1 364 ? -7.740 -10.526 6.218 1.00 93.81 364 ALA A CA 1
ATOM 2829 C C . ALA A 1 364 ? -7.738 -10.058 7.683 1.00 93.81 364 ALA A C 1
ATOM 2831 O O . ALA A 1 364 ? -8.642 -10.336 8.478 1.00 93.81 364 ALA A O 1
ATOM 2832 N N . VAL A 1 365 ? -6.693 -9.323 8.048 1.00 91.31 365 VAL A N 1
ATOM 2833 C CA . VAL A 1 365 ? -6.474 -8.802 9.397 1.00 91.31 365 VAL A CA 1
ATOM 2834 C C . VAL A 1 365 ? -7.084 -7.413 9.543 1.00 91.31 365 VAL A C 1
ATOM 2836 O O . VAL A 1 365 ? -7.661 -7.110 10.594 1.00 91.31 365 VAL A O 1
ATOM 2839 N N . ARG A 1 366 ? -6.962 -6.568 8.518 1.00 90.06 366 ARG A N 1
ATOM 2840 C CA . ARG A 1 366 ? -7.343 -5.152 8.553 1.00 90.06 366 ARG A CA 1
ATOM 2841 C C . ARG A 1 366 ? -7.464 -4.585 7.143 1.00 90.06 366 ARG A C 1
ATOM 2843 O O . ARG A 1 366 ? -6.736 -5.010 6.256 1.00 90.06 366 ARG A O 1
ATOM 2850 N N . SER A 1 367 ? -8.283 -3.554 6.980 1.00 93.06 367 SER A N 1
ATOM 2851 C CA . SER A 1 367 ? -8.319 -2.699 5.794 1.00 93.06 367 SER A CA 1
ATOM 2852 C C . SER A 1 367 ? -8.255 -1.202 6.137 1.00 93.06 367 SER A C 1
ATOM 2854 O O . SER A 1 367 ? -8.687 -0.771 7.209 1.00 93.06 367 SER A O 1
ATOM 2856 N N . LEU A 1 368 ? -7.707 -0.408 5.213 1.00 89.69 368 LEU A N 1
ATOM 2857 C CA . LEU A 1 368 ? -7.631 1.059 5.241 1.00 89.69 368 LEU A CA 1
ATOM 2858 C C . LEU A 1 368 ? -7.861 1.638 3.844 1.00 89.69 368 LEU A C 1
ATOM 2860 O O . LEU A 1 368 ? -7.412 1.053 2.866 1.00 89.69 368 LEU A O 1
ATOM 2864 N N . THR A 1 369 ? -8.468 2.819 3.739 1.00 90.94 369 THR A N 1
ATOM 2865 C CA . THR A 1 369 ? -8.530 3.608 2.494 1.00 90.94 369 THR A CA 1
ATOM 2866 C C . THR A 1 369 ? -7.149 4.154 2.111 1.00 90.94 369 THR A C 1
ATOM 2868 O O . THR A 1 369 ? -6.536 4.858 2.908 1.00 90.94 369 THR A O 1
ATOM 2871 N N . ARG A 1 370 ? -6.656 3.891 0.888 1.00 86.75 370 ARG A N 1
ATOM 2872 C CA . ARG A 1 370 ? -5.279 4.259 0.483 1.00 86.75 370 ARG A CA 1
ATOM 2873 C C . ARG A 1 370 ? -5.098 5.737 0.101 1.00 86.75 370 ARG A C 1
ATOM 2875 O O . ARG A 1 370 ? -4.016 6.277 0.297 1.00 86.75 370 ARG A O 1
ATOM 2882 N N . HIS A 1 371 ? -6.135 6.404 -0.425 1.00 86.44 371 HIS A N 1
ATOM 2883 C CA . HIS A 1 371 ? -6.032 7.780 -0.968 1.00 86.44 371 HIS A CA 1
ATOM 2884 C C . HIS A 1 371 ? -7.015 8.792 -0.349 1.00 86.44 371 HIS A C 1
ATOM 2886 O O . HIS A 1 371 ? -7.287 9.822 -0.963 1.00 86.44 371 HIS A O 1
ATOM 2892 N N . SER A 1 372 ? -7.585 8.502 0.825 1.00 88.94 372 SER A N 1
ATOM 2893 C CA . SER A 1 372 ? -8.537 9.380 1.530 1.00 88.94 372 SER A CA 1
ATOM 2894 C C . SER A 1 372 ? -8.580 9.070 3.022 1.00 88.94 372 SER A C 1
ATOM 2896 O O . SER A 1 372 ? -8.392 7.909 3.388 1.00 88.94 372 SER A O 1
ATOM 2898 N N . ARG A 1 373 ? -8.988 10.029 3.862 1.00 92.19 373 ARG A N 1
ATOM 2899 C CA . ARG A 1 373 ? -9.292 9.777 5.283 1.00 92.19 373 ARG A CA 1
ATOM 2900 C C . ARG A 1 373 ? -10.767 9.424 5.558 1.00 92.19 373 ARG A C 1
ATOM 2902 O O . ARG A 1 373 ? -11.159 9.350 6.722 1.00 92.19 373 ARG A O 1
ATOM 2909 N N . GLU A 1 374 ? -11.611 9.195 4.542 1.00 93.56 374 GLU A N 1
ATOM 2910 C CA . GLU A 1 374 ? -13.042 8.875 4.732 1.00 93.56 374 GLU A CA 1
ATOM 2911 C C . GLU A 1 374 ? -13.291 7.592 5.549 1.00 93.56 374 GLU A C 1
ATOM 2913 O O . GLU A 1 374 ? -12.776 6.520 5.240 1.00 93.56 374 GLU A O 1
ATOM 2918 N N . TYR A 1 375 ? -14.183 7.668 6.545 1.00 95.19 375 TYR A N 1
ATOM 2919 C CA . TYR A 1 375 ? -14.640 6.489 7.285 1.00 95.19 375 TYR A CA 1
ATOM 2920 C C . TYR A 1 375 ? -15.634 5.662 6.442 1.00 95.19 375 TYR A C 1
ATOM 2922 O O . TYR A 1 375 ? -16.816 6.000 6.328 1.00 95.19 375 TYR A O 1
ATOM 2930 N N . LEU A 1 376 ? -15.154 4.576 5.822 1.00 95.56 376 LEU A N 1
ATOM 2931 C CA . LEU A 1 376 ? -15.913 3.739 4.873 1.00 95.56 376 LEU A CA 1
ATOM 2932 C C . LEU A 1 376 ? -16.047 2.262 5.325 1.00 95.56 376 LEU A C 1
ATOM 2934 O O . LEU A 1 376 ? -15.748 1.356 4.543 1.00 95.56 376 LEU A O 1
ATOM 2938 N N . PRO A 1 377 ? -16.543 1.967 6.546 1.00 94.44 377 PRO A N 1
ATOM 2939 C CA . PRO A 1 377 ? -16.442 0.641 7.177 1.00 94.44 377 PRO A CA 1
ATOM 2940 C C . PRO A 1 377 ? -17.089 -0.505 6.386 1.00 94.44 377 PRO A C 1
ATOM 2942 O O . PRO A 1 377 ? -16.618 -1.635 6.447 1.00 94.44 377 PRO A O 1
ATOM 2945 N N . LYS A 1 378 ? -18.149 -0.234 5.610 1.00 94.94 378 LYS A N 1
ATOM 2946 C CA . LYS A 1 378 ? -18.771 -1.260 4.756 1.00 94.94 378 LYS A CA 1
ATOM 2947 C C . LYS A 1 378 ? -17.869 -1.657 3.584 1.00 94.94 378 LYS A C 1
ATOM 2949 O O . LYS A 1 378 ? -17.719 -2.841 3.326 1.00 94.94 378 LYS A O 1
ATOM 2954 N N . LYS A 1 379 ? -17.236 -0.685 2.915 1.00 95.56 379 LYS A N 1
ATOM 2955 C CA . LYS A 1 379 ? -16.326 -0.947 1.785 1.00 95.56 379 LYS A CA 1
ATOM 2956 C C . LYS A 1 379 ? -14.979 -1.508 2.240 1.00 95.56 379 LYS A C 1
ATOM 2958 O O . LYS A 1 379 ? -14.425 -2.352 1.550 1.00 95.56 379 LYS A O 1
ATOM 2963 N N . ALA A 1 380 ? -14.532 -1.114 3.431 1.00 96.00 380 ALA A N 1
ATOM 2964 C CA . ALA A 1 380 ? -13.428 -1.739 4.150 1.00 96.00 380 ALA A CA 1
ATOM 2965 C C . ALA A 1 380 ? -13.690 -3.250 4.366 1.00 96.00 380 ALA A C 1
ATOM 2967 O O . ALA A 1 380 ? -12.926 -4.087 3.894 1.00 96.00 380 ALA A O 1
ATOM 2968 N N . ALA A 1 381 ? -14.842 -3.616 4.944 1.00 96.38 381 ALA A N 1
ATOM 2969 C CA . ALA A 1 381 ? -15.227 -5.020 5.132 1.00 96.38 381 ALA A CA 1
ATOM 2970 C C . ALA A 1 381 ? -15.437 -5.793 3.810 1.00 96.38 381 ALA A C 1
ATOM 2972 O O . ALA A 1 381 ? -15.067 -6.961 3.717 1.00 96.38 381 ALA A O 1
ATOM 2973 N N . GLU A 1 382 ? -15.985 -5.156 2.767 1.00 97.25 382 GLU A N 1
ATOM 2974 C CA . GLU A 1 382 ? -16.046 -5.753 1.422 1.00 97.25 382 GLU A CA 1
ATOM 2975 C C . GLU A 1 382 ? -14.642 -6.037 0.855 1.00 97.25 382 GLU A C 1
ATOM 2977 O O . GLU A 1 382 ? -14.445 -7.068 0.217 1.00 97.25 382 GLU A O 1
ATOM 2982 N N . ALA A 1 383 ? -13.660 -5.161 1.099 1.00 97.38 383 ALA A N 1
ATOM 2983 C CA . ALA A 1 383 ? -12.278 -5.357 0.665 1.00 97.38 383 ALA A CA 1
ATOM 2984 C C . ALA A 1 383 ? -11.567 -6.483 1.440 1.00 97.38 383 ALA A C 1
ATOM 2986 O O . ALA A 1 383 ? -10.882 -7.303 0.829 1.00 97.38 383 ALA A O 1
ATOM 2987 N N . GLU A 1 384 ? -11.775 -6.578 2.758 1.00 97.12 384 GLU A N 1
ATOM 2988 C CA . GLU A 1 384 ? -11.301 -7.714 3.569 1.00 97.12 384 GLU A CA 1
ATOM 2989 C C . GLU A 1 384 ? -11.846 -9.046 3.031 1.00 97.12 384 GLU A C 1
ATOM 2991 O O . GLU A 1 384 ? -11.100 -10.014 2.869 1.00 97.12 384 GLU A O 1
ATOM 2996 N N . GLU A 1 385 ? -13.127 -9.089 2.659 1.00 97.12 385 GLU A N 1
ATOM 2997 C CA . GLU A 1 385 ? -13.756 -10.312 2.160 1.00 97.12 385 GLU A CA 1
ATOM 2998 C C . GLU A 1 385 ? -13.316 -10.707 0.739 1.00 97.12 385 GLU A C 1
ATOM 3000 O O . GLU A 1 385 ? -13.296 -11.897 0.421 1.00 97.12 385 GLU A O 1
ATOM 3005 N N . VAL A 1 386 ? -12.871 -9.762 -0.099 1.00 96.50 386 VAL A N 1
ATOM 3006 C CA . VAL A 1 386 ? -12.211 -10.077 -1.385 1.00 96.50 386 VAL A CA 1
ATOM 3007 C C . VAL A 1 386 ? -10.928 -10.880 -1.155 1.00 96.50 386 VAL A C 1
ATOM 3009 O O . VAL A 1 386 ? -10.712 -11.885 -1.835 1.00 96.50 386 VAL A O 1
ATOM 3012 N N . ILE A 1 387 ? -10.115 -10.490 -0.168 1.00 96.00 387 ILE A N 1
ATOM 3013 C CA . ILE A 1 387 ? -8.875 -11.196 0.188 1.00 96.00 387 ILE A CA 1
ATOM 3014 C C . ILE A 1 387 ? -9.171 -12.559 0.822 1.00 96.00 387 ILE A C 1
ATOM 3016 O O . ILE A 1 387 ? -8.611 -13.564 0.380 1.00 96.00 387 ILE A O 1
ATOM 3020 N N . ASN A 1 388 ? -10.118 -12.633 1.764 1.00 94.50 388 ASN A N 1
ATOM 3021 C CA . ASN A 1 388 ? -10.563 -13.914 2.325 1.00 94.50 388 ASN A CA 1
ATOM 3022 C C . ASN A 1 388 ? -11.040 -14.872 1.222 1.00 94.50 388 ASN A C 1
ATOM 3024 O O . ASN A 1 388 ? -10.702 -16.055 1.223 1.00 94.50 388 ASN A O 1
ATOM 3028 N N . SER A 1 389 ? -11.834 -14.379 0.265 1.00 94.06 389 SER A N 1
ATOM 3029 C CA . SER A 1 389 ? -12.360 -15.205 -0.822 1.00 94.06 389 SER A CA 1
ATOM 3030 C C . SER A 1 389 ? -11.261 -15.684 -1.766 1.00 94.06 389 SER A C 1
ATOM 3032 O O . SER A 1 389 ? -11.231 -16.865 -2.105 1.00 94.06 389 SER A O 1
ATOM 3034 N N . PHE A 1 390 ? -10.311 -14.810 -2.104 1.00 93.94 390 PHE A N 1
ATOM 3035 C CA . PHE A 1 390 ? -9.129 -15.165 -2.883 1.00 93.94 390 PHE A CA 1
ATOM 3036 C C . PHE A 1 390 ? -8.340 -16.319 -2.247 1.00 93.94 390 PHE A C 1
ATOM 3038 O O . PHE A 1 390 ? -8.113 -17.340 -2.897 1.00 93.94 390 PHE A O 1
ATOM 3045 N N . PHE A 1 391 ? -7.996 -16.225 -0.960 1.00 90.44 391 PHE A N 1
ATOM 3046 C CA . PHE A 1 391 ? -7.229 -17.282 -0.294 1.00 90.44 391 PHE A CA 1
ATOM 3047 C C . PHE A 1 391 ? -8.036 -18.558 -0.019 1.00 90.44 391 PHE A C 1
ATOM 3049 O O . PHE A 1 391 ? -7.466 -19.648 -0.045 1.00 90.44 391 PHE A O 1
ATOM 3056 N N . ARG A 1 392 ? -9.364 -18.488 0.142 1.00 90.44 392 ARG A N 1
ATOM 3057 C CA . ARG A 1 392 ? -10.218 -19.696 0.153 1.00 90.44 392 ARG A CA 1
ATOM 3058 C C . ARG A 1 392 ? -10.251 -20.403 -1.208 1.00 90.44 392 ARG A C 1
ATOM 3060 O O . ARG A 1 392 ? -10.368 -21.628 -1.234 1.00 90.44 392 ARG A O 1
ATOM 3067 N N . SER A 1 393 ? -10.136 -19.663 -2.312 1.00 88.69 393 SER A N 1
ATOM 3068 C CA . SER A 1 393 ? -10.042 -20.209 -3.675 1.00 88.69 393 SER A CA 1
ATOM 3069 C C . SER A 1 393 ? -8.643 -20.723 -4.035 1.00 88.69 393 SER A C 1
ATOM 3071 O O . SER A 1 393 ? -8.535 -21.649 -4.835 1.00 88.69 393 SER A O 1
ATOM 3073 N N . ALA A 1 394 ? -7.581 -20.177 -3.437 1.00 84.38 394 ALA A N 1
ATOM 3074 C CA . ALA A 1 394 ? -6.202 -20.573 -3.721 1.00 84.38 394 ALA A CA 1
ATOM 3075 C C . ALA A 1 394 ? -5.921 -22.065 -3.407 1.00 84.38 394 ALA A C 1
ATOM 3077 O O . ALA A 1 394 ? -6.568 -22.635 -2.520 1.00 84.38 394 ALA A O 1
ATOM 3078 N N . PRO A 1 395 ? -4.942 -22.710 -4.077 1.00 76.25 395 PRO A N 1
ATOM 3079 C CA . PRO A 1 395 ? -4.408 -24.014 -3.666 1.00 76.25 395 PRO A CA 1
ATOM 3080 C C . PRO A 1 395 ? -3.894 -24.002 -2.216 1.00 76.25 395 PRO A C 1
ATOM 3082 O O . PRO A 1 395 ? -3.469 -22.954 -1.724 1.00 76.25 395 PRO A O 1
ATOM 3085 N N . GLU A 1 396 ? -3.941 -25.149 -1.526 1.00 74.75 396 GLU A N 1
ATOM 3086 C CA . GLU A 1 396 ? -3.659 -25.254 -0.081 1.00 74.75 396 GLU A CA 1
ATOM 3087 C C . GLU A 1 396 ? -2.298 -24.647 0.292 1.00 74.75 396 GLU A C 1
ATOM 3089 O O . GLU A 1 396 ? -2.196 -23.890 1.256 1.00 74.75 396 GLU A O 1
ATOM 3094 N N . GLU A 1 397 ? -1.263 -24.889 -0.512 1.00 71.06 397 GLU A N 1
ATOM 3095 C CA . GLU A 1 397 ? 0.092 -24.399 -0.272 1.00 71.06 397 GLU A CA 1
ATOM 3096 C C . GLU A 1 397 ? 0.233 -22.867 -0.283 1.00 71.06 397 GLU A C 1
ATOM 3098 O O . GLU A 1 397 ? 1.209 -22.365 0.281 1.00 71.06 397 GLU A O 1
ATOM 3103 N N . PHE A 1 398 ? -0.729 -22.146 -0.874 1.00 74.19 398 PHE A N 1
ATOM 3104 C CA . PHE A 1 398 ? -0.783 -20.681 -0.955 1.00 74.19 398 PHE A CA 1
ATOM 3105 C C . PHE A 1 398 ? -1.825 -20.052 -0.018 1.00 74.19 398 PHE A C 1
ATOM 3107 O O . PHE A 1 398 ? -1.956 -18.831 0.010 1.00 74.19 398 PHE A O 1
ATOM 3114 N N . ARG A 1 399 ? -2.553 -20.843 0.782 1.00 77.56 399 ARG A N 1
ATOM 3115 C CA . ARG A 1 399 ? -3.489 -20.299 1.788 1.00 77.56 399 ARG A CA 1
ATOM 3116 C C . ARG A 1 399 ? -2.783 -19.693 2.995 1.00 77.56 399 ARG A C 1
ATOM 3118 O O . ARG A 1 399 ? -3.415 -18.992 3.762 1.00 77.56 399 ARG A O 1
ATOM 3125 N N . TYR A 1 400 ? -1.483 -19.941 3.144 1.00 76.00 400 TYR A N 1
ATOM 3126 C CA . TYR A 1 400 ? -0.673 -19.550 4.303 1.00 76.00 400 TYR A CA 1
ATOM 3127 C C . TYR A 1 400 ? 0.291 -18.396 3.982 1.00 76.00 400 TYR A C 1
ATOM 3129 O O . TYR A 1 400 ? 1.434 -18.382 4.436 1.00 76.00 400 TYR A O 1
ATOM 3137 N N . LEU A 1 401 ? -0.138 -17.464 3.127 1.00 79.94 401 LEU A N 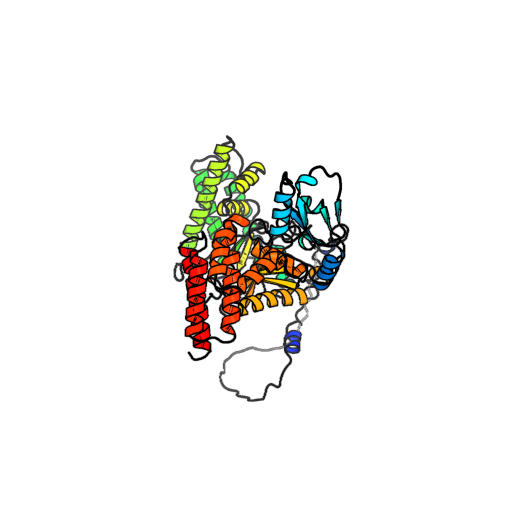1
ATOM 3138 C CA . LEU A 1 401 ? 0.628 -16.260 2.806 1.00 79.94 401 LEU A CA 1
ATOM 3139 C C . LEU A 1 401 ? 0.200 -15.103 3.713 1.00 79.94 401 LEU A C 1
ATOM 3141 O O . LEU A 1 401 ? -0.978 -14.961 4.034 1.00 79.94 401 LEU A O 1
ATOM 3145 N N . SER A 1 402 ? 1.157 -14.256 4.084 1.00 82.75 402 SER A N 1
ATOM 3146 C CA . SER A 1 402 ? 0.920 -12.985 4.783 1.00 82.75 402 SER A CA 1
ATOM 3147 C C . SER A 1 402 ? 1.384 -11.813 3.913 1.00 82.75 402 SER A C 1
ATOM 3149 O O . SER A 1 402 ? 2.148 -12.016 2.965 1.00 82.75 402 SER A O 1
ATOM 3151 N N . GLY A 1 403 ? 0.948 -10.593 4.227 1.00 85.38 403 GLY A N 1
ATOM 3152 C CA . GLY A 1 403 ? 1.395 -9.369 3.556 1.00 85.38 403 GLY A CA 1
ATOM 3153 C C . GLY A 1 403 ? 0.305 -8.302 3.480 1.00 85.38 403 GLY A C 1
ATOM 3154 O O . GLY A 1 403 ? -0.642 -8.315 4.265 1.00 85.38 403 GLY A O 1
ATOM 3155 N N . GLY A 1 404 ? 0.441 -7.389 2.520 1.00 88.38 404 GLY A N 1
ATOM 3156 C CA . GLY A 1 404 ? -0.594 -6.430 2.129 1.00 88.38 404 GLY A CA 1
ATOM 3157 C C . GLY A 1 404 ? -1.062 -6.641 0.685 1.00 88.38 404 GLY A C 1
ATOM 3158 O O . GLY A 1 404 ? -0.323 -7.166 -0.146 1.00 88.38 404 GLY A O 1
ATOM 3159 N N . ALA A 1 405 ? -2.280 -6.217 0.363 1.00 91.19 405 ALA A N 1
ATOM 3160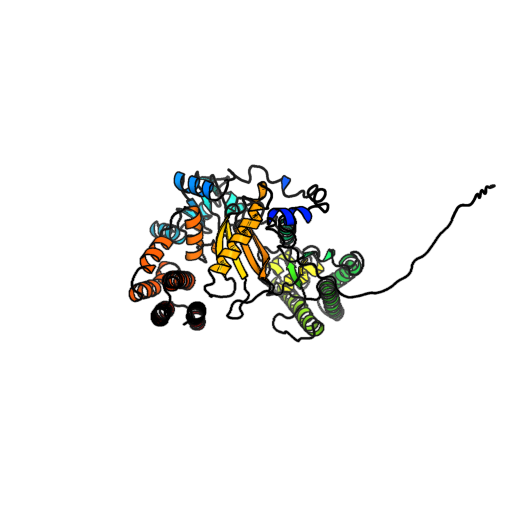 C CA . ALA A 1 405 ? -2.822 -6.188 -0.998 1.00 91.19 405 ALA A CA 1
ATOM 3161 C C . ALA A 1 405 ? -3.658 -4.924 -1.227 1.00 91.19 405 ALA A C 1
ATOM 3163 O O . ALA A 1 405 ? -4.309 -4.442 -0.300 1.00 91.19 405 ALA A O 1
ATOM 3164 N N . ASP A 1 406 ? -3.678 -4.412 -2.456 1.00 92.44 406 ASP A N 1
ATOM 3165 C CA . ASP A 1 406 ? -4.559 -3.303 -2.835 1.00 92.44 406 ASP A CA 1
ATOM 3166 C C . ASP A 1 406 ? -5.838 -3.818 -3.487 1.00 92.44 406 ASP A C 1
ATOM 3168 O O . ASP A 1 406 ? -5.815 -4.308 -4.619 1.00 92.44 406 ASP A O 1
ATOM 3172 N N . VAL A 1 407 ? -6.965 -3.646 -2.797 1.00 95.00 407 VAL A N 1
ATOM 3173 C CA . VAL A 1 407 ? -8.308 -3.911 -3.319 1.00 95.00 407 VAL A CA 1
ATOM 3174 C C . VAL A 1 407 ? -8.939 -2.592 -3.755 1.00 95.00 407 VAL A C 1
ATOM 3176 O O . VAL A 1 407 ? -9.294 -1.754 -2.925 1.00 95.00 407 VAL A O 1
ATOM 3179 N N . ALA A 1 408 ? -9.131 -2.410 -5.058 1.00 94.69 408 ALA A N 1
ATOM 3180 C CA . ALA A 1 408 ? -9.848 -1.267 -5.613 1.00 94.69 408 ALA A CA 1
ATOM 3181 C C . ALA A 1 408 ? -11.216 -1.678 -6.164 1.00 94.69 408 ALA A C 1
ATOM 3183 O O . ALA A 1 408 ? -11.404 -2.793 -6.645 1.00 94.69 408 ALA A O 1
ATOM 3184 N N . PHE A 1 409 ? -12.185 -0.766 -6.138 1.00 93.94 409 PHE A N 1
ATOM 3185 C CA . PHE A 1 409 ? -13.505 -0.991 -6.728 1.00 93.94 409 PHE A CA 1
ATOM 3186 C C . PHE A 1 409 ? -13.605 -0.276 -8.078 1.00 93.94 409 PHE A C 1
ATOM 3188 O O . PHE A 1 409 ? -13.311 0.912 -8.189 1.00 93.94 409 PHE A O 1
ATOM 3195 N N . ALA A 1 410 ? -14.048 -0.978 -9.118 1.00 91.75 410 ALA A N 1
ATOM 3196 C CA . ALA A 1 410 ? -14.356 -0.413 -10.429 1.00 91.75 410 ALA A CA 1
ATOM 3197 C C . ALA A 1 410 ? -15.707 0.332 -10.428 1.00 91.75 410 ALA A C 1
ATOM 3199 O O . ALA A 1 410 ? -16.570 0.074 -9.588 1.00 91.75 410 ALA A O 1
ATOM 3200 N N . LYS A 1 411 ? -15.946 1.226 -11.402 1.00 91.56 411 LYS A N 1
ATOM 3201 C CA . LYS A 1 411 ? -17.211 1.996 -11.514 1.00 91.56 411 LYS A CA 1
ATOM 3202 C C . LYS A 1 411 ? -18.476 1.141 -11.661 1.00 91.56 411 LYS A C 1
ATOM 3204 O O . LYS A 1 411 ? -19.561 1.635 -11.382 1.00 91.56 411 LYS A O 1
ATOM 3209 N N . ASN A 1 412 ? -18.349 -0.120 -12.073 1.00 90.44 412 ASN A N 1
ATOM 3210 C CA . ASN A 1 412 ? -19.444 -1.095 -12.131 1.00 90.44 412 ASN A CA 1
ATOM 3211 C C . ASN A 1 412 ? -19.622 -1.903 -10.826 1.00 90.44 412 ASN A C 1
ATOM 3213 O O . ASN A 1 412 ? -20.358 -2.883 -10.813 1.00 90.44 412 ASN A O 1
ATOM 3217 N N . GLY A 1 413 ? -18.923 -1.538 -9.746 1.00 91.19 413 GLY A N 1
ATOM 3218 C CA . GLY A 1 413 ? -18.979 -2.209 -8.447 1.00 91.19 413 GLY A CA 1
ATOM 3219 C C . GLY A 1 413 ? -18.080 -3.441 -8.304 1.00 91.19 413 GLY A C 1
ATOM 3220 O O . GLY A 1 413 ? -17.907 -3.908 -7.180 1.00 91.19 413 GLY A O 1
ATOM 3221 N N . LYS A 1 414 ? -17.467 -3.955 -9.383 1.00 94.06 414 LYS A N 1
ATOM 3222 C CA . LYS A 1 414 ? -16.542 -5.097 -9.296 1.00 94.06 414 LYS A CA 1
ATOM 3223 C C . LYS A 1 414 ? -15.281 -4.705 -8.515 1.00 94.06 414 LYS A C 1
ATOM 3225 O O . LYS A 1 414 ? -14.622 -3.730 -8.869 1.00 94.06 414 LYS A O 1
ATOM 3230 N N . ALA A 1 415 ? -14.914 -5.497 -7.510 1.00 94.50 415 ALA A N 1
ATOM 3231 C CA . ALA A 1 415 ? -13.606 -5.402 -6.868 1.00 94.50 415 ALA A CA 1
ATOM 3232 C C . ALA A 1 415 ? -12.499 -5.991 -7.761 1.00 94.50 415 ALA A C 1
ATOM 3234 O O . ALA A 1 415 ? -12.705 -7.002 -8.440 1.00 94.50 415 ALA A O 1
ATOM 3235 N N . VAL A 1 416 ? -11.329 -5.358 -7.751 1.00 94.25 416 VAL A N 1
ATOM 3236 C CA . VAL A 1 416 ? -10.115 -5.780 -8.455 1.00 94.25 416 VAL A CA 1
ATOM 3237 C C . VAL A 1 416 ? -8.894 -5.638 -7.550 1.00 94.25 416 VAL A C 1
ATOM 3239 O O . VAL A 1 416 ? -8.850 -4.747 -6.702 1.00 94.25 416 VAL A O 1
ATOM 3242 N N . LEU A 1 417 ? -7.894 -6.492 -7.752 1.00 92.75 417 LEU A N 1
ATOM 3243 C CA . LEU A 1 417 ? -6.592 -6.379 -7.094 1.00 92.75 417 LEU A CA 1
ATOM 3244 C C . LEU A 1 417 ? -5.624 -5.573 -7.967 1.00 92.75 417 LEU A C 1
ATOM 3246 O O . LEU A 1 417 ? -5.470 -5.868 -9.150 1.00 92.75 417 LEU A O 1
ATOM 3250 N N . ILE A 1 418 ? -4.978 -4.550 -7.408 1.00 88.25 418 ILE A N 1
ATOM 3251 C CA . ILE A 1 418 ? -4.046 -3.674 -8.148 1.00 88.25 418 ILE A CA 1
ATOM 3252 C C . ILE A 1 418 ? -2.594 -4.162 -8.024 1.00 88.25 418 ILE A C 1
ATOM 3254 O O . ILE A 1 418 ? -1.816 -4.081 -8.982 1.00 88.25 418 ILE A O 1
ATOM 3258 N N . GLU A 1 419 ? -2.243 -4.687 -6.854 1.00 84.44 419 GLU A N 1
ATOM 3259 C CA . GLU A 1 419 ? -0.941 -5.256 -6.503 1.00 84.44 419 GLU A CA 1
ATOM 3260 C C . GLU A 1 419 ? -1.056 -6.110 -5.236 1.00 84.44 419 GLU A C 1
ATOM 3262 O O . GLU A 1 419 ? -1.956 -5.902 -4.412 1.00 84.44 419 GLU A O 1
ATOM 3267 N N . PHE A 1 420 ? -0.105 -7.023 -5.058 1.00 85.00 420 PHE A N 1
ATOM 3268 C CA . PHE A 1 420 ? 0.230 -7.576 -3.754 1.00 85.00 420 PHE A CA 1
ATOM 3269 C C . PHE A 1 420 ? 1.552 -6.981 -3.251 1.00 85.00 420 PHE A C 1
ATOM 3271 O O . PHE A 1 420 ? 2.349 -6.429 -4.006 1.00 85.00 420 PHE A O 1
ATOM 3278 N N . ASN A 1 421 ? 1.776 -7.111 -1.948 1.00 79.88 421 ASN A N 1
ATOM 3279 C CA . ASN A 1 421 ? 3.012 -6.800 -1.241 1.00 79.88 421 ASN A CA 1
ATOM 3280 C C . ASN A 1 421 ? 3.204 -7.889 -0.170 1.00 79.88 421 ASN A C 1
ATOM 3282 O O . ASN A 1 421 ? 2.881 -7.709 1.006 1.00 79.88 421 ASN A O 1
ATOM 3286 N N . PHE A 1 422 ? 3.603 -9.081 -0.624 1.00 78.62 422 PHE A N 1
ATOM 3287 C CA . PHE A 1 422 ? 3.699 -10.291 0.198 1.00 78.62 422 PHE A CA 1
ATOM 3288 C C . PHE A 1 422 ? 4.842 -10.236 1.225 1.00 78.62 422 PHE A C 1
ATOM 3290 O O . PHE A 1 422 ? 5.869 -9.595 1.013 1.00 78.62 422 PHE A O 1
ATOM 3297 N N . GLY A 1 423 ? 4.685 -10.979 2.322 1.00 75.44 423 GLY A N 1
ATOM 3298 C CA . GLY A 1 423 ? 5.682 -11.110 3.381 1.00 75.44 423 GLY A CA 1
ATOM 3299 C C . GLY A 1 423 ? 5.750 -9.875 4.279 1.00 75.44 423 GLY A C 1
ATOM 3300 O O . GLY A 1 423 ? 4.840 -9.624 5.067 1.00 75.44 423 GLY A O 1
ATOM 3301 N N . SER A 1 424 ? 6.859 -9.144 4.184 1.00 72.19 424 SER A N 1
ATOM 3302 C CA . SER A 1 424 ? 7.261 -8.017 5.038 1.00 72.19 424 SER A CA 1
ATOM 3303 C C . SER A 1 424 ? 6.791 -6.637 4.558 1.00 72.19 424 SER A C 1
ATOM 3305 O O . SER A 1 424 ? 6.841 -5.684 5.333 1.00 72.19 424 SER A O 1
ATOM 3307 N N . GLU A 1 425 ? 6.343 -6.522 3.305 1.00 68.69 425 GLU A N 1
ATOM 3308 C CA . GLU A 1 425 ? 6.337 -5.271 2.521 1.00 68.69 425 GLU A CA 1
ATOM 3309 C C . GLU A 1 425 ? 5.068 -4.396 2.651 1.00 68.69 425 GLU A C 1
ATOM 3311 O O . GLU A 1 425 ? 4.750 -3.613 1.754 1.00 68.69 425 GLU A O 1
ATOM 3316 N N . SER A 1 426 ? 4.306 -4.496 3.748 1.00 75.44 426 SER A N 1
ATOM 3317 C CA . SER A 1 426 ? 3.219 -3.535 4.016 1.00 75.44 426 SER A CA 1
ATOM 3318 C C . SER A 1 426 ? 3.692 -2.437 4.968 1.00 75.44 426 SER A C 1
ATOM 3320 O O . SER A 1 426 ? 3.993 -2.689 6.132 1.00 75.44 426 SER A O 1
ATOM 3322 N N . TRP A 1 427 ? 3.698 -1.186 4.501 1.00 74.25 427 TRP A N 1
ATOM 3323 C CA . TRP A 1 427 ? 4.048 -0.013 5.316 1.00 74.25 427 TRP A CA 1
ATOM 3324 C C . TRP A 1 427 ? 3.261 0.048 6.641 1.00 74.25 427 TRP A C 1
ATOM 3326 O O . TRP A 1 427 ? 3.798 0.417 7.681 1.00 74.25 427 TRP A O 1
ATOM 3336 N N . PHE A 1 428 ? 2.006 -0.408 6.622 1.00 78.31 428 PHE A N 1
ATOM 3337 C CA . PHE A 1 428 ? 1.083 -0.376 7.758 1.00 78.31 428 PHE A CA 1
ATOM 3338 C C . PHE A 1 428 ? 1.342 -1.443 8.836 1.00 78.31 428 PHE A C 1
ATOM 3340 O O . PHE A 1 428 ? 0.744 -1.359 9.910 1.00 78.31 428 PHE A O 1
ATOM 3347 N N . ILE A 1 429 ? 2.231 -2.419 8.597 1.00 83.94 429 ILE A N 1
ATOM 3348 C CA . ILE A 1 429 ? 2.686 -3.367 9.634 1.00 83.94 429 ILE A CA 1
ATOM 3349 C C . ILE A 1 429 ? 4.008 -2.936 10.293 1.00 83.94 429 ILE A C 1
ATOM 3351 O O . ILE A 1 429 ? 4.460 -3.577 11.241 1.00 83.94 429 ILE A O 1
ATOM 3355 N N . MET A 1 430 ? 4.619 -1.835 9.838 1.00 85.62 430 MET A N 1
ATOM 3356 C CA . MET A 1 430 ? 5.853 -1.279 10.398 1.00 85.62 430 MET A CA 1
ATOM 3357 C C . MET A 1 430 ? 5.543 -0.256 11.499 1.00 85.62 430 MET A C 1
ATOM 3359 O O . MET A 1 430 ? 5.235 0.901 11.220 1.00 85.62 430 MET A O 1
ATOM 3363 N N . ALA A 1 431 ? 5.676 -0.642 12.773 1.00 88.12 431 ALA A N 1
ATOM 3364 C CA . ALA A 1 431 ? 5.408 0.270 13.895 1.00 88.12 431 ALA A CA 1
ATOM 3365 C C . ALA A 1 431 ? 6.413 1.440 14.016 1.00 88.12 431 ALA A C 1
ATOM 3367 O O . ALA A 1 431 ? 6.174 2.386 14.768 1.00 88.12 431 ALA A O 1
ATOM 3368 N N . SER A 1 432 ? 7.522 1.405 13.268 1.00 83.62 432 SER A N 1
ATOM 3369 C CA . SER A 1 432 ? 8.407 2.556 13.044 1.00 83.62 432 SER A CA 1
ATOM 3370 C C . SER A 1 432 ? 7.714 3.701 12.306 1.00 83.62 432 SER A C 1
ATOM 3372 O O . SER A 1 432 ? 8.054 4.848 12.547 1.00 83.62 432 SER A O 1
ATOM 3374 N N . ASN A 1 433 ? 6.723 3.409 11.467 1.00 82.44 433 ASN A N 1
ATOM 3375 C CA . ASN A 1 433 ? 6.066 4.394 10.607 1.00 82.44 433 ASN A CA 1
ATOM 3376 C C . ASN A 1 433 ? 4.608 4.592 11.042 1.00 82.44 433 ASN A C 1
ATOM 3378 O O . ASN A 1 433 ? 4.060 5.683 11.015 1.00 82.44 433 ASN A O 1
ATOM 3382 N N . GLU A 1 434 ? 3.983 3.488 11.444 1.00 87.56 434 GLU A N 1
ATOM 3383 C CA . GLU A 1 434 ? 2.540 3.315 11.500 1.00 87.56 434 GLU A CA 1
ATOM 3384 C C . GLU A 1 434 ? 2.167 2.531 12.782 1.00 87.56 434 GLU A C 1
ATOM 3386 O O . GLU A 1 434 ? 1.686 1.396 12.727 1.00 87.56 434 GLU A O 1
ATOM 3391 N N . PRO A 1 435 ? 2.445 3.071 13.990 1.00 90.12 435 PRO A N 1
ATOM 3392 C CA . PRO A 1 435 ? 2.369 2.306 15.235 1.00 90.12 435 PRO A CA 1
ATOM 3393 C C . PRO A 1 435 ? 0.944 1.879 15.590 1.00 90.12 435 PRO A C 1
ATOM 3395 O O . PRO A 1 435 ? 0.746 0.728 15.973 1.00 90.12 435 PRO A O 1
ATOM 3398 N N . VAL A 1 436 ? -0.069 2.740 15.428 1.00 92.12 436 VAL A N 1
ATOM 3399 C CA . VAL A 1 436 ? -1.475 2.364 15.690 1.00 92.12 436 VAL A CA 1
ATOM 3400 C C . VAL A 1 436 ? -1.920 1.259 14.727 1.00 92.12 436 VAL A C 1
ATOM 3402 O O . VAL A 1 436 ? -2.532 0.277 15.148 1.00 92.12 436 VAL A O 1
ATOM 3405 N N . SER A 1 437 ? -1.552 1.381 13.451 1.00 89.88 437 SER A N 1
ATOM 3406 C CA . SER A 1 437 ? -1.798 0.390 12.403 1.00 89.88 437 SER A CA 1
ATOM 3407 C C . SER A 1 437 ? -1.172 -0.971 12.712 1.00 89.88 437 SER A C 1
ATOM 3409 O O . SER A 1 437 ? -1.889 -1.974 12.803 1.00 89.88 437 SER A O 1
ATOM 3411 N N . ALA A 1 438 ? 0.134 -0.999 12.980 1.00 91.06 438 ALA A N 1
ATOM 3412 C CA . ALA A 1 438 ? 0.868 -2.211 13.321 1.00 91.06 438 ALA A CA 1
ATOM 3413 C C . ALA A 1 438 ? 0.340 -2.849 14.618 1.00 91.06 438 ALA A C 1
ATOM 3415 O O . ALA A 1 438 ? 0.208 -4.068 14.709 1.00 91.06 438 ALA A O 1
ATOM 3416 N N . ASN A 1 439 ? -0.067 -2.047 15.606 1.00 93.75 439 ASN A N 1
ATOM 3417 C CA . ASN A 1 439 ? -0.642 -2.559 16.850 1.00 93.75 439 ASN A CA 1
ATOM 3418 C C . ASN A 1 439 ? -2.042 -3.173 16.670 1.00 93.75 439 ASN A C 1
ATOM 3420 O O . ASN A 1 439 ? -2.372 -4.123 17.383 1.00 93.75 439 ASN A O 1
ATOM 3424 N N . ILE A 1 440 ? -2.861 -2.711 15.714 1.00 92.50 440 ILE A N 1
ATOM 3425 C CA . ILE A 1 440 ? -4.114 -3.399 15.336 1.00 92.50 440 ILE A CA 1
ATOM 3426 C C . ILE A 1 440 ? -3.792 -4.774 14.740 1.00 92.50 440 ILE A C 1
ATOM 3428 O O . ILE A 1 440 ? -4.412 -5.771 15.120 1.00 92.50 440 ILE A O 1
ATOM 3432 N N . TYR A 1 441 ? -2.807 -4.830 13.841 1.00 91.25 441 TYR A N 1
ATOM 3433 C CA . TYR A 1 441 ? -2.349 -6.059 13.195 1.00 91.25 441 TYR A CA 1
ATOM 3434 C C . TYR A 1 441 ? -1.822 -7.075 14.225 1.00 91.25 441 TYR A C 1
ATOM 3436 O O . TYR A 1 441 ? -2.340 -8.190 14.319 1.00 91.25 441 TYR A O 1
ATOM 3444 N N . VAL A 1 442 ? -0.908 -6.658 15.108 1.00 92.88 442 VAL A N 1
ATOM 3445 C CA . VAL A 1 442 ? -0.409 -7.473 16.230 1.00 92.88 442 VAL A CA 1
ATOM 3446 C C . VAL A 1 442 ? -1.544 -7.904 17.166 1.00 92.88 442 VAL A C 1
ATOM 3448 O O . VAL A 1 442 ? -1.607 -9.076 17.535 1.00 92.88 442 VAL A O 1
ATOM 3451 N N . SER A 1 443 ? -2.493 -7.021 17.505 1.00 93.88 443 SER A N 1
ATOM 3452 C CA . SER A 1 443 ? -3.643 -7.379 18.360 1.00 93.88 443 SER A CA 1
ATOM 3453 C C . SER A 1 443 ? -4.486 -8.512 17.758 1.00 93.88 443 SER A C 1
ATOM 3455 O O . SER A 1 443 ? -4.961 -9.405 18.466 1.00 93.88 443 SER A O 1
ATOM 3457 N N . LYS A 1 444 ? -4.652 -8.525 16.430 1.00 91.06 444 LYS A N 1
ATOM 3458 C CA . LYS A 1 444 ? -5.377 -9.584 15.713 1.00 91.06 444 LYS A CA 1
ATOM 3459 C C . LYS A 1 444 ? -4.611 -10.911 15.680 1.00 91.06 444 LYS A C 1
ATOM 3461 O O . LYS A 1 444 ? -5.276 -11.950 15.720 1.00 91.06 444 LYS A O 1
ATOM 3466 N N . ILE A 1 445 ? -3.274 -10.892 15.672 1.00 90.31 445 ILE A N 1
ATOM 3467 C CA . ILE A 1 445 ? -2.415 -12.087 15.813 1.00 90.31 445 ILE A CA 1
ATOM 3468 C C . ILE A 1 445 ? -2.401 -12.599 17.263 1.00 90.31 445 ILE A C 1
ATOM 3470 O O . ILE A 1 445 ? -2.465 -13.804 17.487 1.00 90.31 445 ILE A O 1
ATOM 3474 N N . LEU A 1 446 ? -2.396 -11.709 18.260 1.00 91.19 446 LEU A N 1
ATOM 3475 C CA . LEU A 1 446 ? -2.503 -12.067 19.681 1.00 91.19 446 LEU A CA 1
ATOM 3476 C C . LEU A 1 446 ? -3.889 -12.616 20.063 1.00 91.19 446 LEU A C 1
ATOM 3478 O O . LEU A 1 446 ? -4.008 -13.388 21.014 1.00 91.19 446 LEU A O 1
ATOM 3482 N N . GLY A 1 447 ? -4.948 -12.174 19.376 1.00 90.06 447 GLY A N 1
ATOM 3483 C CA . GLY A 1 447 ? -6.338 -12.398 19.793 1.00 90.06 447 GLY A CA 1
ATOM 3484 C C . GLY A 1 447 ? -6.769 -11.541 20.996 1.00 90.06 447 GLY A C 1
ATOM 3485 O O . GLY A 1 447 ? -7.807 -11.809 21.596 1.00 90.06 447 GLY A O 1
ATOM 3486 N N . ARG A 1 448 ? -5.976 -10.525 21.353 1.00 93.06 448 ARG A N 1
ATOM 3487 C CA . ARG A 1 448 ? -6.209 -9.551 22.433 1.00 93.06 448 ARG A CA 1
ATOM 3488 C C . ARG A 1 448 ? -5.518 -8.232 22.087 1.00 93.06 448 ARG A C 1
ATOM 3490 O O . ARG A 1 448 ? -4.597 -8.226 21.278 1.00 93.06 448 ARG A O 1
ATOM 3497 N N . ASP A 1 449 ? -5.927 -7.144 22.727 1.00 95.62 449 ASP A N 1
ATOM 3498 C CA . ASP A 1 449 ? -5.301 -5.832 22.533 1.00 95.62 449 ASP A CA 1
ATOM 3499 C C . ASP A 1 449 ? -3.817 -5.838 22.946 1.00 95.62 449 ASP A C 1
ATOM 3501 O O . ASP A 1 449 ? -3.450 -6.425 23.970 1.00 95.62 449 ASP A O 1
ATOM 3505 N N . THR A 1 450 ? -2.974 -5.128 22.194 1.00 95.88 450 THR A N 1
ATOM 3506 C CA . THR A 1 450 ? -1.653 -4.677 22.666 1.00 95.88 450 THR A CA 1
ATOM 3507 C C . THR A 1 450 ? -1.797 -3.529 23.683 1.00 95.88 450 THR A C 1
ATOM 3509 O O . THR A 1 450 ? -2.880 -2.936 23.787 1.00 95.88 450 THR A O 1
ATOM 3512 N N . PRO A 1 451 ? -0.729 -3.145 24.416 1.00 95.31 451 PRO A N 1
ATOM 3513 C CA . PRO A 1 451 ? -0.771 -2.011 25.343 1.00 95.31 451 PRO A CA 1
ATOM 3514 C C . PRO A 1 451 ? -1.297 -0.712 24.711 1.00 95.31 451 PRO A C 1
ATOM 3516 O O . PRO A 1 451 ? -2.169 -0.073 25.298 1.00 95.31 451 PRO A O 1
ATOM 3519 N N . LEU A 1 452 ? -0.860 -0.373 23.489 1.00 94.12 452 LEU A N 1
ATOM 3520 C CA . LEU A 1 452 ? -1.319 0.820 22.766 1.00 94.12 452 LEU A CA 1
ATOM 3521 C C . LEU A 1 452 ? -2.814 0.756 22.404 1.00 94.12 452 LEU A C 1
ATOM 3523 O O . LEU A 1 452 ? -3.533 1.730 22.623 1.00 94.12 452 LEU A O 1
ATOM 3527 N N . ILE A 1 453 ? -3.316 -0.379 21.897 1.00 96.00 453 ILE A N 1
ATOM 3528 C CA . ILE A 1 453 ? -4.748 -0.508 21.557 1.00 96.00 453 ILE A CA 1
ATOM 3529 C C . ILE A 1 453 ? -5.621 -0.496 22.813 1.00 96.00 453 ILE A C 1
ATOM 3531 O O . ILE A 1 453 ? -6.712 0.075 22.786 1.00 96.00 453 ILE A O 1
ATOM 3535 N N . ASN A 1 454 ? -5.150 -1.067 23.924 1.00 97.06 454 ASN A N 1
ATOM 3536 C CA . ASN A 1 454 ? -5.851 -0.988 25.202 1.00 97.06 454 ASN A CA 1
ATOM 3537 C C . ASN A 1 454 ? -5.877 0.452 25.750 1.00 97.06 454 ASN A C 1
ATOM 3539 O O . ASN A 1 454 ? -6.931 0.913 26.189 1.00 97.06 454 ASN A O 1
ATOM 3543 N N . GLU A 1 455 ? -4.764 1.190 25.670 1.00 95.62 455 GLU A N 1
ATOM 3544 C CA . GLU A 1 455 ? -4.696 2.601 26.077 1.00 95.62 455 GLU A CA 1
ATOM 3545 C C . GLU A 1 455 ? -5.667 3.461 25.249 1.00 95.62 455 GLU A C 1
ATOM 3547 O O . GLU A 1 455 ? -6.559 4.101 25.812 1.00 95.62 455 GLU A O 1
ATOM 3552 N N . LEU A 1 456 ? -5.607 3.372 23.915 1.00 96.00 456 LEU A N 1
ATOM 3553 C CA . LEU A 1 456 ? -6.550 4.040 23.009 1.00 96.00 456 LEU A CA 1
ATOM 3554 C C . LEU A 1 456 ? -8.009 3.636 23.289 1.00 96.00 456 LEU A C 1
ATOM 3556 O O . LEU A 1 456 ? -8.906 4.482 23.293 1.00 96.00 456 LEU A O 1
ATOM 3560 N N . ARG A 1 457 ? -8.278 2.358 23.587 1.00 96.88 457 ARG A N 1
ATOM 3561 C CA . ARG A 1 457 ? -9.619 1.862 23.939 1.00 96.88 457 ARG A CA 1
ATOM 3562 C C . ARG A 1 457 ? -10.136 2.437 25.255 1.00 96.88 457 ARG A C 1
ATOM 3564 O O . ARG A 1 457 ? -11.337 2.706 25.334 1.00 96.88 457 ARG A O 1
ATOM 3571 N N . ILE A 1 458 ? -9.278 2.651 26.251 1.00 97.06 458 ILE A N 1
ATOM 3572 C CA . ILE A 1 458 ? -9.629 3.350 27.495 1.00 97.06 458 ILE A CA 1
ATOM 3573 C C . ILE A 1 458 ? -9.940 4.819 27.188 1.00 97.06 458 ILE A C 1
ATOM 3575 O O . ILE A 1 458 ? -11.036 5.277 27.512 1.00 97.06 458 ILE A O 1
ATOM 3579 N N . ILE A 1 459 ? -9.040 5.523 26.493 1.00 96.88 459 ILE A N 1
ATOM 3580 C CA . ILE A 1 459 ? -9.203 6.937 26.119 1.00 96.88 459 ILE A CA 1
ATOM 3581 C C . ILE A 1 459 ? -10.491 7.166 25.321 1.00 96.88 459 ILE A C 1
ATOM 3583 O O . ILE A 1 459 ? -11.252 8.075 25.638 1.00 96.88 459 ILE A O 1
ATOM 3587 N N . SER A 1 460 ? -10.822 6.288 24.370 1.00 96.75 460 SER A N 1
ATOM 3588 C CA . SER A 1 460 ? -12.032 6.419 23.545 1.00 96.75 460 SER A CA 1
ATOM 3589 C C . SER A 1 460 ? -13.347 6.448 24.330 1.00 96.75 460 SER A C 1
ATOM 3591 O O . SER A 1 460 ? -14.363 6.849 23.763 1.00 96.75 460 SER A O 1
ATOM 3593 N N . LYS A 1 461 ? -13.363 5.982 25.587 1.00 95.50 461 LYS A N 1
ATOM 3594 C CA . LYS A 1 461 ? -14.541 5.975 26.474 1.00 95.50 461 LYS A CA 1
ATOM 3595 C C . LYS A 1 461 ? -14.645 7.235 27.340 1.00 95.50 461 LYS A C 1
ATOM 3597 O O . LYS A 1 461 ? -15.683 7.436 27.962 1.00 95.50 461 LYS A O 1
ATOM 3602 N N . GLN A 1 462 ? -13.592 8.048 27.399 1.00 96.12 462 GLN A N 1
ATOM 3603 C CA . GLN A 1 462 ? -13.539 9.272 28.196 1.00 96.12 462 GLN A CA 1
ATOM 3604 C C . GLN A 1 462 ? -14.258 10.439 27.493 1.00 96.12 462 GLN A C 1
ATOM 3606 O O . GLN A 1 462 ? -14.471 10.382 26.276 1.00 96.12 462 GLN A O 1
ATOM 3611 N N . PRO A 1 463 ? -14.607 11.524 28.211 1.00 93.31 463 PRO A N 1
ATOM 3612 C CA . PRO A 1 463 ? -15.109 12.753 27.598 1.00 93.31 463 PRO A CA 1
ATOM 3613 C C . PRO A 1 463 ? -14.151 13.320 26.539 1.00 93.31 463 PRO A C 1
ATOM 3615 O O . PRO A 1 463 ? -12.936 13.117 26.609 1.00 93.31 463 PRO A O 1
ATOM 3618 N N . ALA A 1 464 ? -14.683 14.077 25.577 1.00 91.69 464 ALA A N 1
ATOM 3619 C CA . ALA A 1 464 ? -13.893 14.640 24.479 1.00 91.69 464 ALA A CA 1
ATOM 3620 C C . ALA A 1 464 ? -12.739 15.546 24.954 1.00 91.69 464 ALA A C 1
ATOM 3622 O O . ALA A 1 464 ? -11.701 15.595 24.304 1.00 91.69 464 ALA A O 1
ATOM 3623 N N . SER A 1 465 ? -12.866 16.196 26.118 1.00 93.38 465 SER A N 1
ATOM 3624 C CA . SER A 1 465 ? -11.786 16.962 26.759 1.00 93.38 465 SER A CA 1
ATOM 3625 C C . SER A 1 465 ? -10.567 16.105 27.122 1.00 93.38 465 SER A C 1
ATOM 3627 O O . SER A 1 465 ? -9.444 16.505 26.831 1.00 93.38 465 SER A O 1
ATOM 3629 N N . ALA A 1 466 ? -10.772 14.912 27.683 1.00 95.19 466 ALA A N 1
ATOM 3630 C CA . ALA A 1 466 ? -9.689 13.987 28.020 1.00 95.19 466 ALA A CA 1
ATOM 3631 C C . ALA A 1 466 ? -9.087 13.328 26.765 1.00 95.19 466 ALA A C 1
ATOM 3633 O O . ALA A 1 466 ? -7.879 13.120 26.690 1.00 95.19 466 ALA A O 1
ATOM 3634 N N . GLN A 1 467 ? -9.905 13.054 25.741 1.00 95.12 467 GLN A N 1
ATOM 3635 C CA . GLN A 1 467 ? -9.402 12.604 24.434 1.00 95.12 467 GLN A CA 1
ATOM 3636 C C . GLN A 1 467 ? -8.558 13.694 23.751 1.00 95.12 467 GLN A C 1
ATOM 3638 O O . GLN A 1 467 ? -7.525 13.397 23.158 1.00 95.12 467 GLN A O 1
ATOM 3643 N N . ARG A 1 468 ? -8.949 14.966 23.893 1.00 93.81 468 ARG A N 1
ATOM 3644 C CA . ARG A 1 468 ? -8.187 16.129 23.428 1.00 93.81 468 ARG A CA 1
ATOM 3645 C C . ARG A 1 468 ? -6.837 16.248 24.143 1.00 93.81 468 ARG A C 1
ATOM 3647 O O . ARG A 1 468 ? -5.809 16.346 23.484 1.00 93.81 468 ARG A O 1
ATOM 3654 N N . GLU A 1 469 ? -6.838 16.212 25.475 1.00 93.31 469 GLU A N 1
ATOM 3655 C CA . GLU A 1 469 ? -5.628 16.263 26.312 1.00 93.31 469 GLU A CA 1
ATOM 3656 C C . GLU A 1 469 ? -4.660 15.109 26.011 1.00 93.31 469 GLU A C 1
ATOM 3658 O O . GLU A 1 469 ? -3.443 15.300 25.977 1.00 93.31 469 GLU A O 1
ATOM 3663 N N . TYR A 1 470 ? -5.200 13.925 25.714 1.00 94.00 470 TYR A N 1
ATOM 3664 C CA . TYR A 1 470 ? -4.418 12.781 25.266 1.00 94.00 470 TYR A CA 1
ATOM 3665 C C . TYR A 1 470 ? -3.679 13.058 23.948 1.00 94.00 470 TYR A C 1
ATOM 3667 O O . TYR A 1 470 ? -2.469 12.840 23.873 1.00 94.00 470 TYR A O 1
ATOM 3675 N N . MET A 1 471 ? -4.361 13.604 22.932 1.00 93.06 471 MET A N 1
ATOM 3676 C CA . MET A 1 471 ? -3.740 13.890 21.629 1.00 93.06 471 MET A CA 1
ATOM 3677 C C . MET A 1 471 ? -2.604 14.919 21.711 1.00 93.06 471 MET A C 1
ATOM 3679 O O . MET A 1 471 ? -1.562 14.691 21.099 1.00 93.06 471 MET A O 1
ATOM 3683 N N . VAL A 1 472 ? -2.733 15.956 22.553 1.00 90.00 472 VAL A N 1
ATOM 3684 C CA . VAL A 1 472 ? -1.671 16.964 22.815 1.00 90.00 472 VAL A CA 1
ATOM 3685 C C . VAL A 1 472 ? -0.368 16.332 23.332 1.00 90.00 472 VAL A C 1
ATOM 3687 O O . VAL A 1 472 ? 0.706 16.935 23.246 1.00 90.00 472 VAL A O 1
ATOM 3690 N N . ASN A 1 473 ? -0.443 15.121 23.887 1.00 88.19 473 ASN A N 1
ATOM 3691 C CA . ASN A 1 473 ? 0.693 14.392 24.443 1.00 88.19 473 ASN A CA 1
ATOM 3692 C C . ASN A 1 473 ? 1.061 13.129 23.643 1.00 88.19 473 ASN A C 1
ATOM 3694 O O . ASN A 1 473 ? 2.125 12.562 23.881 1.00 88.19 473 ASN A O 1
ATOM 3698 N N . PHE A 1 474 ? 0.241 12.710 22.673 1.00 87.75 474 PHE A N 1
ATOM 3699 C CA . PHE A 1 474 ? 0.453 11.481 21.903 1.00 87.75 474 PHE A CA 1
ATOM 3700 C C . PHE A 1 474 ? 1.731 11.537 21.058 1.00 87.75 474 PHE A C 1
ATOM 3702 O O . PHE A 1 474 ? 2.586 10.660 21.178 1.00 87.75 474 PHE A O 1
ATOM 3709 N N . GLY A 1 475 ? 1.909 12.606 20.270 1.00 79.38 475 GLY A N 1
ATOM 3710 C CA . GLY A 1 475 ? 3.094 12.780 19.420 1.00 79.38 475 GLY A CA 1
ATOM 3711 C C . GLY A 1 475 ? 4.398 12.822 20.221 1.00 79.38 475 GLY A C 1
ATOM 3712 O O . GLY A 1 475 ? 5.390 12.213 19.842 1.00 79.38 475 GLY A O 1
ATOM 3713 N N . LYS A 1 476 ? 4.360 13.442 21.407 1.00 81.62 476 LYS A N 1
ATOM 3714 C CA . LYS A 1 476 ? 5.489 13.520 22.353 1.00 81.62 476 LYS A CA 1
ATOM 3715 C C . LYS A 1 476 ? 5.830 12.179 23.018 1.00 81.62 476 LYS A C 1
ATOM 3717 O O . LYS A 1 476 ? 6.929 12.037 23.545 1.00 81.62 476 LYS A O 1
ATOM 3722 N N . LYS A 1 477 ? 4.886 11.230 23.050 1.00 80.00 477 LYS A N 1
ATOM 3723 C CA . LYS A 1 477 ? 5.006 9.935 23.742 1.00 80.00 477 LYS A CA 1
ATOM 3724 C C . LYS A 1 477 ? 5.367 8.781 22.800 1.00 80.00 477 LYS A C 1
ATOM 3726 O O . LYS A 1 477 ? 5.967 7.811 23.259 1.00 80.00 477 LYS A O 1
ATOM 3731 N N . TYR A 1 478 ? 4.997 8.869 21.521 1.00 74.44 478 TYR A N 1
ATOM 3732 C CA . TYR A 1 478 ? 5.113 7.759 20.569 1.00 74.44 478 TYR A CA 1
ATOM 3733 C C . TYR A 1 478 ? 5.856 8.129 19.293 1.00 74.44 478 TYR A C 1
ATOM 3735 O O . TYR A 1 478 ? 6.924 7.570 19.047 1.00 74.44 478 TYR A O 1
ATOM 3743 N N . ASP A 1 479 ? 5.280 9.036 18.504 1.00 75.81 479 ASP A N 1
ATOM 3744 C CA . ASP A 1 479 ? 5.896 9.686 17.345 1.00 75.81 479 ASP A CA 1
ATOM 3745 C C . ASP A 1 479 ? 4.989 10.838 16.868 1.00 75.81 479 ASP A C 1
ATOM 3747 O O . ASP A 1 479 ? 3.783 10.587 16.729 1.00 75.81 479 ASP A O 1
ATOM 3751 N N . PRO A 1 480 ? 5.490 12.060 16.595 1.00 73.00 480 PRO A N 1
ATOM 3752 C CA . PRO A 1 480 ? 4.695 13.119 15.968 1.00 73.00 480 PRO A CA 1
ATOM 3753 C C . PRO A 1 480 ? 4.053 12.671 14.649 1.00 73.00 480 PRO A C 1
ATOM 3755 O O . PRO A 1 480 ? 2.870 12.930 14.429 1.00 73.00 480 PRO A O 1
ATOM 3758 N N . ASP A 1 481 ? 4.776 11.887 13.846 1.00 70.44 481 ASP A N 1
ATOM 3759 C CA . ASP A 1 481 ? 4.322 11.424 12.528 1.00 70.44 481 ASP A CA 1
ATOM 3760 C C . ASP A 1 481 ? 3.221 10.342 12.621 1.00 70.44 481 ASP A C 1
ATOM 3762 O O . ASP A 1 481 ? 2.644 9.944 11.615 1.00 70.44 481 ASP A O 1
ATOM 3766 N N . SER A 1 482 ? 2.887 9.877 13.834 1.00 77.94 482 SER A N 1
ATOM 3767 C CA . SER A 1 482 ? 1.849 8.860 14.089 1.00 77.94 482 SER A CA 1
ATOM 3768 C C . SER A 1 482 ? 0.535 9.404 14.666 1.00 77.94 482 SER A C 1
ATOM 3770 O O . SER A 1 482 ? -0.381 8.644 15.007 1.00 77.94 482 SER A O 1
ATOM 3772 N N . VAL A 1 483 ? 0.443 10.726 14.822 1.00 87.56 483 VAL A N 1
ATOM 3773 C CA . VAL A 1 483 ? -0.670 11.402 15.501 1.00 87.56 483 VAL A CA 1
ATOM 3774 C C . VAL A 1 483 ? -1.985 11.298 14.715 1.00 87.56 483 VAL A C 1
ATOM 3776 O O . VAL A 1 483 ? -3.052 11.212 15.335 1.00 87.56 483 VAL A O 1
ATOM 3779 N N . ASP A 1 484 ? -1.948 11.240 13.379 1.00 89.62 484 ASP A N 1
ATOM 3780 C CA . ASP A 1 484 ? -3.163 11.098 12.568 1.00 89.62 484 ASP A CA 1
ATOM 3781 C C . ASP A 1 484 ? -3.798 9.710 12.720 1.00 89.62 484 ASP A C 1
ATOM 3783 O O . ASP A 1 484 ? -5.000 9.628 12.965 1.00 89.62 484 ASP A O 1
ATOM 3787 N N . GLY A 1 485 ? -3.011 8.631 12.715 1.00 91.25 485 GLY A N 1
ATOM 3788 C CA . GLY A 1 485 ? -3.488 7.265 12.938 1.00 91.25 485 GLY A CA 1
ATOM 3789 C C . GLY A 1 485 ? -4.249 7.111 14.259 1.00 91.25 485 GLY A C 1
ATOM 3790 O O . GLY A 1 485 ? -5.293 6.455 14.301 1.00 91.25 485 GLY A O 1
ATOM 3791 N N . ALA A 1 486 ? -3.797 7.773 15.329 1.00 93.69 486 ALA A N 1
ATOM 3792 C CA . ALA A 1 486 ? -4.511 7.815 16.608 1.00 93.69 486 ALA A CA 1
ATOM 3793 C C . ALA A 1 486 ? -5.771 8.704 16.567 1.00 93.69 486 ALA A C 1
ATOM 3795 O O . ALA A 1 486 ? -6.822 8.302 17.078 1.00 93.69 486 ALA A O 1
ATOM 3796 N N . CYS A 1 487 ? -5.704 9.872 15.919 1.00 95.44 487 CYS A N 1
ATOM 3797 C CA . CYS A 1 487 ? -6.850 10.770 15.739 1.00 95.44 487 CYS A CA 1
ATOM 3798 C C . CYS A 1 487 ? -7.984 10.098 14.940 1.00 95.44 487 CYS A C 1
ATOM 3800 O O . CYS A 1 487 ? -9.139 10.085 15.377 1.00 95.44 487 CYS A O 1
ATOM 3802 N N . LEU A 1 488 ? -7.643 9.469 13.812 1.00 95.19 488 LEU A N 1
ATOM 3803 C CA . LEU A 1 488 ? -8.542 8.696 12.954 1.00 95.19 488 LEU A CA 1
ATOM 3804 C C . LEU A 1 488 ? -9.147 7.513 13.715 1.00 95.19 488 LEU A C 1
ATOM 3806 O O . LEU A 1 488 ? -10.359 7.306 13.667 1.00 95.19 488 LEU A O 1
ATOM 3810 N N . TRP A 1 489 ? -8.343 6.776 14.487 1.00 95.38 489 TRP A N 1
ATOM 3811 C CA . TRP A 1 489 ? -8.835 5.648 15.279 1.00 95.38 489 TRP A CA 1
ATOM 3812 C C . TRP A 1 489 ? -9.879 6.073 16.322 1.00 95.38 489 TRP A C 1
ATOM 3814 O O . TRP A 1 489 ? -10.938 5.443 16.429 1.00 95.38 489 TRP A O 1
ATOM 3824 N N . LEU A 1 490 ? -9.617 7.159 17.062 1.00 96.94 490 LEU A N 1
ATOM 3825 C CA . LEU A 1 490 ? -10.546 7.716 18.054 1.00 96.94 490 LEU A CA 1
ATOM 3826 C C . LEU A 1 490 ? -11.824 8.257 17.395 1.00 96.94 490 LEU A C 1
ATOM 3828 O O . LEU A 1 490 ? -12.922 7.903 17.834 1.00 96.94 490 LEU A O 1
ATOM 3832 N N . ARG A 1 491 ? -11.699 9.029 16.305 1.00 97.00 491 ARG A N 1
ATOM 3833 C CA . ARG A 1 491 ? -12.822 9.487 15.466 1.00 97.00 491 ARG A CA 1
ATOM 3834 C C . ARG A 1 491 ? -13.711 8.321 15.041 1.00 97.00 491 ARG A C 1
ATOM 3836 O O . ARG A 1 491 ? -14.927 8.375 15.219 1.00 97.00 491 ARG A O 1
ATOM 3843 N N . ASP A 1 492 ? -13.120 7.249 14.525 1.00 96.56 492 ASP A N 1
ATOM 3844 C CA . ASP A 1 492 ? -13.866 6.088 14.043 1.00 96.56 492 ASP A CA 1
ATOM 3845 C C . ASP A 1 492 ? -14.619 5.393 15.191 1.00 96.56 492 ASP A C 1
ATOM 3847 O O . ASP A 1 492 ? -15.758 4.961 15.006 1.00 96.56 492 ASP A O 1
ATOM 3851 N N . ARG A 1 493 ? -14.062 5.362 16.416 1.00 96.81 493 ARG A N 1
ATOM 3852 C CA . ARG A 1 493 ? -14.807 4.895 17.605 1.00 96.81 493 ARG A CA 1
ATOM 3853 C C . ARG A 1 493 ? -15.983 5.817 17.961 1.00 96.81 493 ARG A C 1
ATOM 3855 O O . ARG A 1 493 ? -16.999 5.317 18.447 1.00 96.81 493 ARG A O 1
ATOM 3862 N N . MET A 1 494 ? -15.884 7.133 17.745 1.00 97.00 494 MET A N 1
ATOM 3863 C CA . MET A 1 494 ? -17.017 8.056 17.927 1.00 97.00 494 MET A CA 1
ATOM 3864 C C . MET A 1 494 ? -18.119 7.781 16.892 1.00 97.00 494 MET A C 1
ATOM 3866 O O . MET A 1 494 ? -19.277 7.577 17.269 1.00 97.00 494 MET A O 1
ATOM 3870 N N . LEU A 1 495 ? -17.753 7.691 15.608 1.00 97.44 495 LEU A N 1
ATOM 3871 C CA . LEU A 1 495 ? -18.675 7.426 14.497 1.00 97.44 495 LEU A CA 1
ATOM 3872 C C . LEU A 1 495 ? -19.377 6.061 14.625 1.00 97.44 495 LEU A C 1
ATOM 3874 O O . LEU A 1 495 ? -20.582 5.969 14.385 1.00 97.44 495 LEU A O 1
ATOM 3878 N N . GLU A 1 496 ? -18.685 5.013 15.081 1.00 95.88 496 GLU A N 1
ATOM 3879 C CA . GLU A 1 496 ? -19.285 3.693 15.350 1.00 95.88 496 GLU A CA 1
ATOM 3880 C C . GLU A 1 496 ? -20.298 3.675 16.493 1.00 95.88 496 GLU A C 1
ATOM 3882 O O . GLU A 1 496 ? -21.219 2.854 16.489 1.00 95.88 496 GLU A O 1
ATOM 3887 N N . ARG A 1 497 ? -20.118 4.515 17.517 1.00 95.50 497 ARG A N 1
ATOM 3888 C CA . ARG A 1 497 ? -21.088 4.617 18.617 1.00 95.50 497 ARG A CA 1
ATOM 3889 C C . ARG A 1 497 ? -22.310 5.405 18.176 1.00 95.50 497 ARG A C 1
ATOM 3891 O O . ARG A 1 497 ? -23.431 4.970 18.420 1.00 95.50 497 ARG A O 1
ATOM 3898 N N . TRP A 1 498 ? -22.081 6.520 17.489 1.00 97.25 498 TRP A N 1
ATOM 3899 C CA . TRP A 1 498 ? -23.126 7.406 16.991 1.00 97.25 498 TRP A CA 1
ATOM 3900 C C . TRP A 1 498 ? -24.025 6.750 15.937 1.00 97.25 498 TRP A C 1
ATOM 3902 O O . TRP A 1 498 ? -25.245 6.778 16.069 1.00 97.25 498 TRP A O 1
ATOM 3912 N N . SER A 1 499 ? -23.443 6.078 14.939 1.00 96.56 499 SER A N 1
ATOM 3913 C CA . SER A 1 499 ? -24.177 5.454 13.821 1.00 96.56 499 SER A CA 1
ATOM 3914 C C . SER A 1 499 ? -25.171 4.352 14.225 1.00 96.56 499 SER A C 1
ATOM 3916 O O . SER A 1 499 ? -26.006 3.954 13.409 1.00 96.56 499 SER A O 1
ATOM 3918 N N . ARG A 1 500 ? -25.136 3.891 15.484 1.00 95.94 500 ARG A N 1
ATOM 3919 C CA . ARG A 1 500 ? -26.137 2.984 16.073 1.00 95.94 500 ARG A CA 1
ATOM 3920 C C . ARG A 1 500 ? -27.471 3.700 16.304 1.00 95.94 500 ARG A C 1
ATOM 3922 O O . ARG A 1 500 ? -28.504 3.190 15.881 1.00 95.94 500 ARG A O 1
ATOM 3929 N N . ASN A 1 501 ? -27.420 4.898 16.894 1.00 96.50 501 ASN A N 1
ATOM 3930 C CA . ASN A 1 501 ? -28.568 5.742 17.245 1.00 96.50 501 ASN A CA 1
ATOM 3931 C C . ASN A 1 501 ? -28.360 7.190 16.731 1.00 96.50 501 ASN A C 1
ATOM 3933 O O . ASN A 1 501 ? -28.218 8.108 17.541 1.00 96.50 501 ASN A O 1
ATOM 3937 N N . PRO A 1 502 ? -28.274 7.413 15.406 1.00 97.31 502 PRO A N 1
ATOM 3938 C CA . PRO A 1 502 ? -27.911 8.715 14.854 1.00 97.31 502 PRO A CA 1
ATOM 3939 C C . PRO A 1 502 ? -29.080 9.707 14.917 1.00 97.31 502 PRO A C 1
ATOM 3941 O O . PRO A 1 502 ? -30.164 9.409 14.424 1.00 97.31 502 PRO A O 1
ATOM 3944 N N . THR A 1 503 ? -28.836 10.909 15.446 1.00 98.12 503 THR A N 1
ATOM 3945 C CA . THR A 1 503 ? -29.733 12.079 15.344 1.00 98.12 503 THR A CA 1
ATOM 3946 C C . THR A 1 503 ? -28.946 13.318 14.884 1.00 98.12 503 THR A C 1
ATOM 3948 O O . THR A 1 503 ? -27.713 13.325 15.001 1.00 98.12 503 THR A O 1
ATOM 3951 N N . PRO A 1 504 ? -29.597 14.383 14.377 1.00 98.12 504 PRO A N 1
ATOM 3952 C CA . PRO A 1 504 ? -28.901 15.605 13.965 1.00 98.12 504 PRO A CA 1
ATOM 3953 C C . PRO A 1 504 ? -28.137 16.302 15.104 1.00 98.12 504 PRO A C 1
ATOM 3955 O O . PRO A 1 504 ? -27.067 16.868 14.882 1.00 98.12 504 PRO A O 1
ATOM 3958 N N . GLU A 1 505 ? -28.647 16.247 16.333 1.00 98.06 505 GLU A N 1
ATOM 3959 C CA . GLU A 1 505 ? -28.072 16.875 17.533 1.00 98.06 505 GLU A CA 1
ATOM 3960 C C . GLU A 1 505 ? -26.823 16.115 17.976 1.00 98.06 505 GLU A C 1
ATOM 3962 O O . GLU A 1 505 ? -25.755 16.697 18.162 1.00 98.06 505 GLU A O 1
ATOM 3967 N N . THR A 1 506 ? -26.941 14.789 18.071 1.00 97.56 506 THR A N 1
ATOM 3968 C CA . THR A 1 506 ? -25.820 13.904 18.409 1.00 97.56 506 THR A CA 1
ATOM 3969 C C . THR A 1 506 ? -24.750 13.908 17.316 1.00 97.56 506 THR A C 1
ATOM 3971 O O . THR A 1 506 ? -23.564 13.839 17.628 1.00 97.56 506 THR A O 1
ATOM 3974 N N . GLY A 1 507 ? -25.138 14.077 16.046 1.00 97.81 507 GLY A N 1
ATOM 3975 C CA . GLY A 1 507 ? -24.212 14.253 14.925 1.00 97.81 507 GLY A CA 1
ATOM 3976 C C . GLY A 1 507 ? -23.421 15.558 15.031 1.00 97.81 507 GLY A C 1
ATOM 3977 O O . GLY A 1 507 ? -22.195 15.543 14.936 1.00 97.81 507 GLY A O 1
ATOM 3978 N N . LYS A 1 508 ? -24.094 16.681 15.321 1.00 98.19 508 LYS A N 1
ATOM 3979 C CA . LYS A 1 508 ? -23.432 17.972 15.594 1.00 98.19 508 LYS A CA 1
ATOM 3980 C C . LYS A 1 508 ? -22.454 17.875 16.768 1.00 98.19 508 LYS A C 1
ATOM 3982 O O . LYS A 1 508 ? -21.354 18.413 16.668 1.00 98.19 508 LYS A O 1
ATOM 3987 N N . GLN A 1 509 ? -22.818 17.166 17.841 1.00 97.88 509 GLN A N 1
ATOM 3988 C CA . GLN A 1 509 ? -21.919 16.942 18.975 1.00 97.88 509 GLN A CA 1
ATOM 3989 C C . GLN A 1 509 ? -20.666 16.161 18.556 1.00 97.88 509 GLN A C 1
ATOM 3991 O O . GLN A 1 509 ? -19.559 16.643 18.776 1.00 97.88 509 GLN A O 1
ATOM 3996 N N . VAL A 1 510 ? -20.818 15.026 17.867 1.00 97.94 510 VAL A N 1
ATOM 3997 C CA . VAL A 1 510 ? -19.679 14.216 17.395 1.00 97.94 510 VAL A CA 1
ATOM 3998 C C . VAL A 1 510 ? -18.780 14.996 16.434 1.00 97.94 510 VAL A C 1
ATOM 4000 O O . VAL A 1 510 ? -17.560 14.910 16.538 1.00 97.94 510 VAL A O 1
ATOM 4003 N N . LEU A 1 511 ? -19.346 15.808 15.537 1.00 98.31 511 LEU A N 1
ATOM 4004 C CA . LEU A 1 511 ? -18.554 16.668 14.656 1.00 98.31 511 LEU A CA 1
ATOM 4005 C C . LEU A 1 511 ? -17.768 17.737 15.437 1.00 98.31 511 LEU A C 1
ATOM 4007 O O . LEU A 1 511 ? -16.638 18.057 15.070 1.00 98.31 511 LEU A O 1
ATOM 4011 N N . ASN A 1 512 ? -18.339 18.283 16.514 1.00 98.00 512 ASN A N 1
ATOM 4012 C CA . ASN A 1 512 ? -17.648 19.224 17.396 1.00 98.00 512 ASN A CA 1
ATOM 4013 C C . ASN A 1 512 ? -16.542 18.534 18.214 1.00 98.00 512 ASN A C 1
ATOM 4015 O O . ASN A 1 512 ? -15.451 19.091 18.327 1.00 98.00 512 ASN A O 1
ATOM 4019 N N . ASP A 1 513 ? -16.786 17.321 18.715 1.00 97.56 513 ASP A N 1
ATOM 4020 C CA . ASP A 1 513 ? -15.805 16.520 19.457 1.00 97.56 513 ASP A CA 1
ATOM 4021 C C . ASP A 1 513 ? -14.617 16.128 18.565 1.00 97.56 513 ASP A C 1
ATOM 4023 O O . ASP A 1 513 ? -13.464 16.326 18.947 1.00 97.56 513 ASP A O 1
ATOM 4027 N N . VAL A 1 514 ? -14.876 15.662 17.336 1.00 97.44 514 VAL A N 1
ATOM 4028 C CA . VAL A 1 514 ? -13.829 15.358 16.343 1.00 97.44 514 VAL A CA 1
ATOM 4029 C C . VAL A 1 514 ? -13.081 16.621 15.911 1.00 97.44 514 VAL A C 1
ATOM 4031 O O . VAL A 1 514 ? -11.862 16.584 15.763 1.00 97.44 514 VAL A O 1
ATOM 4034 N N . ARG A 1 515 ? -13.765 17.764 15.762 1.00 97.19 515 ARG A N 1
ATOM 4035 C CA . ARG A 1 515 ? -13.108 19.054 15.491 1.00 97.19 515 ARG A CA 1
ATOM 4036 C C . ARG A 1 515 ? -12.166 19.454 16.631 1.00 97.19 515 ARG A C 1
ATOM 4038 O O . ARG A 1 515 ? -11.044 19.875 16.366 1.00 97.19 515 ARG A O 1
ATOM 4045 N N . ALA A 1 516 ? -12.599 19.312 17.884 1.00 94.94 516 ALA A N 1
ATOM 4046 C CA . ALA A 1 516 ? -11.777 19.611 19.056 1.00 94.94 516 ALA A CA 1
ATOM 4047 C C . ALA A 1 516 ? -10.585 18.648 19.201 1.00 94.94 516 ALA A C 1
ATOM 4049 O O . ALA A 1 516 ? -9.509 19.083 19.609 1.00 94.94 516 ALA A O 1
ATOM 4050 N N . LEU A 1 517 ? -10.770 17.373 18.837 1.00 95.06 517 LEU A N 1
ATOM 4051 C CA . LEU A 1 517 ? -9.727 16.349 18.782 1.00 95.06 517 LEU A CA 1
ATOM 4052 C C . LEU A 1 517 ? -8.671 16.673 17.713 1.00 95.06 517 LEU A C 1
ATOM 4054 O O . LEU A 1 517 ? -7.482 16.669 18.011 1.00 95.06 517 LEU A O 1
ATOM 4058 N N . ALA A 1 518 ? -9.095 16.993 16.487 1.00 94.62 518 ALA A N 1
ATOM 4059 C CA . ALA A 1 518 ? -8.190 17.281 15.375 1.00 94.62 518 ALA A CA 1
ATOM 4060 C C . ALA A 1 518 ? -7.384 18.577 15.603 1.00 94.62 518 ALA A C 1
ATOM 4062 O O . ALA A 1 518 ? -6.170 18.576 15.428 1.00 94.62 518 ALA A O 1
ATOM 4063 N N . TYR A 1 519 ? -8.000 19.649 16.123 1.00 94.19 519 TYR A N 1
ATOM 4064 C CA . TYR A 1 519 ? -7.285 20.874 16.542 1.00 94.19 519 TYR A CA 1
ATOM 4065 C C . TYR A 1 519 ? -6.437 20.723 17.827 1.00 94.19 519 TYR A C 1
ATOM 4067 O O . TYR A 1 519 ? -5.967 21.718 18.378 1.00 94.19 519 TYR A O 1
ATOM 4075 N N . ALA A 1 520 ? -6.266 19.507 18.344 1.00 91.31 520 ALA A N 1
ATOM 4076 C CA . ALA A 1 520 ? -5.340 19.189 19.431 1.00 91.31 520 ALA A CA 1
ATOM 4077 C C . ALA A 1 520 ? -4.181 18.285 18.987 1.00 91.31 520 ALA A C 1
ATOM 4079 O O . ALA A 1 520 ? -3.422 17.796 19.822 1.00 91.31 520 ALA A O 1
ATOM 4080 N N . THR A 1 521 ? -4.068 18.070 17.679 1.00 90.38 521 THR A N 1
ATOM 4081 C CA . THR A 1 521 ? -2.939 17.409 17.032 1.00 90.38 521 THR A CA 1
ATOM 4082 C C . THR A 1 521 ? -1.986 18.444 16.440 1.00 90.38 521 THR A C 1
ATOM 4084 O O . THR A 1 521 ? -2.411 19.550 16.109 1.00 90.38 521 THR A O 1
ATOM 4087 N N . ASP A 1 522 ? -0.726 18.060 16.247 1.00 86.31 522 ASP A N 1
ATOM 4088 C CA . ASP A 1 522 ? 0.277 18.866 15.536 1.00 86.31 522 ASP A CA 1
ATOM 4089 C C . ASP A 1 522 ? 0.196 18.687 13.992 1.00 86.31 522 ASP A C 1
ATOM 4091 O O . ASP A 1 522 ? 1.139 19.019 13.277 1.00 86.31 522 ASP A O 1
ATOM 4095 N N . LEU A 1 523 ? -0.923 18.150 13.472 1.00 87.56 523 LEU A N 1
ATOM 4096 C CA . LEU A 1 523 ? -1.155 17.897 12.040 1.00 87.56 523 LEU A CA 1
ATOM 4097 C C . LEU A 1 523 ? -1.353 19.185 11.236 1.00 87.56 523 LEU A C 1
ATOM 4099 O O . LEU A 1 523 ? -1.757 20.225 11.771 1.00 87.56 523 LEU A O 1
ATOM 4103 N N . ASP A 1 524 ? -1.143 19.110 9.919 1.00 91.31 524 ASP A N 1
ATOM 4104 C CA . ASP A 1 524 ? -1.263 20.297 9.079 1.00 91.31 524 ASP A CA 1
ATOM 4105 C C . ASP A 1 524 ? -2.728 20.765 8.927 1.00 91.31 524 ASP A C 1
ATOM 4107 O O . ASP A 1 524 ? -3.701 20.005 9.000 1.00 91.31 524 ASP A O 1
ATOM 4111 N N . GLY A 1 525 ? -2.910 22.073 8.722 1.00 92.19 525 GLY A N 1
ATOM 4112 C CA . GLY A 1 525 ? -4.239 22.687 8.679 1.00 92.19 525 GLY A CA 1
ATOM 4113 C C . GLY A 1 525 ? -5.135 22.216 7.523 1.00 92.19 525 GLY A C 1
ATOM 4114 O O . GLY A 1 525 ? -6.335 22.489 7.547 1.00 92.19 525 GLY A O 1
ATOM 4115 N N . SER A 1 526 ? -4.593 21.549 6.504 1.00 92.25 526 SER A N 1
ATOM 4116 C CA . SER A 1 526 ? -5.332 20.855 5.445 1.00 92.25 526 SER A CA 1
ATOM 4117 C C . SER A 1 526 ? -5.783 19.459 5.870 1.00 92.25 526 SER A C 1
ATOM 4119 O O . SER A 1 526 ? -6.934 19.112 5.612 1.00 92.25 526 SER A O 1
ATOM 4121 N N . GLU A 1 527 ? -4.962 18.719 6.612 1.00 91.94 527 GLU A N 1
ATOM 4122 C CA . GLU A 1 527 ? -5.302 17.398 7.155 1.00 91.94 527 GLU A CA 1
ATOM 4123 C C . GLU A 1 527 ? -6.386 17.494 8.226 1.00 91.94 527 GLU A C 1
ATOM 4125 O O . GLU A 1 527 ? -7.359 16.741 8.207 1.00 91.94 527 GLU A O 1
ATOM 4130 N N . VAL A 1 528 ? -6.288 18.491 9.108 1.00 94.81 528 VAL A N 1
ATOM 4131 C CA . VAL A 1 528 ? -7.339 18.797 10.088 1.00 94.81 528 VAL A CA 1
ATOM 4132 C C . VAL A 1 528 ? -8.659 19.141 9.385 1.00 94.81 528 VAL A C 1
ATOM 4134 O O . VAL A 1 528 ? -9.721 18.685 9.812 1.00 94.81 528 VAL A O 1
ATOM 4137 N N . ARG A 1 529 ? -8.618 19.892 8.271 1.00 95.44 529 ARG A N 1
ATOM 4138 C CA . ARG A 1 529 ? -9.816 20.161 7.452 1.00 95.44 529 ARG A CA 1
ATOM 4139 C C . ARG A 1 529 ? -10.365 18.887 6.812 1.00 95.44 529 ARG A C 1
ATOM 4141 O O . ARG A 1 529 ? -11.570 18.681 6.883 1.00 95.44 529 ARG A O 1
ATOM 4148 N N . ASP A 1 530 ? -9.516 18.028 6.254 1.00 94.06 530 ASP A N 1
ATOM 4149 C CA . ASP A 1 530 ? -9.911 16.738 5.674 1.00 94.06 530 ASP A CA 1
ATOM 4150 C C . ASP A 1 530 ? -10.591 15.829 6.716 1.00 94.06 530 ASP A C 1
ATOM 4152 O O . ASP A 1 530 ? -11.718 15.368 6.518 1.00 94.06 530 ASP A O 1
ATOM 4156 N N . ILE A 1 531 ? -9.994 15.668 7.901 1.00 95.94 531 ILE A N 1
ATOM 4157 C CA . ILE A 1 531 ? -10.573 14.904 9.020 1.00 95.94 531 ILE A CA 1
ATOM 4158 C C . ILE A 1 531 ? -11.952 15.456 9.423 1.00 95.94 531 ILE A C 1
ATOM 4160 O O . ILE A 1 531 ? -12.884 14.680 9.643 1.00 95.94 531 ILE A O 1
ATOM 4164 N N . ILE A 1 532 ? -12.135 16.778 9.476 1.00 97.38 532 ILE A N 1
ATOM 4165 C CA . ILE A 1 532 ? -13.437 17.395 9.792 1.00 97.38 532 ILE A CA 1
ATOM 4166 C C . ILE A 1 532 ? -14.446 17.190 8.646 1.00 97.38 532 ILE A C 1
ATOM 4168 O O . ILE A 1 532 ? -15.595 16.822 8.900 1.00 97.38 532 ILE A O 1
ATOM 4172 N N . THR A 1 533 ? -14.043 17.394 7.390 1.00 96.75 533 THR A N 1
ATOM 4173 C CA . THR A 1 533 ? -14.920 17.295 6.211 1.00 96.75 533 THR A CA 1
ATOM 4174 C C . THR A 1 533 ? -15.362 15.855 5.936 1.00 96.75 533 THR A C 1
ATOM 4176 O O . THR A 1 533 ? -16.545 15.624 5.685 1.00 96.75 533 THR A O 1
ATOM 4179 N N . THR A 1 534 ? -14.458 14.878 6.046 1.00 96.12 534 THR A N 1
ATOM 4180 C CA . THR A 1 534 ? -14.778 13.438 5.965 1.00 96.12 534 THR A CA 1
ATOM 4181 C C . THR A 1 534 ? -15.792 13.021 7.037 1.00 96.12 534 THR A C 1
ATOM 4183 O O . THR A 1 534 ? -16.722 12.260 6.753 1.00 96.12 534 THR A O 1
ATOM 4186 N N . THR A 1 535 ? -15.649 13.554 8.256 1.00 97.94 535 THR A N 1
ATOM 4187 C CA . THR A 1 535 ? -16.541 13.291 9.398 1.00 97.94 535 THR A CA 1
ATOM 4188 C C . THR A 1 535 ? -17.942 13.847 9.169 1.00 97.94 535 THR A C 1
ATOM 4190 O O . THR A 1 535 ? -18.917 13.103 9.286 1.00 97.94 535 THR A O 1
ATOM 4193 N N . ASP A 1 536 ? -18.060 15.128 8.804 1.00 98.06 536 ASP A N 1
ATOM 4194 C CA . ASP A 1 536 ? -19.360 15.750 8.530 1.00 98.06 536 ASP A CA 1
ATOM 4195 C C . ASP A 1 536 ? -20.079 15.036 7.382 1.00 98.06 536 ASP A C 1
ATOM 4197 O O . ASP A 1 536 ? -21.225 14.621 7.523 1.00 98.06 536 ASP A O 1
ATOM 4201 N N . GLN A 1 537 ? -19.389 14.769 6.272 1.00 96.62 537 GLN A N 1
ATOM 4202 C CA . GLN A 1 537 ? -19.991 14.075 5.135 1.00 96.62 537 GLN A CA 1
ATOM 4203 C C . GLN A 1 537 ? -20.465 12.658 5.488 1.00 96.62 537 GLN A C 1
ATOM 4205 O O . GLN A 1 537 ? -21.521 12.242 5.010 1.00 96.62 537 GLN A O 1
ATOM 4210 N N . TYR A 1 538 ? -19.754 11.916 6.344 1.00 97.31 538 TYR A N 1
ATOM 4211 C CA . TYR A 1 538 ? -20.255 10.639 6.865 1.00 97.31 538 TYR A CA 1
ATOM 4212 C C . TYR A 1 538 ? -21.548 10.821 7.679 1.00 97.31 538 TYR A C 1
ATOM 4214 O O . TYR A 1 538 ? -22.506 10.058 7.497 1.00 97.31 538 TYR A O 1
ATOM 4222 N N . ILE A 1 539 ? -21.595 11.843 8.539 1.00 98.25 539 ILE A N 1
ATOM 4223 C CA . ILE A 1 539 ? -22.761 12.187 9.362 1.00 98.25 539 ILE A CA 1
ATOM 4224 C C . ILE A 1 539 ? -23.957 12.555 8.473 1.00 98.25 539 ILE A C 1
ATOM 4226 O O . ILE A 1 539 ? -24.999 11.908 8.580 1.00 98.25 539 ILE A O 1
ATOM 4230 N N . GLN A 1 540 ? -23.803 13.488 7.528 1.00 97.75 540 GLN A N 1
ATOM 4231 C CA . GLN A 1 540 ? -24.881 13.901 6.617 1.00 97.75 540 GLN A CA 1
ATOM 4232 C C . GLN A 1 540 ? -25.402 12.730 5.764 1.00 97.75 540 GLN A C 1
ATOM 4234 O O . GLN A 1 540 ? -26.612 12.564 5.607 1.00 97.75 540 GLN A O 1
ATOM 4239 N N . ARG A 1 541 ? -24.513 11.859 5.256 1.00 96.00 541 ARG A N 1
ATOM 4240 C CA . ARG A 1 541 ? -24.915 10.642 4.520 1.00 96.00 541 ARG A CA 1
ATOM 4241 C C . ARG A 1 541 ? -25.730 9.684 5.393 1.00 96.00 541 ARG A C 1
ATOM 4243 O O . ARG A 1 541 ? -26.700 9.104 4.911 1.00 96.00 541 ARG A O 1
ATOM 4250 N N . THR A 1 542 ? -25.347 9.520 6.658 1.00 96.62 542 THR A N 1
ATOM 4251 C CA . THR A 1 542 ? -26.014 8.610 7.603 1.00 96.62 542 THR A CA 1
ATOM 4252 C C . THR A 1 542 ? -27.365 9.158 8.069 1.00 96.62 542 THR A C 1
ATOM 4254 O O . THR A 1 542 ? -28.322 8.392 8.151 1.00 96.62 542 THR A O 1
ATOM 4257 N N . LEU A 1 543 ? -27.474 10.470 8.304 1.00 97.56 543 LEU A N 1
ATOM 4258 C CA . LEU A 1 543 ? -28.732 11.153 8.633 1.00 97.56 543 LEU A CA 1
ATOM 4259 C C . LEU A 1 543 ? -29.739 11.065 7.480 1.00 97.56 543 LEU A C 1
ATOM 4261 O O . LEU A 1 543 ? -30.845 10.558 7.672 1.00 97.56 543 LEU A O 1
ATOM 4265 N N . LYS A 1 544 ? -29.312 11.403 6.258 1.00 96.94 544 LYS A N 1
ATOM 4266 C CA . LYS A 1 544 ? -30.144 11.277 5.052 1.00 96.94 544 LYS A CA 1
ATOM 4267 C C . LYS A 1 544 ? -30.611 9.837 4.807 1.00 96.94 544 LYS A C 1
ATOM 4269 O O . LYS A 1 544 ? -31.752 9.614 4.415 1.00 96.94 544 LYS A O 1
ATOM 4274 N N . ALA A 1 545 ? -29.758 8.844 5.072 1.00 95.50 545 ALA A N 1
ATOM 4275 C CA . ALA A 1 545 ? -30.112 7.422 4.980 1.00 95.50 545 ALA A CA 1
ATOM 4276 C C . ALA A 1 545 ? -31.056 6.930 6.101 1.00 95.50 545 ALA A C 1
ATOM 4278 O O . ALA A 1 545 ? -31.481 5.773 6.079 1.00 95.50 545 ALA A O 1
ATOM 4279 N N . LYS A 1 546 ? -31.375 7.784 7.081 1.00 95.12 546 LYS A N 1
ATOM 4280 C CA . LYS A 1 546 ? -32.308 7.532 8.190 1.00 95.12 546 LYS A CA 1
ATOM 4281 C C . LYS A 1 546 ? -33.596 8.362 8.105 1.00 95.12 546 LYS A C 1
ATOM 4283 O O . LYS A 1 546 ? -34.496 8.112 8.898 1.00 95.12 546 LYS A O 1
ATOM 4288 N N . GLY A 1 547 ? -33.707 9.282 7.141 1.00 96.00 547 GLY A N 1
ATOM 4289 C CA . GLY A 1 547 ? -34.885 10.138 6.954 1.00 96.00 547 GLY A CA 1
ATOM 4290 C C . GLY A 1 547 ? -34.866 11.451 7.746 1.00 96.00 547 GLY A C 1
ATOM 4291 O O . GLY A 1 547 ? -35.933 12.021 7.961 1.00 96.00 547 GLY A O 1
ATOM 4292 N N . TYR A 1 548 ? -33.681 11.906 8.172 1.00 92.06 548 TYR A N 1
ATOM 4293 C CA . TYR A 1 548 ? -33.439 13.260 8.694 1.00 92.06 548 TYR A CA 1
ATOM 4294 C C . TYR A 1 548 ? -32.962 14.212 7.586 1.00 92.06 548 TYR A C 1
ATOM 4296 O O . TYR A 1 548 ? -32.310 13.717 6.634 1.00 92.06 548 TYR A O 1
#

Foldseek 3Di:
DDDDDDDDDDDDDDDDDDDDDDDDDDDDDDDDDDPDDPVPVVVVVPPPDLVVVVPDPPPPVPPDPPQAAPQAQDLVRLLVLCVVFNEEEEAEDDDDPDPVVQVLVCQLLLGRYDYLVVQPPPPAAAEGAGEYEYAPHQLVSVRRYYYSHYFLSNCSVPLQPQFQVVQVVQLCSLPNCLAFDKDQLQRQPPPDSCLCVVCLVVLVLLLVQCLDQDDPSVVVSLVSLLVSQLVSLVSLCVVAVVWWAKFFRRDLDTDPPRPQDICADPPDPDDPSSVVSNVNSVVLSVLLSVLLVVLCVVVVHSNDRCPDPSNLVSSVVVPDVSNNVSSCVSHPSSRMMIGHDFQFDADPVRHGQKWKFWDFLQQTQFIDGDTALADDVVSRVVQRVVSNVSLVSHDPSSSGWGFIWMWTAGPVRRIHTHGTNTRNGDPQLDSVQASLSVQSSVCSSNVHGRPVRVVLVVQLPDPLVSLLVCLLCVCVSRNLNHSVVSLSVSLSSLVVVCLVPPDPVSLVVSLVSSLSNLVSHPDDPVVSVRSSVSSNVSNVVSNVVVPD

Secondary structure (DSSP, 8-state):
-------------------------------------HHHHHHHHTTSSHHHHTS--TTGGG--TTSS-S--SSHHHHHHHHHHH-EEEEESSPPPSSHHHHHHHHHHHTSEEEEGGGTTT-SS-EE-SSEEE-TT--HHHHTTEE-SB-GGGTTGGGTTT--HHHHHHHHHHHSTTSSPPEEEGGG--SSTTHHHHHHHHHHHHHHHHHHS-SHHHHHHHHHHHHHHHHHHHHHHHHH-TT-EEEEETT-SS--GGGSS-BSS-SS-SS--HHHHHHHHHHHHHHHHHHHHHHHHHHTT-TT--TTSHHHHHHHHTTT-HHHHHHHHHHH-GGGEEEEEPP-B-B-TTSSB-EEEEEEETTEEEEEEESS-----HHHHHHHHHHHHHHHHHS-GGGTT--EEEEEEEBTTS-EEEEEEEETT--GGG-TTT-HHHHHHHHHHHHTS--HHHHHHHHHTTS-HHHHHHHHHHHHHHS-GGGHHHHHHHHHHHHHHHHTTS--HHHHHHHHHHHHHHHTTS---HHHHHHHHHHHHHHHHHHHHTTT-

pLDDT: mean 78.71, std 20.97, range [25.7, 98.31]

Radius of gyration: 28.89 Å; chains: 1; bounding box: 77×65×96 Å

Sequence (548 aa):
MGKHSKSKAVISTLFVFSILAVAADTFSFAAPLGPCSPGEVFKSLLKIETQEFIGTFAPWKLLKEPFTGIRPRGLAAIREHARQHGITTVVFGARPKTAAEVAAFEFRYGTKVVFMDDFKNAAGITREKGVVLHPGEPVPLANVYRGGINPHMGYGVLHGKLSKWHEYEFADTVLPGLMPQSLRSDSLPSGKGLFFETNRTHLDGVIAGLNRSGGEIHNANAALLKQKLREFFHAADDMFPDGAFIKQIDEAATADSGKILTTFDLKAGVAPERTWQARKVNSLVSKYLYAVKKIRKEAGRPDLALDTKEFSEALVAMDVPEAAFVHKFLFQPKNIMIQKRIRLATTPQGHIMEFRVDFVDGEAVRSLTRHSREYLPKKAAEAEEVINSFFRSAPEEFRYLSGGADVAFAKNGKAVLIEFNFGSESWFIMASNEPVSANIYVSKILGRDTPLINELRIISKQPASAQREYMVNFGKKYDPDSVDGACLWLRDRMLERWSRNPTPETGKQVLNDVRALAYATDLDGSEVRDIITTTDQYIQRTLKAKGY